Protein AF-0000000085169068 (afdb_homodimer)

pLDDT: mean 94.53, std 9.19, range [27.77, 98.94]

Secondary structure (DSSP, 8-state):
--SGGGPPEEEEEEESHHHHHHHHHHHHHHHHHHTGGGSHHHHHHHTTTT-HHHHHHHHHHHHH-HHHHHHHHHHHHHHTS-HHHHHHHTTHHHH-S--S-EEEEEEE--SS-EEEEEEEEE-GGGTTT-EEEEEEETTEEEEEEE-TTS-TTSSEEEETTSEEEEEEE--BS---SSB-HHHHHHHHTT-SSHHHHHHHHHHS-B-S-EEEEEEETT-S-EEEEEE-SS-EEEEE--S-EEE-SS--STTTTTSSEEE-HHHHHHHHHHHHHHHH-S-HHHHHHHHHT---SSSS-SS---TT-TT--EEEEEEEEEE-SS-EEEEEESSSSSPPSEEEETTEE-----/--SGGGPPEEEEEEE-HHHHHHHHHHHHHHHHHHTGGGSHHHHHHHTTTT-HHHHHHHHHHHHH-HHHHHHHHHHHHHHTS-HHHHHHHTTHHHH-S--S-EEEEEEE--SS-EEEEEEEEE-GGGTTT-EEEEEEETTEEEEEEE-TTS-TTSSEEEETTSEEEEEEE--BS---SSB-HHHHHHHHTT-SSHHHHHHHHHHS-B-S-EEEEEEETT-S-EEEEEE-SS-EEEEE--S-EEE-SS--STTTTTSSEEE-HHHHHHHHHHHHHHHH-S-HHHHHHHHHT---SSSS-SS---TT-TT--EEEEEEEEEE-SS-EEEEEESSSSSPPSEEEETTEEPP---

Nearest PDB structures (foldseek):
  2x1c-assembly4_D  TM=8.099E-01  e=1.513E-21  Penicillium chrysogenum
  2x1e-assembly4_D  TM=8.157E-01  e=9.824E-21  Penicillium chrysogenum
  2x1e-assembly3_C  TM=8.131E-01  e=1.612E-20  Penicillium chrysogenum
  2x1e-assembly1_A  TM=8.175E-01  e=7.951E-20  Penicillium chrysogenum
  5u84-assembly1_A  TM=6.534E-01  e=1.252E-11  Balaenoptera acutorostrata

InterPro domains:
  IPR005079 Peptidase C45, hydrolase domain [PF03417] (115-328)
  IPR047794 Peptidase C45-like [NF040521] (14-323)
  IPR047801 Peptidase C45 [PTHR34180] (7-318)

Sequence (700 aa):
MSSNTTMLKYLKISGTPYDAGLALGEYGREAVHEHLIHSPAWHKVMCWRDSDKLAHMEALVRERHPSCWRELEGMAHGLGLPLKDVFLWNCRGDVLAMTPDGCTTVLLPGRDVRGLVHNEDGDPGFAGHCAIAEMDVGGVKFSSFVYPASLPGHTIAVTDSGLAVTVNNLRGLHVGAGVPRMVLVRALLGERDLAGATRLLNESPRAGGFHLTLAHRDSPDLLSVEFIDTHCSIQVVEAPSLHANHMIHRSLRDRPQIITGSSGWRQIVGDQLLADSADPSKDALAILRNQDNQNFPIYRDASDDCDHENTLATADIRVSRNRIEWQVYSSRNGPPQFHMIDGRRAEKQDMSSNTTMLKYLKISGTPYDAGLALGEYGREAVHEHLIHSPAWHKVMCWRDSDKLAHMEALVRERHPSCWRELEGMAHGLGLPLKDVFLWNCRGDVLAMTPDGCTTVLLPGRDVRGLVHNEDGDPGFAGHCAIAEMDVGGVKFSSFVYPASLPGHTIAVTDSGLAVTVNNLRGLHVGAGVPRMVLVRALLGERDLAGATRLLNESPRAGGFHLTLAHRDSPDLLSVEFIDTHCSIQVVEAPSLHANHMIHRSLRDRPQIITGSSGWRQIVGDQLLADSADPSKDALAILRNQDNQNFPIYRDASDDCDHENTLATADIRVSRNRIEWQVYSSRNGPPQFHMIDGRRAEKQD

Solvent-accessible surface area (backbone atoms only — not comparable to full-atom values): 34638 Å² total; per-residue (Å²): 135,81,78,72,52,38,46,63,44,80,43,82,41,63,44,47,36,35,50,39,14,25,52,48,8,47,69,15,26,62,57,36,73,73,41,44,75,75,31,69,66,46,56,61,52,57,72,44,73,85,36,69,60,50,54,49,24,49,54,44,33,52,71,75,36,43,60,60,44,35,18,46,49,17,20,13,60,33,44,71,48,59,48,68,57,44,52,47,58,45,28,37,60,38,78,35,48,87,55,59,52,45,23,39,36,38,40,31,46,38,87,67,49,31,35,48,32,34,40,42,22,25,51,58,84,43,52,44,53,30,27,41,36,32,34,41,40,75,86,34,43,25,24,20,45,35,53,55,67,44,73,48,37,62,34,37,30,24,18,60,75,34,42,38,40,38,42,19,41,33,22,43,72,63,57,39,86,18,37,31,47,42,55,52,38,35,55,39,62,64,42,75,44,65,68,52,35,51,47,52,64,64,71,44,63,22,4,18,33,38,33,37,41,40,37,30,31,90,45,73,57,31,33,43,31,43,34,36,33,89,48,67,48,79,41,75,46,83,55,73,45,64,46,30,26,50,63,71,52,86,92,43,44,53,48,29,26,45,33,47,61,52,33,16,43,29,39,55,52,45,48,51,52,50,71,69,40,95,48,50,86,77,40,45,68,58,57,54,51,31,54,84,44,79,90,35,32,58,39,31,75,56,92,78,38,91,69,50,37,19,51,54,33,35,36,48,34,37,38,24,70,88,51,33,42,31,36,34,22,49,50,86,86,56,72,66,74,43,53,30,42,42,24,39,74,53,73,80,79,123,136,81,78,71,54,39,45,63,44,79,42,81,41,64,43,47,37,35,50,38,15,24,52,49,8,48,68,14,25,62,56,37,74,72,41,45,74,75,31,68,66,44,55,60,53,55,73,45,74,84,37,70,58,50,54,48,22,51,53,45,33,54,69,76,36,45,60,59,45,35,18,47,50,17,20,12,61,33,44,71,46,59,48,69,58,43,52,48,58,45,28,36,60,38,77,34,48,85,56,59,52,45,22,39,35,38,40,32,46,36,86,67,48,29,35,49,32,33,40,42,22,25,50,59,86,44,52,44,52,30,28,40,35,31,35,41,39,77,86,37,42,25,24,20,44,32,53,55,68,44,73,46,37,62,35,36,30,26,17,60,76,33,42,37,40,38,41,18,41,33,22,43,70,63,55,40,82,18,36,31,48,41,56,51,37,36,56,40,63,65,41,74,44,65,67,52,35,53,47,52,62,63,70,43,62,24,4,18,35,38,33,37,40,39,37,31,32,91,43,73,57,31,35,46,32,42,34,36,34,90,47,67,49,77,39,76,46,82,55,72,45,63,46,28,28,51,64,70,53,86,93,44,44,55,49,29,26,44,30,46,60,52,34,14,43,29,37,54,51,45,48,50,53,50,71,71,41,93,48,50,84,77,40,45,66,58,57,54,49,31,53,84,47,79,90,35,32,58,40,31,75,56,92,78,36,90,70,50,36,19,50,54,33,34,36,48,36,37,38,24,71,87,50,32,41,32,36,33,22,49,50,86,84,56,71,66,74,42,54,30,42,41,24,37,72,53,74,78,78,124

Radius of gyration: 27.94 Å; Cα contacts (8 Å, |Δi|>4): 1750; chains: 2; bounding box: 53×83×74 Å

Structure (mmCIF, N/CA/C/O backbone):
data_AF-0000000085169068-model_v1
#
loop_
_entity.id
_entity.type
_entity.pdbx_description
1 polymer 'Peptidase C45 hydrolase domain-containing protein'
#
loop_
_atom_site.group_PDB
_atom_site.id
_atom_site.type_symbol
_atom_site.label_atom_id
_atom_site.label_alt_id
_atom_site.label_comp_id
_atom_site.label_asym_id
_atom_site.label_entity_id
_atom_site.label_seq_id
_atom_site.pdbx_PDB_ins_code
_atom_site.Cartn_x
_atom_site.Cartn_y
_atom_site.Cartn_z
_atom_site.occupancy
_atom_site.B_iso_or_equiv
_atom_site.auth_seq_id
_atom_site.auth_comp_id
_atom_site.auth_asym_id
_atom_site.auth_atom_id
_atom_site.pdbx_PDB_model_num
ATOM 1 N N . MET A 1 1 ? -0.88 -15.766 -39.125 1 28.5 1 MET A N 1
ATOM 2 C CA . MET A 1 1 ? 0.115 -16.703 -38.594 1 28.5 1 MET A CA 1
ATOM 3 C C . MET A 1 1 ? 0.385 -16.422 -37.125 1 28.5 1 MET A C 1
ATOM 5 O O . MET A 1 1 ? 1.342 -16.953 -36.562 1 28.5 1 MET A O 1
ATOM 9 N N . SER A 1 2 ? 0.045 -15.227 -36.531 1 34.62 2 SER A N 1
ATOM 10 C CA . SER A 1 2 ? 0.264 -14.375 -35.375 1 34.62 2 SER A CA 1
ATOM 11 C C . SER A 1 2 ? -0.267 -15.039 -34.094 1 34.62 2 SER A C 1
ATOM 13 O O . SER A 1 2 ? -0.168 -14.469 -33.031 1 34.62 2 SER A O 1
ATOM 15 N N . SER A 1 3 ? -1.346 -15.781 -34.156 1 42.88 3 SER A N 1
ATOM 16 C CA . SER A 1 3 ? -2.244 -16.328 -33.156 1 42.88 3 SER A CA 1
ATOM 17 C C . SER A 1 3 ? -1.567 -17.438 -32.344 1 42.88 3 SER A C 1
ATOM 19 O O . SER A 1 3 ? -1.991 -17.766 -31.25 1 42.88 3 SER A O 1
ATOM 21 N N . ASN A 1 4 ? -0.678 -18.219 -32.969 1 47.44 4 ASN A N 1
ATOM 22 C CA . ASN A 1 4 ? -0.099 -19.469 -32.5 1 47.44 4 ASN A CA 1
ATOM 23 C C . ASN A 1 4 ? 0.964 -19.219 -31.422 1 47.44 4 ASN A C 1
ATOM 25 O O . ASN A 1 4 ? 1.518 -20.156 -30.859 1 47.44 4 ASN A O 1
ATOM 29 N N . THR A 1 5 ? 1.345 -17.984 -31.234 1 61.81 5 THR A N 1
ATOM 30 C CA . THR A 1 5 ? 2.547 -17.594 -30.5 1 61.81 5 THR A CA 1
ATOM 31 C C . THR A 1 5 ? 2.264 -17.531 -29 1 61.81 5 THR A C 1
ATOM 33 O O . THR A 1 5 ? 3.188 -17.406 -28.203 1 61.81 5 THR A O 1
ATOM 36 N N . THR A 1 6 ? 0.958 -17.828 -28.531 1 77.31 6 THR A N 1
ATOM 37 C CA . THR A 1 6 ? 0.676 -17.656 -27.109 1 77.31 6 THR A CA 1
ATOM 38 C C . THR A 1 6 ? 0.206 -18.969 -26.484 1 77.31 6 THR A C 1
ATOM 40 O O . THR A 1 6 ? -0.081 -19.031 -25.297 1 77.31 6 THR A O 1
ATOM 43 N N . MET A 1 7 ? 0.292 -20.062 -27.281 1 87.75 7 MET A N 1
ATOM 44 C CA . MET A 1 7 ? -0.253 -21.312 -26.781 1 87.75 7 MET A CA 1
ATOM 45 C C . MET A 1 7 ? 0.697 -21.953 -25.766 1 87.75 7 MET A C 1
ATOM 47 O O . MET A 1 7 ? 1.917 -21.859 -25.922 1 87.75 7 MET A O 1
ATOM 51 N N . LEU A 1 8 ? 0.113 -22.594 -24.844 1 96.06 8 LEU A N 1
ATOM 52 C CA . LEU A 1 8 ? 0.861 -23.312 -23.812 1 96.06 8 LEU A CA 1
ATOM 53 C C . LEU A 1 8 ? 1.271 -24.703 -24.312 1 96.06 8 LEU A C 1
ATOM 55 O O . LEU A 1 8 ? 0.507 -25.359 -25.016 1 96.06 8 LEU A O 1
ATOM 59 N N . LYS A 1 9 ? 2.422 -25.062 -24 1 96.94 9 LYS A N 1
ATOM 60 C CA . LYS A 1 9 ? 2.83 -26.453 -24.219 1 96.94 9 LYS A CA 1
ATOM 61 C C . LYS A 1 9 ? 2.406 -27.344 -23.062 1 96.94 9 LYS A C 1
ATOM 63 O O . LYS A 1 9 ? 2.066 -26.859 -21.984 1 96.94 9 LYS A O 1
ATOM 68 N N . TYR A 1 10 ? 2.287 -28.594 -23.375 1 97.62 10 TYR A N 1
ATOM 69 C CA . TYR A 1 10 ? 2.041 -29.609 -22.359 1 97.62 10 TYR A CA 1
ATOM 70 C C . TYR A 1 10 ? 3.26 -30.5 -22.172 1 97.62 10 TYR A C 1
ATOM 72 O O . TYR A 1 10 ? 3.723 -31.141 -23.109 1 97.62 10 TYR A O 1
ATOM 80 N N . LEU A 1 11 ? 3.785 -30.547 -20.969 1 98.06 11 LEU A N 1
ATOM 81 C CA . LEU A 1 11 ? 4.977 -31.328 -20.672 1 98.06 11 LEU A CA 1
ATOM 82 C C . LEU A 1 11 ? 4.641 -32.5 -19.734 1 98.06 11 LEU A C 1
ATOM 84 O O . LEU A 1 11 ? 3.828 -32.344 -18.812 1 98.06 11 LEU A O 1
ATOM 88 N N . LYS A 1 12 ? 5.191 -33.656 -20 1 97.88 12 LYS A N 1
ATOM 89 C CA . LYS A 1 12 ? 5.184 -34.75 -19.047 1 97.88 12 LYS A CA 1
ATOM 90 C C . LYS A 1 12 ? 6.59 -35.031 -18.531 1 97.88 12 LYS A C 1
ATOM 92 O O . LYS A 1 12 ? 7.496 -35.344 -19.297 1 97.88 12 LYS A O 1
ATOM 97 N N . ILE A 1 13 ? 6.73 -34.875 -17.266 1 98 13 ILE A N 1
ATOM 98 C CA . ILE A 1 13 ? 8.055 -35 -16.656 1 98 13 ILE A CA 1
ATOM 99 C C . ILE A 1 13 ? 8 -35.969 -15.484 1 98 13 ILE A C 1
ATOM 101 O O . ILE A 1 13 ? 7.133 -35.844 -14.617 1 98 13 ILE A O 1
ATOM 105 N N . SER A 1 14 ? 8.852 -36.969 -15.477 1 96.81 14 SER A N 1
ATOM 106 C CA . SER A 1 14 ? 8.969 -37.906 -14.375 1 96.81 14 SER A CA 1
ATOM 107 C C . SER A 1 14 ? 10.438 -38.156 -14.031 1 96.81 14 SER A C 1
ATOM 109 O O . SER A 1 14 ? 11.312 -38 -14.883 1 96.81 14 SER A O 1
ATOM 111 N N . GLY A 1 15 ? 10.703 -38.531 -12.805 1 96.69 15 GLY A N 1
ATOM 112 C CA . GLY A 1 15 ? 12.055 -38.844 -12.375 1 96.69 15 GLY A CA 1
ATOM 113 C C . GLY A 1 15 ? 12.398 -38.281 -11.016 1 96.69 15 GLY A C 1
ATOM 114 O O . GLY A 1 15 ? 11.516 -38.062 -10.18 1 96.69 15 GLY A O 1
ATOM 115 N N . THR A 1 16 ? 13.711 -38.188 -10.719 1 97.62 16 THR A N 1
ATOM 116 C CA . THR A 1 16 ? 14.188 -37.562 -9.492 1 97.62 16 THR A CA 1
ATOM 117 C C . THR A 1 16 ? 13.984 -36.031 -9.547 1 97.62 16 THR A C 1
ATOM 119 O O . THR A 1 16 ? 13.727 -35.469 -10.617 1 97.62 16 THR A O 1
ATOM 122 N N . PRO A 1 17 ? 14.078 -35.469 -8.453 1 98.12 17 PRO A N 1
ATOM 123 C CA . PRO A 1 17 ? 14 -34 -8.469 1 98.12 17 PRO A CA 1
ATOM 124 C C . PRO A 1 17 ? 15.008 -33.375 -9.43 1 98.12 17 PRO A C 1
ATOM 126 O O . PRO A 1 17 ? 14.664 -32.438 -10.164 1 98.12 17 PRO A O 1
ATOM 129 N N . TYR A 1 18 ? 16.234 -33.844 -9.469 1 98.56 18 TYR A N 1
ATOM 130 C CA . TYR A 1 18 ? 17.234 -33.344 -10.398 1 98.56 18 TYR A CA 1
ATOM 131 C C . TYR A 1 18 ? 16.781 -33.5 -11.844 1 98.56 18 TYR A C 1
ATOM 133 O O . TYR A 1 18 ? 16.906 -32.594 -12.648 1 98.56 18 TYR A O 1
ATOM 141 N N . ASP A 1 19 ? 16.203 -34.656 -12.18 1 98.38 19 ASP A N 1
ATOM 142 C CA . ASP A 1 19 ? 15.75 -34.938 -13.539 1 98.38 19 ASP A CA 1
ATOM 143 C C . ASP A 1 19 ? 14.625 -34 -13.945 1 98.38 19 ASP A C 1
ATOM 145 O O . ASP A 1 19 ? 14.57 -33.531 -15.086 1 98.38 19 ASP A O 1
ATOM 149 N N . ALA A 1 20 ? 13.75 -33.875 -13.031 1 98.38 20 ALA A N 1
ATOM 150 C CA . ALA A 1 20 ? 12.641 -32.969 -13.281 1 98.38 20 ALA A CA 1
ATOM 151 C C . ALA A 1 20 ? 13.148 -31.547 -13.539 1 98.38 20 ALA A C 1
ATOM 153 O O . ALA A 1 20 ? 12.695 -30.875 -14.477 1 98.38 20 ALA A O 1
ATOM 154 N N . GLY A 1 21 ? 14.102 -31.047 -12.688 1 98.69 21 GLY A N 1
ATOM 155 C CA . GLY A 1 21 ? 14.727 -29.75 -12.906 1 98.69 21 GLY A CA 1
ATOM 156 C C . GLY A 1 21 ? 15.414 -29.625 -14.25 1 98.69 21 GLY A C 1
ATOM 157 O O . GLY A 1 21 ? 15.281 -28.609 -14.93 1 98.69 21 GLY A O 1
ATOM 158 N N . LEU A 1 22 ? 16.141 -30.672 -14.602 1 98.81 22 LEU A N 1
ATOM 159 C CA . LEU A 1 22 ? 16.859 -30.688 -15.875 1 98.81 22 LEU A CA 1
ATOM 160 C C . LEU A 1 22 ? 15.883 -30.531 -17.047 1 98.81 22 LEU A C 1
ATOM 162 O O . LEU A 1 22 ? 16.125 -29.75 -17.969 1 98.81 22 LEU A O 1
ATOM 166 N N . ALA A 1 23 ? 14.789 -31.25 -16.984 1 98.75 23 ALA A N 1
ATOM 167 C CA . ALA A 1 23 ? 13.789 -31.203 -18.047 1 98.75 23 ALA A CA 1
ATOM 168 C C . ALA A 1 23 ? 13.164 -29.812 -18.141 1 98.75 23 ALA A C 1
ATOM 170 O O . ALA A 1 23 ? 12.992 -29.281 -19.25 1 98.75 23 ALA A O 1
ATOM 171 N N . LEU A 1 24 ? 12.82 -29.234 -17.047 1 98.75 24 LEU A N 1
ATOM 172 C CA . LEU A 1 24 ? 12.258 -27.891 -17.016 1 98.75 24 LEU A CA 1
ATOM 173 C C . LEU A 1 24 ? 13.266 -26.875 -17.547 1 98.75 24 LEU A C 1
ATOM 175 O O . LEU A 1 24 ? 12.906 -25.953 -18.266 1 98.75 24 LEU A O 1
ATOM 179 N N . GLY A 1 25 ? 14.523 -27.016 -17.078 1 98.81 25 GLY A N 1
ATOM 180 C CA . GLY A 1 25 ? 15.57 -26.141 -17.562 1 98.81 25 GLY A CA 1
ATOM 181 C C . GLY A 1 25 ? 15.758 -26.219 -19.078 1 98.81 25 GLY A C 1
ATOM 182 O O . GLY A 1 25 ? 15.859 -25.188 -19.734 1 98.81 25 GLY A O 1
ATOM 183 N N . GLU A 1 26 ? 15.789 -27.438 -19.578 1 98.75 26 GLU A N 1
ATOM 184 C CA . GLU A 1 26 ? 15.945 -27.625 -21.016 1 98.75 26 GLU A CA 1
ATOM 185 C C . GLU A 1 26 ? 14.781 -27.016 -21.781 1 98.75 26 GLU A C 1
ATOM 187 O O . GLU A 1 26 ? 14.984 -26.375 -22.812 1 98.75 26 GLU A O 1
ATOM 192 N N . TYR A 1 27 ? 13.672 -27.188 -21.297 1 98.31 27 TYR A N 1
ATOM 193 C CA . TYR A 1 27 ? 12.492 -26.609 -21.938 1 98.31 27 TYR A CA 1
ATOM 194 C C . TYR A 1 27 ? 12.586 -25.094 -21.984 1 98.31 27 TYR A C 1
ATOM 196 O O . TYR A 1 27 ? 12.25 -24.469 -23 1 98.31 27 TYR A O 1
ATOM 204 N N . GLY A 1 28 ? 13 -24.469 -20.891 1 98.31 28 GLY A N 1
ATOM 205 C CA . GLY A 1 28 ? 12.984 -23.016 -20.766 1 98.31 28 GLY A CA 1
ATOM 206 C C . GLY A 1 28 ? 14.219 -22.344 -21.344 1 98.31 28 GLY A C 1
ATOM 207 O O . GLY A 1 28 ? 14.297 -21.125 -21.422 1 98.31 28 GLY A O 1
ATOM 208 N N . ARG A 1 29 ? 15.164 -23.156 -21.859 1 98.5 29 ARG A N 1
ATOM 209 C CA . ARG A 1 29 ? 16.5 -22.656 -22.188 1 98.5 29 ARG A CA 1
ATOM 210 C C . ARG A 1 29 ? 16.422 -21.547 -23.234 1 98.5 29 ARG A C 1
ATOM 212 O O . ARG A 1 29 ? 17.031 -20.484 -23.078 1 98.5 29 ARG A O 1
ATOM 219 N N . GLU A 1 30 ? 15.672 -21.75 -24.234 1 97.94 30 GLU A N 1
ATOM 220 C CA . GLU A 1 30 ? 15.586 -20.781 -25.328 1 97.94 30 GLU A CA 1
ATOM 221 C C . GLU A 1 30 ? 15.039 -19.438 -24.844 1 97.94 30 GLU A C 1
ATOM 223 O O . GLU A 1 30 ? 15.648 -18.391 -25.062 1 97.94 30 GLU A O 1
ATOM 228 N N . ALA A 1 31 ? 13.93 -19.438 -24.172 1 97.69 31 ALA A N 1
ATOM 229 C CA . ALA A 1 31 ? 13.273 -18.234 -23.672 1 97.69 31 ALA A CA 1
ATOM 230 C C . ALA A 1 31 ? 14.164 -17.5 -22.672 1 97.69 31 ALA A C 1
ATOM 232 O O . ALA A 1 31 ? 14.18 -16.266 -22.641 1 97.69 31 ALA A O 1
ATOM 233 N N . VAL A 1 32 ? 14.891 -18.234 -21.875 1 98.44 32 VAL A N 1
ATOM 234 C CA . VAL A 1 32 ? 15.742 -17.641 -20.859 1 98.44 32 VAL A CA 1
ATOM 235 C C . VAL A 1 32 ? 16.922 -16.922 -21.516 1 98.44 32 VAL A C 1
ATOM 237 O O . VAL A 1 32 ? 17.203 -15.773 -21.188 1 98.44 32 VAL A O 1
ATOM 240 N N . HIS A 1 33 ? 17.531 -17.547 -22.484 1 98.25 33 HIS A N 1
ATOM 241 C CA . HIS A 1 33 ? 18.734 -16.969 -23.109 1 98.25 33 HIS A CA 1
ATOM 242 C C . HIS A 1 33 ? 18.359 -15.883 -24.109 1 98.25 33 HIS A C 1
ATOM 244 O O . HIS A 1 33 ? 19.109 -14.93 -24.312 1 98.25 33 HIS A O 1
ATOM 250 N N . GLU A 1 34 ? 17.188 -16 -24.609 1 97.38 34 GLU A N 1
ATOM 251 C CA . GLU A 1 34 ? 16.797 -1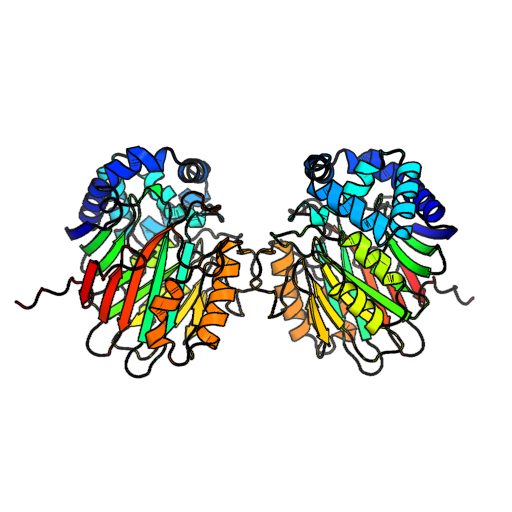5.031 -25.625 1 97.38 34 GLU A CA 1
ATOM 252 C C . GLU A 1 34 ? 16.125 -13.82 -24.984 1 97.38 34 GLU A C 1
ATOM 254 O O . GLU A 1 34 ? 16.172 -12.719 -25.547 1 97.38 34 GLU A O 1
ATOM 259 N N . HIS A 1 35 ? 15.586 -14.039 -23.844 1 96.62 35 HIS A N 1
ATOM 260 C CA . HIS A 1 35 ? 14.75 -12.961 -23.328 1 96.62 35 HIS A CA 1
ATOM 261 C C . HIS A 1 35 ? 15.07 -12.664 -21.859 1 96.62 35 HIS A C 1
ATOM 263 O O . HIS A 1 35 ? 15.5 -11.562 -21.531 1 96.62 35 HIS A O 1
ATOM 269 N N . LEU A 1 36 ? 14.961 -13.586 -21.016 1 97 36 LEU A N 1
ATOM 270 C CA . LEU A 1 36 ? 14.938 -13.344 -19.562 1 97 36 LEU A CA 1
ATOM 271 C C . LEU A 1 36 ? 16.234 -12.68 -19.109 1 97 36 LEU A C 1
ATOM 273 O O . LEU A 1 36 ? 16.203 -11.656 -18.438 1 97 36 LEU A O 1
ATOM 277 N N . ILE A 1 37 ? 17.375 -13.211 -19.484 1 96.69 37 ILE A N 1
ATOM 278 C CA . ILE A 1 37 ? 18.641 -12.766 -18.906 1 96.69 37 ILE A CA 1
ATOM 279 C C . ILE A 1 37 ? 19 -11.383 -19.438 1 96.69 37 ILE A C 1
ATOM 281 O O . ILE A 1 37 ? 19.906 -10.719 -18.938 1 96.69 37 ILE A O 1
ATOM 285 N N . HIS A 1 38 ? 18.203 -10.906 -20.438 1 94.56 38 HIS A N 1
ATOM 286 C CA . HIS A 1 38 ? 18.406 -9.562 -20.969 1 94.56 38 HIS A CA 1
ATOM 287 C C . HIS A 1 38 ? 17.359 -8.594 -20.406 1 94.56 38 HIS A C 1
ATOM 289 O O . HIS A 1 38 ? 17.422 -7.395 -20.688 1 94.56 38 HIS A O 1
ATOM 295 N N . SER A 1 39 ? 16.484 -9.125 -19.594 1 92.19 39 SER A N 1
ATOM 296 C CA . SER A 1 39 ? 15.391 -8.305 -19.094 1 92.19 39 SER A CA 1
ATOM 297 C C . SER A 1 39 ? 15.844 -7.422 -17.938 1 92.19 39 SER A C 1
ATOM 299 O O . SER A 1 39 ? 16.75 -7.789 -17.188 1 92.19 39 SER A O 1
ATOM 301 N N . PRO A 1 40 ? 15.188 -6.273 -17.734 1 88.5 40 PRO A N 1
ATOM 302 C CA . PRO A 1 40 ? 15.477 -5.438 -16.578 1 88.5 40 PRO A CA 1
ATOM 303 C C . PRO A 1 40 ? 15.219 -6.16 -15.25 1 88.5 40 PRO A C 1
ATOM 305 O O . PRO A 1 40 ? 15.953 -5.957 -14.281 1 88.5 40 PRO A O 1
ATOM 308 N N . ALA A 1 41 ? 14.266 -6.98 -15.234 1 90 41 ALA A N 1
ATOM 309 C CA . ALA A 1 41 ? 13.93 -7.715 -14.016 1 90 41 ALA A CA 1
ATOM 310 C C . ALA A 1 41 ? 15.078 -8.633 -13.594 1 90 41 ALA A C 1
ATOM 312 O O . ALA A 1 41 ? 15.445 -8.68 -12.422 1 90 41 ALA A O 1
ATOM 313 N N . TRP A 1 42 ? 15.617 -9.328 -14.547 1 93.94 42 TRP A N 1
ATOM 314 C CA . TRP A 1 42 ? 16.75 -10.195 -14.258 1 93.94 42 TRP A CA 1
ATOM 315 C C . TRP A 1 42 ? 17.922 -9.391 -13.719 1 93.94 42 TRP A C 1
ATOM 317 O O . TRP A 1 42 ? 18.531 -9.766 -12.711 1 93.94 42 TRP A O 1
ATOM 327 N N . HIS A 1 43 ? 18.219 -8.258 -14.312 1 92.5 43 HIS A N 1
ATOM 328 C CA . HIS A 1 43 ? 19.359 -7.438 -13.914 1 92.5 43 HIS A CA 1
ATOM 329 C C . HIS A 1 43 ? 19.172 -6.918 -12.484 1 92.5 43 HIS A C 1
ATOM 331 O O . HIS A 1 43 ? 20.125 -6.922 -11.703 1 92.5 43 HIS A O 1
ATOM 337 N N . LYS A 1 44 ? 18 -6.535 -12.211 1 91 44 LYS A N 1
ATOM 338 C CA . LYS A 1 44 ? 17.719 -6.023 -10.875 1 91 44 LYS A CA 1
ATOM 339 C C . LYS A 1 44 ? 17.875 -7.121 -9.82 1 91 44 LYS A C 1
ATOM 341 O O . LYS A 1 44 ? 18.438 -6.883 -8.742 1 91 44 LYS A O 1
ATOM 346 N N . VAL A 1 45 ? 17.391 -8.266 -10.102 1 93.88 45 VAL A N 1
ATOM 347 C CA . VAL A 1 45 ? 17.453 -9.398 -9.172 1 93.88 45 VAL A CA 1
ATOM 348 C C . VAL A 1 45 ? 18.922 -9.812 -8.969 1 93.88 45 VAL A C 1
ATOM 350 O O . VAL A 1 45 ? 19.328 -10.086 -7.84 1 93.88 45 VAL A O 1
ATOM 353 N N . MET A 1 46 ? 19.719 -9.75 -10.031 1 95 46 MET A N 1
ATOM 354 C CA . MET A 1 46 ? 21.094 -10.227 -9.977 1 95 46 MET A CA 1
ATOM 355 C C . MET A 1 46 ? 21.953 -9.305 -9.125 1 95 46 MET A C 1
ATOM 357 O O . MET A 1 46 ? 23.078 -9.68 -8.734 1 95 46 MET A O 1
ATOM 361 N N . CYS A 1 47 ? 21.469 -8.148 -8.75 1 92.44 47 CYS A N 1
ATOM 362 C CA . CYS A 1 47 ? 22.172 -7.246 -7.852 1 92.44 47 CYS A CA 1
ATOM 363 C C . CYS A 1 47 ? 22.281 -7.84 -6.453 1 92.44 47 CYS A C 1
ATOM 365 O O . CYS A 1 47 ? 23.094 -7.387 -5.641 1 92.44 47 CYS A O 1
ATOM 367 N N . TRP A 1 48 ? 21.594 -8.906 -6.223 1 93 48 TRP A N 1
ATOM 368 C CA . TRP A 1 48 ? 21.578 -9.508 -4.895 1 93 48 TRP A CA 1
ATOM 369 C C . TRP A 1 48 ? 22.422 -10.773 -4.859 1 93 48 TRP A C 1
ATOM 371 O O . TRP A 1 48 ? 22.422 -11.508 -3.869 1 93 48 TRP A O 1
ATOM 381 N N . ARG A 1 49 ? 23.188 -11.023 -5.875 1 93.06 49 ARG A N 1
ATOM 382 C CA . ARG A 1 49 ? 23.938 -12.258 -6.066 1 93.06 49 ARG A CA 1
ATOM 383 C C . ARG A 1 49 ? 24.875 -12.516 -4.895 1 93.06 49 ARG A C 1
ATOM 385 O O . ARG A 1 49 ? 25.078 -13.664 -4.496 1 93.06 49 ARG A O 1
ATOM 392 N N . ASP A 1 50 ? 25.438 -11.5 -4.309 1 92.44 50 ASP A N 1
ATOM 393 C CA . ASP A 1 50 ? 26.453 -11.688 -3.277 1 92.44 50 ASP A CA 1
ATOM 394 C C . ASP A 1 50 ? 25.938 -11.25 -1.909 1 92.44 50 ASP A C 1
ATOM 396 O O . ASP A 1 50 ? 26.719 -10.969 -1.001 1 92.44 50 ASP A O 1
ATOM 400 N N . SER A 1 51 ? 24.672 -11.219 -1.772 1 92.62 51 SER A N 1
ATOM 401 C CA . SER A 1 51 ? 24.078 -10.758 -0.519 1 92.62 51 SER A CA 1
ATOM 402 C C . SER A 1 51 ? 24.094 -11.852 0.541 1 92.62 51 SER A C 1
ATOM 404 O O . SER A 1 51 ? 24 -13.039 0.217 1 92.62 51 SER A O 1
ATOM 406 N N . ASP A 1 52 ? 24.156 -11.43 1.842 1 93.38 52 ASP A N 1
ATOM 407 C CA . ASP A 1 52 ? 24.031 -12.344 2.969 1 93.38 52 ASP A CA 1
ATOM 408 C C . ASP A 1 52 ? 22.641 -12.977 3.016 1 93.38 52 ASP A C 1
ATOM 410 O O . ASP A 1 52 ? 22.484 -14.125 3.428 1 93.38 52 ASP A O 1
ATOM 414 N N . LYS A 1 53 ? 21.719 -12.25 2.574 1 92.06 53 LYS A N 1
ATOM 415 C CA . LYS A 1 53 ? 20.344 -12.734 2.541 1 92.06 53 LYS A CA 1
ATOM 416 C C . LYS A 1 53 ? 20.219 -13.969 1.652 1 92.06 53 LYS A C 1
ATOM 418 O O . LYS A 1 53 ? 19.578 -14.953 2.037 1 92.06 53 LYS A O 1
ATOM 423 N N . LEU A 1 54 ? 20.812 -13.914 0.485 1 94.81 54 LEU A N 1
ATOM 424 C CA . LEU A 1 54 ? 20.75 -15.039 -0.435 1 94.81 54 LEU A CA 1
ATOM 425 C C . LEU A 1 54 ? 21.453 -16.266 0.155 1 94.81 54 LEU A C 1
ATOM 427 O O . LEU A 1 54 ? 20.953 -17.391 0.038 1 94.81 54 LEU A O 1
ATOM 431 N N . ALA A 1 55 ? 22.594 -15.984 0.732 1 96.19 55 ALA A N 1
ATOM 432 C CA . ALA A 1 55 ? 23.344 -17.078 1.342 1 96.19 55 ALA A CA 1
ATOM 433 C C . ALA A 1 55 ? 22.516 -17.766 2.428 1 96.19 55 ALA A C 1
ATOM 435 O O . ALA A 1 55 ? 22.531 -19 2.537 1 96.19 55 ALA A O 1
ATOM 436 N N . HIS A 1 56 ? 21.844 -16.984 3.172 1 96.75 56 HIS A N 1
ATOM 437 C CA . HIS A 1 56 ? 21 -17.516 4.234 1 96.75 56 HIS A CA 1
ATOM 438 C C . HIS A 1 56 ? 19.844 -18.344 3.666 1 96.75 56 HIS A C 1
ATOM 440 O O . HIS A 1 56 ? 19.562 -19.438 4.156 1 96.75 56 HIS A O 1
ATOM 446 N N . MET A 1 57 ? 19.203 -17.844 2.684 1 97.38 57 MET A N 1
ATOM 447 C CA . MET A 1 57 ? 18.094 -18.562 2.041 1 97.38 57 MET A CA 1
ATOM 448 C C . MET A 1 57 ? 18.578 -19.875 1.443 1 97.38 57 MET A C 1
ATOM 450 O O . MET A 1 57 ? 17.891 -20.906 1.563 1 97.38 57 MET A O 1
ATOM 454 N N . GLU A 1 58 ? 19.75 -19.797 0.823 1 97.88 58 GLU A N 1
ATOM 455 C CA . GLU A 1 58 ? 20.312 -21.016 0.242 1 97.88 58 GLU A CA 1
ATOM 456 C C . GLU A 1 58 ? 20.531 -22.094 1.306 1 97.88 58 GLU A C 1
ATOM 458 O O . GLU A 1 58 ? 20.172 -23.25 1.105 1 97.88 58 GLU A O 1
ATOM 463 N N . ALA A 1 59 ? 21.125 -21.672 2.352 1 98 59 ALA A N 1
ATOM 464 C CA . ALA A 1 59 ? 21.391 -22.609 3.436 1 98 59 ALA A CA 1
ATOM 465 C C . ALA A 1 59 ? 20.109 -23.234 3.965 1 98 59 ALA A C 1
ATOM 467 O O . ALA A 1 59 ? 20.047 -24.438 4.227 1 98 59 ALA A O 1
ATOM 468 N N . LEU A 1 60 ? 19.094 -22.438 4.098 1 97.69 60 LEU A N 1
ATOM 469 C CA . LEU A 1 60 ? 17.812 -22.906 4.617 1 97.69 60 LEU A CA 1
ATOM 470 C C . LEU A 1 60 ? 17.156 -23.891 3.654 1 97.69 60 LEU A C 1
ATOM 472 O O . LEU A 1 60 ? 16.578 -24.891 4.078 1 97.69 60 LEU A O 1
ATOM 476 N N . VAL A 1 61 ? 17.219 -23.594 2.379 1 98.44 61 VAL A N 1
ATOM 477 C CA . VAL A 1 61 ? 16.609 -24.453 1.375 1 98.44 61 VAL A CA 1
ATOM 478 C C . VAL A 1 61 ? 17.328 -25.797 1.342 1 98.44 61 VAL A C 1
ATOM 480 O O . VAL A 1 61 ? 16.688 -26.859 1.289 1 98.44 61 VAL A O 1
ATOM 483 N N . ARG A 1 62 ? 18.625 -25.781 1.35 1 98.38 62 ARG A N 1
ATOM 484 C CA . ARG A 1 62 ? 19.406 -27.016 1.343 1 98.38 62 ARG A CA 1
ATOM 485 C C . ARG A 1 62 ? 19.078 -27.875 2.559 1 98.38 62 ARG A C 1
ATOM 487 O O . ARG A 1 62 ? 19.016 -29.109 2.459 1 98.38 62 ARG A O 1
ATOM 494 N N . GLU A 1 63 ? 18.812 -27.203 3.613 1 97.94 63 GLU A N 1
ATOM 495 C CA . GLU A 1 63 ? 18.562 -27.906 4.863 1 97.94 63 GLU A CA 1
ATOM 496 C C . GLU A 1 63 ? 17.125 -28.438 4.918 1 97.94 63 GLU A C 1
ATOM 498 O O . GLU A 1 63 ? 16.891 -29.594 5.258 1 97.94 63 GLU A O 1
ATOM 503 N N . ARG A 1 64 ? 16.172 -27.641 4.562 1 97.38 64 ARG A N 1
ATOM 504 C CA . ARG A 1 64 ? 14.773 -27.938 4.867 1 97.38 64 ARG A CA 1
ATOM 505 C C . ARG A 1 64 ? 14.062 -28.547 3.658 1 97.38 64 ARG A C 1
ATOM 507 O O . ARG A 1 64 ? 13.086 -29.281 3.809 1 97.38 64 ARG A O 1
ATOM 514 N N . HIS A 1 65 ? 14.57 -28.172 2.506 1 97.81 65 HIS A N 1
ATOM 515 C CA . HIS A 1 65 ? 13.906 -28.625 1.285 1 97.81 65 HIS A CA 1
ATOM 516 C C . HIS A 1 65 ? 14.914 -29.109 0.254 1 97.81 65 HIS A C 1
ATOM 518 O O . HIS A 1 65 ? 14.953 -28.609 -0.872 1 97.81 65 HIS A O 1
ATOM 524 N N . PRO A 1 66 ? 15.656 -30.141 0.575 1 97.81 66 PRO A N 1
ATOM 525 C CA . PRO A 1 66 ? 16.719 -30.609 -0.313 1 97.81 66 PRO A CA 1
ATOM 526 C C . PRO A 1 66 ? 16.203 -31.062 -1.675 1 97.81 66 PRO A C 1
ATOM 528 O O . PRO A 1 66 ? 16.906 -30.938 -2.682 1 97.81 66 PRO A O 1
ATOM 531 N N . SER A 1 67 ? 14.969 -31.609 -1.72 1 97.5 67 SER A N 1
ATOM 532 C CA . SER A 1 67 ? 14.391 -32 -3.002 1 97.5 67 SER A CA 1
ATOM 533 C C . SER A 1 67 ? 14.242 -30.797 -3.934 1 97.5 67 SER A C 1
ATOM 535 O O . SER A 1 67 ? 14.531 -30.891 -5.129 1 97.5 67 SER A O 1
ATOM 537 N N . CYS A 1 68 ? 13.797 -29.688 -3.434 1 98.19 68 CYS A N 1
ATOM 538 C CA . CYS A 1 68 ? 13.68 -28.469 -4.23 1 98.19 68 CYS A CA 1
ATOM 539 C C . CYS A 1 68 ? 15.055 -28 -4.699 1 98.19 68 CYS A C 1
ATOM 541 O O . CYS A 1 68 ? 15.195 -27.5 -5.82 1 98.19 68 CYS A O 1
ATOM 543 N N . TRP A 1 69 ? 16.016 -28.141 -3.775 1 98.69 69 TRP A N 1
ATOM 544 C CA . TRP A 1 69 ? 17.375 -27.734 -4.141 1 98.69 69 TRP A CA 1
ATOM 545 C C . TRP A 1 69 ? 17.891 -28.562 -5.312 1 98.69 69 TRP A C 1
ATOM 547 O O . TRP A 1 69 ? 18.5 -28.031 -6.242 1 98.69 69 TRP A O 1
ATOM 557 N N . ARG A 1 70 ? 17.609 -29.875 -5.273 1 98.62 70 ARG A N 1
ATOM 558 C CA . ARG A 1 70 ? 18.016 -30.75 -6.363 1 98.62 70 ARG A CA 1
ATOM 559 C C . ARG A 1 70 ? 1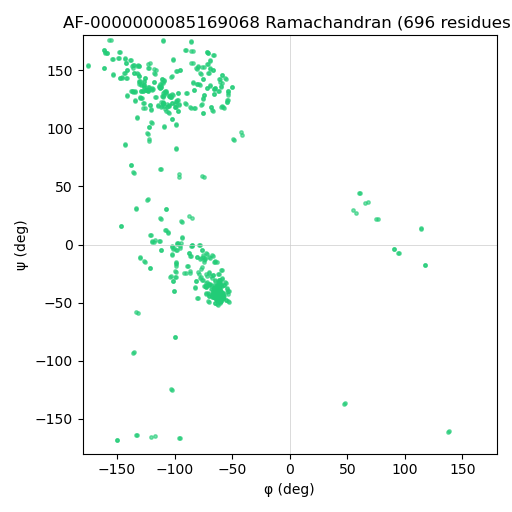7.328 -30.375 -7.668 1 98.62 70 ARG A C 1
ATOM 561 O O . ARG A 1 70 ? 17.922 -30.453 -8.742 1 98.62 70 ARG A O 1
ATOM 568 N N . GLU A 1 71 ? 16.094 -30.016 -7.57 1 98.69 71 GLU A N 1
ATOM 569 C CA . GLU A 1 71 ? 15.367 -29.547 -8.75 1 98.69 71 GLU A CA 1
ATOM 570 C C . GLU A 1 71 ? 16 -28.297 -9.328 1 98.69 71 GLU A C 1
ATOM 572 O O . GLU A 1 71 ? 16.109 -28.141 -10.547 1 98.69 71 GLU A O 1
ATOM 577 N N . LEU A 1 72 ? 16.453 -27.391 -8.453 1 98.88 72 LEU A N 1
ATOM 578 C CA . LEU A 1 72 ? 17.109 -26.172 -8.883 1 98.88 72 LEU A CA 1
ATOM 579 C C . LEU A 1 72 ? 18.453 -26.453 -9.523 1 98.88 72 LEU A C 1
ATOM 581 O O . LEU A 1 72 ? 18.844 -25.812 -10.508 1 98.88 72 LEU A O 1
ATOM 585 N N . GLU A 1 73 ? 19.172 -27.422 -8.977 1 98.88 73 GLU A N 1
ATOM 586 C CA . GLU A 1 73 ? 20.438 -27.844 -9.578 1 98.88 73 GLU A CA 1
ATOM 587 C C . GLU A 1 73 ? 20.219 -28.359 -10.992 1 98.88 73 GLU A C 1
ATOM 589 O O . GLU A 1 73 ? 20.938 -27.984 -11.914 1 98.88 73 GLU A O 1
ATOM 594 N N . GLY A 1 74 ? 19.219 -29.266 -11.133 1 98.88 74 GLY A N 1
ATOM 595 C CA . GLY A 1 74 ? 18.891 -29.75 -12.461 1 98.88 74 GLY A CA 1
ATOM 596 C C . GLY A 1 74 ? 18.469 -28.656 -13.414 1 98.88 74 GLY A C 1
ATOM 597 O O . GLY A 1 74 ? 18.875 -28.656 -14.578 1 98.88 74 GLY A O 1
ATOM 598 N N . MET A 1 75 ? 17.656 -27.734 -12.945 1 98.88 75 MET A N 1
ATOM 599 C CA . MET A 1 75 ? 17.172 -26.641 -13.773 1 98.88 75 MET A CA 1
ATOM 600 C C . MET A 1 75 ? 18.328 -25.781 -14.266 1 98.88 75 MET A C 1
ATOM 602 O O . MET A 1 75 ? 18.375 -25.406 -15.438 1 98.88 75 MET A O 1
ATOM 606 N N . ALA A 1 76 ? 19.266 -25.453 -13.336 1 98.88 76 ALA A N 1
ATOM 607 C CA . ALA A 1 76 ? 20.453 -24.672 -13.719 1 98.88 76 ALA A CA 1
ATOM 608 C C . ALA A 1 76 ? 21.25 -25.375 -14.812 1 98.88 76 ALA A C 1
ATOM 610 O O . ALA A 1 76 ? 21.672 -24.75 -15.781 1 98.88 76 ALA A O 1
ATOM 611 N N . HIS A 1 77 ? 21.406 -26.672 -14.633 1 98.88 77 HIS A N 1
ATOM 612 C CA . HIS A 1 77 ? 22.109 -27.469 -15.625 1 98.88 77 HIS A CA 1
ATOM 613 C C . HIS A 1 77 ? 21.391 -27.422 -16.969 1 98.88 77 HIS A C 1
ATOM 615 O O . HIS A 1 77 ? 22.031 -27.219 -18.016 1 98.88 77 HIS A O 1
ATOM 621 N N . GLY A 1 78 ? 20.109 -27.641 -16.984 1 98.88 78 GLY A N 1
ATOM 622 C CA . GLY A 1 78 ? 19.344 -27.609 -18.219 1 98.88 78 GLY A CA 1
ATOM 623 C C . GLY A 1 78 ? 19.359 -26.25 -18.891 1 98.88 78 GLY A C 1
ATOM 624 O O . GLY A 1 78 ? 19.359 -26.156 -20.109 1 98.88 78 GLY A O 1
ATOM 625 N N . LEU A 1 79 ? 19.359 -25.203 -18.094 1 98.81 79 LEU A N 1
ATOM 626 C CA . LEU A 1 79 ? 19.375 -23.828 -18.609 1 98.81 79 LEU A CA 1
ATOM 627 C C . LEU A 1 79 ? 20.75 -23.438 -19.094 1 98.81 79 LEU A C 1
ATOM 629 O O . LEU A 1 79 ? 20.891 -22.5 -19.891 1 98.81 79 LEU A O 1
ATOM 633 N N . GLY A 1 80 ? 21.734 -24.172 -18.641 1 98.69 80 GLY A N 1
ATOM 634 C CA . GLY A 1 80 ? 23.094 -23.734 -18.891 1 98.69 80 GLY A CA 1
ATOM 635 C C . GLY A 1 80 ? 23.453 -22.438 -18.188 1 98.69 80 GLY A C 1
ATOM 636 O O . GLY A 1 80 ? 24.125 -21.578 -18.766 1 98.69 80 GLY A O 1
ATOM 637 N N . LEU A 1 81 ? 22.969 -22.172 -16.984 1 98.75 81 LEU A N 1
ATOM 638 C CA . LEU A 1 81 ? 23.234 -21 -16.172 1 98.75 81 LEU A CA 1
ATOM 639 C C . LEU A 1 81 ? 23.844 -21.391 -14.82 1 98.75 81 LEU A C 1
ATOM 641 O O . LEU A 1 81 ? 23.656 -22.516 -14.359 1 98.75 81 LEU A O 1
ATOM 645 N N . PRO A 1 82 ? 24.594 -20.453 -14.164 1 98.44 82 PRO A N 1
ATOM 646 C CA . PRO A 1 82 ? 25.078 -20.75 -12.812 1 98.44 82 PRO A CA 1
ATOM 647 C C . PRO A 1 82 ? 23.953 -21.031 -11.828 1 98.44 82 PRO A C 1
ATOM 649 O O . PRO A 1 82 ? 22.922 -20.328 -11.844 1 98.44 82 PRO A O 1
ATOM 652 N N . LEU A 1 83 ? 24.156 -22.047 -11.055 1 98.62 83 LEU A N 1
ATOM 653 C CA . LEU A 1 83 ? 23.156 -22.438 -10.062 1 98.62 83 LEU A CA 1
ATOM 654 C C . LEU A 1 83 ? 22.766 -21.25 -9.18 1 98.62 83 LEU A C 1
ATOM 656 O O . LEU A 1 83 ? 21.594 -21.062 -8.875 1 98.62 83 LEU A O 1
ATOM 660 N N . LYS A 1 84 ? 23.703 -20.438 -8.805 1 98.06 84 LYS A N 1
ATOM 661 C CA . LYS A 1 84 ? 23.469 -19.297 -7.934 1 98.06 84 LYS A CA 1
ATOM 662 C C . LYS A 1 84 ? 22.484 -18.312 -8.57 1 98.06 84 LYS A C 1
ATOM 664 O O . LYS A 1 84 ? 21.609 -17.766 -7.891 1 98.06 84 LYS A O 1
ATOM 669 N N . ASP A 1 85 ? 22.594 -18.109 -9.859 1 98.25 85 ASP A N 1
ATOM 670 C CA . ASP A 1 85 ? 21.719 -17.188 -10.578 1 98.25 85 ASP A CA 1
ATOM 671 C C . ASP A 1 85 ? 20.297 -17.734 -10.688 1 98.25 85 ASP A C 1
ATOM 673 O O . ASP A 1 85 ? 19.328 -17 -10.531 1 98.25 85 ASP A O 1
ATOM 677 N N . VAL A 1 86 ? 20.219 -19.016 -10.969 1 98.75 86 VAL A N 1
ATOM 678 C CA . VAL A 1 86 ? 18.922 -19.656 -11.109 1 98.75 86 VAL A CA 1
ATOM 679 C C . VAL A 1 86 ? 18.203 -19.672 -9.758 1 98.75 86 VAL A C 1
ATOM 681 O O . VAL A 1 86 ? 17 -19.406 -9.68 1 98.75 86 VAL A O 1
ATOM 684 N N . PHE A 1 87 ? 19 -19.953 -8.711 1 98.75 87 PHE A N 1
ATOM 685 C CA . PHE A 1 87 ? 18.422 -19.906 -7.375 1 98.75 87 PHE A CA 1
ATOM 686 C C . PHE A 1 87 ? 17.938 -18.5 -7.039 1 98.75 87 PHE A C 1
ATOM 688 O O . PHE A 1 87 ? 16.812 -18.344 -6.555 1 98.75 87 PHE A O 1
ATOM 695 N N . LEU A 1 88 ? 18.719 -17.562 -7.32 1 97.88 88 LEU A N 1
ATOM 696 C CA . LEU A 1 88 ? 18.375 -16.172 -7.035 1 97.88 88 LEU A CA 1
ATOM 697 C C . LEU A 1 88 ? 17.109 -15.766 -7.797 1 97.88 88 LEU A C 1
ATOM 699 O O . LEU A 1 88 ? 16.25 -15.078 -7.254 1 97.88 88 LEU A O 1
ATOM 703 N N . TRP A 1 89 ? 16.984 -16.141 -9 1 97.75 89 TRP A N 1
ATOM 704 C CA . TRP A 1 89 ? 15.781 -15.844 -9.781 1 97.75 89 TRP A CA 1
ATOM 705 C C . TRP A 1 89 ? 14.547 -16.453 -9.133 1 97.75 89 TRP A C 1
ATOM 707 O O . TRP A 1 89 ? 13.461 -15.867 -9.18 1 97.75 89 TRP A O 1
ATOM 717 N N . ASN A 1 90 ? 14.688 -17.609 -8.547 1 97.88 90 ASN A N 1
ATOM 718 C CA . ASN A 1 90 ? 13.57 -18.25 -7.855 1 97.88 90 ASN A CA 1
ATOM 719 C C . ASN A 1 90 ? 13.352 -17.641 -6.473 1 97.88 90 ASN A C 1
ATOM 721 O O . ASN A 1 90 ? 12.484 -18.094 -5.723 1 97.88 90 ASN A O 1
ATOM 725 N N . CYS A 1 91 ? 14.188 -16.672 -6.121 1 96.94 91 CYS A N 1
ATOM 726 C CA . CYS A 1 91 ? 14.016 -15.852 -4.922 1 96.94 91 CYS A CA 1
ATOM 727 C C . CYS A 1 91 ? 13.578 -14.438 -5.285 1 96.94 91 CYS A C 1
ATOM 729 O O . CYS A 1 91 ? 13.602 -13.539 -4.438 1 96.94 91 CYS A O 1
ATOM 731 N N . ARG A 1 92 ? 13.188 -14.18 -6.477 1 95.62 92 ARG A N 1
ATOM 732 C CA . ARG A 1 92 ? 13.023 -12.82 -6.988 1 95.62 92 ARG A CA 1
ATOM 733 C C . ARG A 1 92 ? 12.039 -12.031 -6.133 1 95.62 92 ARG A C 1
ATOM 735 O O . ARG A 1 92 ? 12.273 -10.859 -5.828 1 95.62 92 ARG A O 1
ATOM 742 N N . GLY A 1 93 ? 10.938 -12.656 -5.73 1 93.69 93 GLY A N 1
ATOM 743 C CA . GLY A 1 93 ? 9.953 -11.984 -4.898 1 93.69 93 GLY A CA 1
ATOM 744 C C . GLY A 1 93 ? 10.383 -11.852 -3.451 1 93.69 93 GLY A C 1
ATOM 745 O O . GLY A 1 93 ? 9.703 -11.203 -2.65 1 93.69 93 GLY A O 1
ATOM 746 N N . ASP A 1 94 ? 11.508 -12.422 -3.1 1 95.81 94 ASP A N 1
ATOM 747 C CA . ASP A 1 94 ? 12.039 -12.406 -1.74 1 95.81 94 ASP A CA 1
ATOM 748 C C . ASP A 1 94 ? 13.164 -11.383 -1.604 1 95.81 94 ASP A C 1
ATOM 750 O O . ASP A 1 94 ? 13.641 -11.117 -0.499 1 95.81 94 ASP A O 1
ATOM 754 N N . VAL A 1 95 ? 13.586 -10.828 -2.742 1 91.69 95 VAL A N 1
ATOM 755 C CA . VAL A 1 95 ? 14.656 -9.836 -2.684 1 91.69 95 VAL A CA 1
ATOM 756 C C . VAL A 1 95 ? 14.172 -8.516 -3.277 1 91.69 95 VAL A C 1
ATOM 758 O O . VAL A 1 95 ? 14.758 -7.461 -3.021 1 91.69 95 VAL A O 1
ATOM 761 N N . LEU A 1 96 ? 13.148 -8.578 -4.062 1 83.19 96 LEU A N 1
ATOM 762 C CA . LEU A 1 96 ? 12.547 -7.395 -4.672 1 83.19 96 LEU A CA 1
ATOM 763 C C . LEU A 1 96 ? 11.047 -7.344 -4.398 1 83.19 96 LEU A C 1
ATOM 765 O O . LEU A 1 96 ? 10.336 -8.328 -4.621 1 83.19 96 LEU A O 1
ATOM 769 N N . ALA A 1 97 ? 10.562 -6.227 -3.971 1 73.81 97 ALA A N 1
ATOM 770 C CA . ALA A 1 97 ? 9.133 -6.062 -3.734 1 73.81 97 ALA A CA 1
ATOM 771 C C . ALA A 1 97 ? 8.367 -5.965 -5.051 1 73.81 97 ALA A C 1
ATOM 773 O O . ALA A 1 97 ? 7.25 -6.469 -5.168 1 73.81 97 ALA A O 1
ATOM 774 N N . MET A 1 98 ? 9.031 -5.32 -6.023 1 73.12 98 MET A N 1
ATOM 775 C CA . MET A 1 98 ? 8.352 -5.047 -7.285 1 73.12 98 MET A CA 1
ATOM 776 C C . MET A 1 98 ? 8.727 -6.078 -8.344 1 73.12 98 MET A C 1
ATOM 778 O O . MET A 1 98 ? 9.648 -5.855 -9.133 1 73.12 98 MET A O 1
ATOM 782 N N . THR A 1 99 ? 8.062 -7.195 -8.297 1 74.75 99 THR A N 1
ATOM 783 C CA . THR A 1 99 ? 8.227 -8.211 -9.328 1 74.75 99 THR A CA 1
ATOM 784 C C . THR A 1 99 ? 7.059 -8.18 -10.312 1 74.75 99 THR A C 1
ATOM 786 O O . THR A 1 99 ? 5.941 -7.809 -9.945 1 74.75 99 THR A O 1
ATOM 789 N N . PRO A 1 100 ? 7.375 -8.445 -11.547 1 70.12 100 PRO A N 1
ATOM 790 C CA . PRO A 1 100 ? 6.32 -8.398 -12.562 1 70.12 100 PRO A CA 1
ATOM 791 C C . PRO A 1 100 ? 5.406 -9.625 -12.516 1 70.12 100 PRO A C 1
ATOM 793 O O . PRO A 1 100 ? 5.348 -10.398 -13.477 1 70.12 100 PRO A O 1
ATOM 796 N N . ASP A 1 101 ? 4.805 -9.859 -11.5 1 77.31 101 ASP A N 1
ATOM 797 C CA . ASP A 1 101 ? 3.861 -10.953 -11.328 1 77.31 101 ASP A CA 1
ATOM 798 C C . ASP A 1 101 ? 2.488 -10.438 -10.906 1 77.31 101 ASP A C 1
ATOM 800 O O . ASP A 1 101 ? 2.301 -10.023 -9.758 1 77.31 101 ASP A O 1
ATOM 804 N N . GLY A 1 102 ? 1.604 -10.398 -11.93 1 84 102 GLY A N 1
ATOM 805 C CA . GLY A 1 102 ? 0.223 -10.016 -11.68 1 84 102 GLY A CA 1
ATOM 806 C C . GLY A 1 102 ? -0.742 -11.188 -11.758 1 84 102 GLY A C 1
ATOM 807 O O . GLY A 1 102 ? -0.558 -12.094 -12.57 1 84 102 GLY A O 1
ATOM 808 N N . CYS A 1 103 ? -1.565 -11.352 -10.797 1 94.81 103 CYS A N 1
ATOM 809 C CA . CYS A 1 103 ? -2.508 -12.461 -10.719 1 94.81 103 CYS A CA 1
ATOM 810 C C . CYS A 1 103 ? -3.83 -12.008 -10.109 1 94.81 103 CYS A C 1
ATOM 812 O O . CYS A 1 103 ? -3.881 -11 -9.398 1 94.81 103 CYS A O 1
ATOM 814 N N . THR A 1 104 ? -4.82 -12.625 -10.562 1 98.56 104 THR A N 1
ATOM 815 C CA . THR A 1 104 ? -6.145 -12.406 -9.992 1 98.56 104 THR A CA 1
ATOM 816 C C . THR A 1 104 ? -6.875 -13.734 -9.797 1 98.56 104 THR A C 1
ATOM 818 O O . THR A 1 104 ? -6.91 -14.57 -10.711 1 98.56 104 THR A O 1
ATOM 821 N N . THR A 1 105 ? -7.422 -13.945 -8.672 1 98.88 105 THR A N 1
ATOM 822 C CA . THR A 1 105 ? -8.148 -15.18 -8.383 1 98.88 105 THR A CA 1
ATOM 823 C C . THR A 1 105 ? -9.57 -14.867 -7.91 1 98.88 105 THR A C 1
ATOM 825 O O . THR A 1 105 ? -9.773 -13.984 -7.082 1 98.88 105 THR A O 1
ATOM 828 N N . VAL A 1 106 ? -10.539 -15.547 -8.453 1 98.88 106 VAL A N 1
ATOM 829 C CA . VAL A 1 106 ? -11.891 -15.602 -7.895 1 98.88 106 VAL A CA 1
ATOM 830 C C . VAL A 1 106 ? -12.047 -16.844 -7.035 1 98.88 106 VAL A C 1
ATOM 832 O O . VAL A 1 106 ? -11.789 -17.969 -7.492 1 98.88 106 VAL A O 1
ATOM 835 N N . LEU A 1 107 ? -12.359 -16.672 -5.793 1 98.94 107 LEU A N 1
ATOM 836 C CA . LEU A 1 107 ? -12.578 -17.75 -4.84 1 98.94 107 LEU A CA 1
ATOM 837 C C . LEU A 1 107 ? -14.07 -18.047 -4.691 1 98.94 107 LEU A C 1
ATOM 839 O O . LEU A 1 107 ? -14.852 -17.172 -4.352 1 98.94 107 LEU A O 1
ATOM 843 N N . LEU A 1 108 ? -14.477 -19.312 -4.91 1 98.81 108 LEU A N 1
ATOM 844 C CA . LEU A 1 108 ? -15.883 -19.719 -4.898 1 98.81 108 LEU A CA 1
ATOM 845 C C . LEU A 1 108 ? -16.125 -20.828 -3.887 1 98.81 108 LEU A C 1
ATOM 847 O O . LEU A 1 108 ? -15.93 -22 -4.199 1 98.81 108 LEU A O 1
ATOM 851 N N . PRO A 1 109 ? -16.547 -20.422 -2.697 1 98.31 109 PRO A N 1
ATOM 852 C CA . PRO A 1 109 ? -16.922 -21.484 -1.76 1 98.31 109 PRO A CA 1
ATOM 853 C C . PRO A 1 109 ? -18.203 -22.203 -2.188 1 98.31 109 PRO A C 1
ATOM 855 O O . PRO A 1 109 ? -18.938 -21.719 -3.047 1 98.31 109 PRO A O 1
ATOM 858 N N . GLY A 1 110 ? -18.344 -23.422 -1.67 1 95 110 GLY A N 1
ATOM 859 C CA . GLY A 1 110 ? -19.531 -24.203 -1.956 1 95 110 GLY A CA 1
ATOM 860 C C . GLY A 1 110 ? -19.578 -25.516 -1.183 1 95 110 GLY A C 1
ATOM 861 O O . GLY A 1 110 ? -18.531 -26.062 -0.815 1 95 110 GLY A O 1
ATOM 862 N N . ARG A 1 111 ? -20.719 -25.922 -1.008 1 88.69 111 ARG A N 1
ATOM 863 C CA . ARG A 1 111 ? -20.891 -27.156 -0.245 1 88.69 111 ARG A CA 1
ATOM 864 C C . ARG A 1 111 ? -20.453 -28.375 -1.054 1 88.69 111 ARG A C 1
ATOM 866 O O . ARG A 1 111 ? -19.75 -29.25 -0.539 1 88.69 111 ARG A O 1
ATOM 873 N N . ASP A 1 112 ? -20.797 -28.406 -2.316 1 93.19 112 ASP A N 1
ATOM 874 C CA . ASP A 1 112 ? -20.5 -29.562 -3.143 1 93.19 112 ASP A CA 1
ATOM 875 C C . ASP A 1 112 ? -19.266 -29.328 -4.004 1 93.19 112 ASP A C 1
ATOM 877 O O . ASP A 1 112 ? -18.484 -30.266 -4.25 1 93.19 112 ASP A O 1
ATOM 881 N N . VAL A 1 113 ? -19.156 -28.141 -4.512 1 97.5 113 VAL A N 1
ATOM 882 C CA . VAL A 1 113 ? -18.062 -27.797 -5.406 1 97.5 113 VAL A CA 1
ATOM 883 C C . VAL A 1 113 ? -17.469 -26.453 -5.004 1 97.5 113 VAL A C 1
ATOM 885 O O . VAL A 1 113 ? -18.188 -25.469 -4.871 1 97.5 113 VAL A O 1
ATOM 888 N N . ARG A 1 114 ? -16.188 -26.438 -4.734 1 98.38 114 ARG A N 1
ATOM 889 C CA . ARG A 1 114 ? -15.445 -25.188 -4.555 1 98.38 114 ARG A CA 1
ATOM 890 C C . ARG A 1 114 ? -14.719 -24.797 -5.836 1 98.38 114 ARG A C 1
ATOM 892 O O . ARG A 1 114 ? -14.359 -25.656 -6.641 1 98.38 114 ARG A O 1
ATOM 899 N N . GLY A 1 115 ? -14.578 -23.547 -6.023 1 98.56 115 GLY A N 1
ATOM 900 C CA . GLY A 1 115 ? -13.922 -23.062 -7.23 1 98.56 115 GLY A CA 1
ATOM 901 C C . GLY A 1 115 ? -12.773 -22.125 -6.949 1 98.56 115 GLY A C 1
ATOM 902 O O . GLY A 1 115 ? -12.844 -21.297 -6.027 1 98.56 115 GLY A O 1
ATOM 903 N N . LEU A 1 116 ? -11.695 -22.281 -7.645 1 98.69 116 LEU A N 1
ATOM 904 C CA . LEU A 1 116 ? -10.578 -21.359 -7.789 1 98.69 116 LEU A CA 1
ATOM 905 C C . LEU A 1 116 ? -10.398 -20.953 -9.25 1 98.69 116 LEU A C 1
ATOM 907 O O . LEU A 1 116 ? -9.898 -21.75 -10.055 1 98.69 116 LEU A O 1
ATOM 911 N N . VAL A 1 117 ? -10.766 -19.828 -9.633 1 98.88 117 VAL A N 1
ATOM 912 C CA . VAL A 1 117 ? -10.586 -19.359 -11 1 98.88 117 VAL A CA 1
ATOM 913 C C . VAL A 1 117 ? -9.516 -18.266 -11.031 1 98.88 117 VAL A C 1
ATOM 915 O O . VAL A 1 117 ? -9.578 -17.297 -10.266 1 98.88 117 VAL A O 1
ATOM 918 N N . HIS A 1 118 ? -8.508 -18.422 -11.922 1 98.81 118 HIS A N 1
ATOM 919 C CA . HIS A 1 118 ? -7.27 -17.672 -11.734 1 98.81 118 HIS A CA 1
ATOM 920 C C . HIS A 1 118 ? -6.711 -17.188 -13.07 1 98.81 118 HIS A C 1
ATOM 922 O O . HIS A 1 118 ? -6.633 -17.969 -14.031 1 98.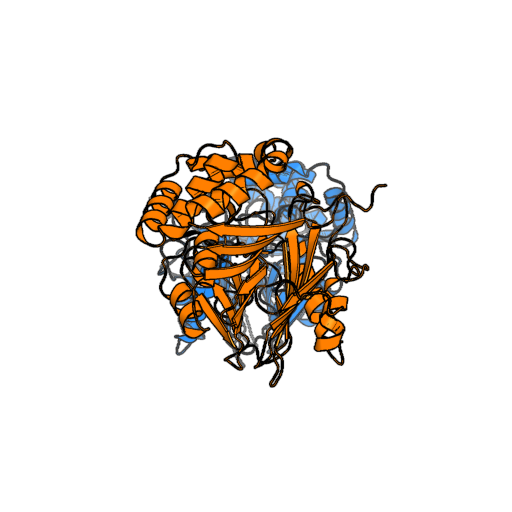81 118 HIS A O 1
ATOM 928 N N . ASN A 1 119 ? -6.426 -15.891 -13.141 1 98.56 119 ASN A N 1
ATOM 929 C CA . ASN A 1 119 ? -5.547 -15.367 -14.18 1 98.56 119 ASN A CA 1
ATOM 930 C C . ASN A 1 119 ? -4.086 -15.383 -13.742 1 98.56 119 ASN A C 1
ATOM 932 O O . ASN A 1 119 ? -3.76 -14.914 -12.648 1 98.56 119 ASN A O 1
ATOM 936 N N . GLU A 1 120 ? -3.26 -15.906 -14.57 1 97.81 120 GLU A N 1
ATOM 937 C CA . GLU A 1 120 ? -1.815 -15.797 -14.391 1 97.81 120 GLU A CA 1
ATOM 938 C C . GLU A 1 120 ? -1.227 -14.734 -15.32 1 97.81 120 GLU A C 1
ATOM 940 O O . GLU A 1 120 ? -1.206 -14.914 -16.547 1 97.81 120 GLU A O 1
ATOM 945 N N . ASP A 1 121 ? -0.83 -13.641 -14.742 1 96.12 121 ASP A N 1
ATOM 946 C CA . ASP A 1 121 ? -0.223 -12.539 -15.492 1 96.12 121 ASP A CA 1
ATOM 947 C C . ASP A 1 121 ? 1.287 -12.5 -15.273 1 96.12 121 ASP A C 1
ATOM 949 O O . ASP A 1 121 ? 1.759 -12.562 -14.141 1 96.12 121 ASP A O 1
ATOM 953 N N . GLY A 1 122 ? 1.985 -12.469 -16.281 1 94.25 122 GLY A N 1
ATOM 954 C CA . GLY A 1 122 ? 3.438 -12.422 -16.203 1 94.25 122 GLY A CA 1
ATOM 955 C C . GLY A 1 122 ? 4.078 -11.695 -17.359 1 94.25 122 GLY A C 1
ATOM 956 O O . GLY A 1 122 ? 3.414 -10.93 -18.062 1 94.25 122 GLY A O 1
ATOM 957 N N . ASP A 1 123 ? 5.352 -11.812 -17.484 1 92.06 123 ASP A N 1
ATOM 958 C CA . ASP A 1 123 ? 6.156 -11.188 -18.516 1 92.06 123 ASP A CA 1
ATOM 959 C C . ASP A 1 123 ? 5.691 -11.617 -19.906 1 92.06 123 ASP A C 1
ATOM 961 O O . ASP A 1 123 ? 5.773 -12.797 -20.25 1 92.06 123 ASP A O 1
ATOM 965 N N . PRO A 1 124 ? 5.25 -10.625 -20.719 1 91.94 124 PRO A N 1
ATOM 966 C CA . PRO A 1 124 ? 4.77 -10.977 -22.047 1 91.94 124 PRO A CA 1
ATOM 967 C C . PRO A 1 124 ? 5.836 -11.664 -22.891 1 91.94 124 PRO A C 1
ATOM 969 O O . PRO A 1 124 ? 5.508 -12.391 -23.844 1 91.94 124 PRO A O 1
ATOM 972 N N . GLY A 1 125 ? 7.035 -11.445 -22.531 1 91.38 125 GLY A N 1
ATOM 973 C CA . GLY A 1 125 ? 8.125 -12.094 -23.234 1 91.38 125 GLY A CA 1
ATOM 974 C C . GLY A 1 125 ? 8.102 -13.609 -23.109 1 91.38 125 GLY A C 1
ATOM 975 O O . GLY A 1 125 ? 8.766 -14.305 -23.875 1 91.38 125 GLY A O 1
ATOM 976 N N . PHE A 1 126 ? 7.367 -14.148 -22.219 1 93.94 126 PHE A N 1
ATOM 977 C CA . PHE A 1 126 ? 7.289 -15.594 -22 1 93.94 126 PHE A CA 1
ATOM 978 C C . PHE A 1 126 ? 6.105 -16.188 -22.766 1 93.94 126 PHE A C 1
ATOM 980 O O . PHE A 1 126 ? 5.883 -17.391 -22.719 1 93.94 126 PHE A O 1
ATOM 987 N N . ALA A 1 127 ? 5.348 -15.32 -23.422 1 92.56 127 ALA A N 1
ATOM 988 C CA . ALA A 1 127 ? 4.25 -15.844 -24.234 1 92.56 127 ALA A CA 1
ATOM 989 C C . ALA A 1 127 ? 4.75 -16.906 -25.219 1 92.56 127 ALA A C 1
ATOM 991 O O . ALA A 1 127 ? 5.723 -16.672 -25.938 1 92.56 127 ALA A O 1
ATOM 992 N N . GLY A 1 128 ? 4.168 -18.031 -25.156 1 93.5 128 GLY A N 1
ATOM 993 C CA . GLY A 1 128 ? 4.559 -19.125 -26.031 1 93.5 128 GLY A CA 1
ATOM 994 C C . GLY A 1 128 ? 5.645 -20.016 -25.438 1 93.5 128 GLY A C 1
ATOM 995 O O . GLY A 1 128 ? 5.996 -21.047 -26.016 1 93.5 128 GLY A O 1
ATOM 996 N N . HIS A 1 129 ? 6.094 -19.609 -24.312 1 96.56 129 HIS A N 1
ATOM 997 C CA . HIS A 1 129 ? 7.195 -20.344 -23.703 1 96.56 129 HIS A CA 1
ATOM 998 C C . HIS A 1 129 ? 6.805 -20.906 -22.344 1 96.56 129 HIS A C 1
ATOM 1000 O O . HIS A 1 129 ? 7.633 -21.516 -21.656 1 96.56 129 HIS A O 1
ATOM 1006 N N . CYS A 1 130 ? 5.555 -20.703 -21.938 1 97.62 130 CYS A N 1
ATOM 1007 C CA . CYS A 1 130 ? 5.016 -21.312 -20.719 1 97.62 130 CYS A CA 1
ATOM 1008 C C . CYS A 1 130 ? 4.367 -22.656 -21.031 1 97.62 130 CYS A C 1
ATOM 1010 O O . CYS A 1 130 ? 4.164 -23 -22.203 1 97.62 130 CYS A O 1
ATOM 1012 N N . ALA A 1 131 ? 4.086 -23.406 -19.984 1 98.19 131 ALA A N 1
ATOM 1013 C CA . ALA A 1 131 ? 3.527 -24.75 -20.203 1 98.19 131 ALA A CA 1
ATOM 1014 C C . ALA A 1 131 ? 2.695 -25.188 -19 1 98.19 131 ALA A C 1
ATOM 1016 O O . ALA A 1 131 ? 2.771 -24.594 -17.922 1 98.19 131 ALA A O 1
ATOM 1017 N N . ILE A 1 132 ? 1.844 -26.125 -19.25 1 98.38 132 ILE A N 1
ATOM 1018 C CA . ILE A 1 132 ? 1.358 -27 -18.188 1 98.38 132 ILE A CA 1
ATOM 1019 C C . ILE A 1 132 ? 2.254 -28.219 -18.062 1 98.38 132 ILE A C 1
ATOM 1021 O O . ILE A 1 132 ? 2.428 -28.969 -19.031 1 98.38 132 ILE A O 1
ATOM 1025 N N . ALA A 1 133 ? 2.83 -28.438 -16.938 1 98.56 133 ALA A N 1
ATOM 1026 C CA . ALA A 1 133 ? 3.705 -29.578 -16.703 1 98.56 133 ALA A CA 1
ATOM 1027 C C . ALA A 1 133 ? 3.037 -30.609 -15.805 1 98.56 133 ALA A C 1
ATOM 1029 O O . ALA A 1 133 ? 2.701 -30.312 -14.656 1 98.56 133 ALA A O 1
ATOM 1030 N N . GLU A 1 134 ? 2.793 -31.734 -16.312 1 98.31 134 GLU A N 1
ATOM 1031 C CA . GLU A 1 134 ? 2.412 -32.906 -15.531 1 98.31 134 GLU A CA 1
ATOM 1032 C C . GLU A 1 134 ? 3.639 -33.594 -14.961 1 98.31 134 GLU A C 1
ATOM 1034 O O . GLU A 1 134 ? 4.465 -34.125 -15.703 1 98.31 134 GLU A O 1
ATOM 1039 N N . MET A 1 135 ? 3.689 -33.625 -13.672 1 97.94 135 MET A N 1
ATOM 1040 C CA . MET A 1 135 ? 4.941 -34 -13.016 1 97.94 135 MET A CA 1
ATOM 1041 C C . MET A 1 135 ? 4.727 -35.188 -12.086 1 97.94 135 MET A C 1
ATOM 1043 O O . MET A 1 135 ? 3.719 -35.25 -11.383 1 97.94 135 MET A O 1
ATOM 1047 N N . ASP A 1 136 ? 5.57 -36.156 -12.148 1 97.44 136 ASP A N 1
ATOM 1048 C CA . ASP A 1 136 ? 5.746 -37.25 -11.188 1 97.44 136 ASP A CA 1
ATOM 1049 C C . ASP A 1 136 ? 7.176 -37.281 -10.656 1 97.44 136 ASP A C 1
ATOM 1051 O O . ASP A 1 136 ? 8.039 -37.969 -11.211 1 97.44 136 ASP A O 1
ATOM 1055 N N . VAL A 1 137 ? 7.395 -36.562 -9.602 1 95.5 137 VAL A N 1
ATOM 1056 C CA . VAL A 1 137 ? 8.742 -36.281 -9.109 1 95.5 137 VAL A CA 1
ATOM 1057 C C . VAL A 1 137 ? 8.852 -36.688 -7.645 1 95.5 137 VAL A C 1
ATOM 1059 O O . VAL A 1 137 ? 8.211 -36.094 -6.777 1 95.5 137 VAL A O 1
ATOM 1062 N N . GLY A 1 138 ? 9.703 -37.625 -7.344 1 86.62 138 GLY A N 1
ATOM 1063 C CA . GLY A 1 138 ? 9.93 -38.031 -5.973 1 86.62 138 GLY A CA 1
ATOM 1064 C C . GLY A 1 138 ? 8.664 -38.5 -5.27 1 86.62 138 GLY A C 1
ATOM 1065 O O . GLY A 1 138 ? 8.469 -38.188 -4.086 1 86.62 138 GLY A O 1
ATOM 1066 N N . GLY A 1 139 ? 7.754 -38.969 -5.938 1 88.38 139 GLY A N 1
ATOM 1067 C CA . GLY A 1 139 ? 6.531 -39.469 -5.34 1 88.38 139 GLY A CA 1
ATOM 1068 C C . GLY A 1 139 ? 5.41 -38.469 -5.309 1 88.38 139 GLY A C 1
ATOM 1069 O O . GLY A 1 139 ? 4.289 -38.781 -4.91 1 88.38 139 GLY A O 1
ATOM 1070 N N . VAL A 1 140 ? 5.684 -37.281 -5.672 1 94.06 140 VAL A N 1
ATOM 1071 C CA . VAL A 1 140 ? 4.664 -36.25 -5.715 1 94.06 140 VAL A CA 1
ATOM 1072 C C . VAL A 1 140 ? 4.156 -36.062 -7.145 1 94.06 140 VAL A C 1
ATOM 1074 O O . VAL A 1 140 ? 4.941 -35.812 -8.062 1 94.06 140 VAL A O 1
ATOM 1077 N N . LYS A 1 141 ? 2.918 -36.25 -7.355 1 97.88 141 LYS A N 1
ATOM 1078 C CA . LYS A 1 141 ? 2.289 -36.156 -8.672 1 97.88 141 LYS A CA 1
ATOM 1079 C C . LYS A 1 141 ? 1.366 -34.969 -8.75 1 97.88 141 LYS A C 1
ATOM 1081 O O . LYS A 1 141 ? 0.459 -34.812 -7.93 1 97.88 141 LYS A O 1
ATOM 1086 N N . PHE A 1 142 ? 1.607 -34.094 -9.688 1 98.5 142 PHE A N 1
ATOM 1087 C CA . PHE A 1 142 ? 0.811 -32.875 -9.836 1 98.5 142 PHE A CA 1
ATOM 1088 C C . PHE A 1 142 ? 0.938 -32.312 -11.242 1 98.5 142 PHE A C 1
ATOM 1090 O O . PHE A 1 142 ? 1.786 -32.75 -12.023 1 98.5 142 PHE A O 1
ATOM 1097 N N . SER A 1 143 ? 0.072 -31.422 -11.633 1 98.69 143 SER A N 1
ATOM 1098 C CA . SER A 1 143 ? 0.206 -30.547 -12.797 1 98.69 143 SER A CA 1
ATOM 1099 C C . SER A 1 143 ? 0.237 -29.078 -12.383 1 98.69 143 SER A C 1
ATOM 1101 O O . SER A 1 143 ? -0.463 -28.688 -11.453 1 98.69 143 SER A O 1
ATOM 1103 N N . SER A 1 144 ? 1.077 -28.375 -13.039 1 98.75 144 SER A N 1
ATOM 1104 C CA . SER A 1 144 ? 1.248 -26.969 -12.711 1 98.75 144 SER A CA 1
ATOM 1105 C C . SER A 1 144 ? 1.548 -26.141 -13.961 1 98.75 144 SER A C 1
ATOM 1107 O O . SER A 1 144 ? 2.127 -26.656 -14.922 1 98.75 144 SER A O 1
ATOM 1109 N N . PHE A 1 145 ? 1.032 -24.953 -14 1 98.19 145 PHE A N 1
ATOM 1110 C CA . PHE A 1 145 ? 1.554 -23.969 -14.945 1 98.19 145 PHE A CA 1
ATOM 1111 C C . PHE A 1 145 ? 2.998 -23.609 -14.609 1 98.19 145 PHE A C 1
ATOM 1113 O O . PHE A 1 145 ? 3.324 -23.328 -13.461 1 98.19 145 PHE A O 1
ATOM 1120 N N . VAL A 1 146 ? 3.896 -23.562 -15.609 1 98.19 146 VAL A N 1
ATOM 1121 C CA . VAL A 1 146 ? 5.309 -23.344 -15.32 1 98.19 146 VAL A CA 1
ATOM 1122 C C . VAL A 1 146 ? 5.848 -22.234 -16.219 1 98.19 146 VAL A C 1
ATOM 1124 O O . VAL A 1 146 ? 5.469 -22.125 -17.391 1 98.19 146 VAL A O 1
ATOM 1127 N N . TYR A 1 147 ? 6.699 -21.391 -15.648 1 97.31 147 TYR A N 1
ATOM 1128 C CA . TYR A 1 147 ? 7.504 -20.391 -16.344 1 97.31 147 TYR A CA 1
ATOM 1129 C C . TYR A 1 147 ? 8.898 -20.938 -16.641 1 97.31 147 TYR A C 1
ATOM 1131 O O . TYR A 1 147 ? 9.453 -21.703 -15.852 1 97.31 147 TYR A O 1
ATOM 1139 N N . PRO A 1 148 ? 9.438 -20.422 -17.75 1 97.81 148 PRO A N 1
ATOM 1140 C CA . PRO A 1 148 ? 10.867 -20.688 -17.906 1 97.81 148 PRO A CA 1
ATOM 1141 C C . PRO A 1 148 ? 11.695 -20.266 -16.703 1 97.81 148 PRO A C 1
ATOM 1143 O O . PRO A 1 148 ? 11.461 -19.203 -16.125 1 97.81 148 PRO A O 1
ATOM 1146 N N . ALA A 1 149 ? 12.547 -21.234 -16.203 1 98.31 149 ALA A N 1
ATOM 1147 C CA . ALA A 1 149 ? 13.562 -21 -15.188 1 98.31 149 ALA A CA 1
ATOM 1148 C C . ALA A 1 149 ? 12.93 -20.891 -13.805 1 98.31 149 ALA A C 1
ATOM 1150 O O . ALA A 1 149 ? 13.547 -20.344 -12.875 1 98.31 149 ALA A O 1
ATOM 1151 N N . SER A 1 150 ? 11.75 -21.422 -13.633 1 98.12 150 SER A N 1
ATOM 1152 C CA . SER A 1 150 ? 11.094 -21.281 -12.328 1 98.12 150 SER A CA 1
ATOM 1153 C C . SER A 1 150 ? 10.578 -22.625 -11.828 1 98.12 150 SER A C 1
ATOM 1155 O O . SER A 1 150 ? 10.102 -23.453 -12.617 1 98.12 150 SER A O 1
ATOM 1157 N N . LEU A 1 151 ? 10.656 -22.781 -10.539 1 98.31 151 LEU A N 1
ATOM 1158 C CA . LEU A 1 151 ? 10.039 -23.938 -9.898 1 98.31 151 LEU A CA 1
ATOM 1159 C C . LEU A 1 151 ? 8.539 -23.938 -10.125 1 98.31 151 LEU A C 1
ATOM 1161 O O . LEU A 1 151 ? 7.895 -22.891 -10.102 1 98.31 151 LEU A O 1
ATOM 1165 N N . PRO A 1 152 ? 7.973 -25.125 -10.328 1 97.81 152 PRO A N 1
ATOM 1166 C CA . PRO A 1 152 ? 6.512 -25.203 -10.391 1 97.81 152 PRO A CA 1
ATOM 1167 C C . PRO A 1 152 ? 5.844 -24.953 -9.047 1 97.81 152 PRO A C 1
ATOM 1169 O O . PRO A 1 152 ? 6.449 -25.188 -7.996 1 97.81 152 PRO A O 1
ATOM 1172 N N . GLY A 1 153 ? 4.617 -24.438 -9.109 1 96 153 GLY A N 1
ATOM 1173 C CA . GLY A 1 153 ? 3.838 -24.359 -7.887 1 96 153 GLY A CA 1
ATOM 1174 C C . GLY A 1 153 ? 3.488 -22.938 -7.492 1 96 153 GLY A C 1
ATOM 1175 O O . GLY A 1 153 ? 2.562 -22.719 -6.711 1 96 153 GLY A O 1
ATOM 1176 N N . HIS A 1 154 ? 4.148 -21.906 -8.008 1 96.12 154 HIS A N 1
ATOM 1177 C CA . HIS A 1 154 ? 3.938 -20.531 -7.547 1 96.12 154 HIS A CA 1
ATOM 1178 C C . HIS A 1 154 ? 2.9 -19.812 -8.406 1 96.12 154 HIS A C 1
ATOM 1180 O O . HIS A 1 154 ? 2.875 -18.594 -8.453 1 96.12 154 HIS A O 1
ATOM 1186 N N . THR A 1 155 ? 2.062 -20.562 -9.133 1 97.06 155 THR A N 1
ATOM 1187 C CA . THR A 1 155 ? 1.017 -20.031 -10 1 97.06 155 THR A CA 1
ATOM 1188 C C . THR A 1 155 ? -0.287 -20.797 -9.805 1 97.06 155 THR A C 1
ATOM 1190 O O . THR A 1 155 ? -1.022 -20.547 -8.844 1 97.06 155 THR A O 1
ATOM 1193 N N . ILE A 1 156 ? -0.462 -21.844 -10.656 1 97.81 156 ILE A N 1
ATOM 1194 C CA . ILE A 1 156 ? -1.573 -22.797 -10.641 1 97.81 156 ILE A CA 1
ATOM 1195 C C . ILE A 1 156 ? -1.038 -24.219 -10.508 1 97.81 156 ILE A C 1
ATOM 1197 O O . ILE A 1 156 ? -0.145 -24.625 -11.258 1 97.81 156 ILE A O 1
ATOM 1201 N N . ALA A 1 157 ? -1.643 -24.969 -9.578 1 98.75 157 ALA A N 1
ATOM 1202 C CA . ALA A 1 157 ? -1.256 -26.375 -9.492 1 98.75 157 ALA A CA 1
ATOM 1203 C C . ALA A 1 157 ? -2.391 -27.219 -8.922 1 98.75 157 ALA A C 1
ATOM 1205 O O . ALA A 1 157 ? -3.152 -26.766 -8.07 1 98.75 157 ALA A O 1
ATOM 1206 N N . VAL A 1 158 ? -2.475 -28.406 -9.375 1 98.81 158 VAL A N 1
ATOM 1207 C CA . VAL A 1 158 ? -3.385 -29.422 -8.852 1 98.81 158 VAL A CA 1
ATOM 1208 C C . VAL A 1 158 ? -2.641 -30.734 -8.672 1 98.81 158 VAL A C 1
ATOM 1210 O O . VAL A 1 158 ? -1.919 -31.172 -9.57 1 98.81 158 VAL A O 1
ATOM 1213 N N . THR A 1 159 ? -2.809 -31.328 -7.516 1 98.44 159 THR A N 1
ATOM 1214 C CA . THR A 1 159 ? -2.102 -32.562 -7.242 1 98.44 159 THR A CA 1
ATOM 1215 C C . THR A 1 159 ? -3.031 -33.781 -7.414 1 98.44 159 THR A C 1
ATOM 1217 O O . THR A 1 159 ? -4.25 -33.625 -7.293 1 98.44 159 THR A O 1
ATOM 1220 N N . ASP A 1 160 ? -2.461 -34.906 -7.621 1 96.75 160 ASP A N 1
ATOM 1221 C CA . ASP A 1 160 ? -3.215 -36.156 -7.668 1 96.75 160 ASP A CA 1
ATOM 1222 C C . ASP A 1 160 ? -3.791 -36.5 -6.297 1 96.75 160 ASP A C 1
ATOM 1224 O O . ASP A 1 160 ? -4.793 -37.219 -6.199 1 96.75 160 ASP A O 1
ATOM 1228 N N . SER A 1 161 ? -3.121 -36.062 -5.316 1 95.88 161 SER A N 1
ATOM 1229 C CA . SER A 1 161 ? -3.578 -36.344 -3.957 1 95.88 161 SER A CA 1
ATOM 1230 C C . SER A 1 161 ? -4.805 -35.5 -3.607 1 95.88 161 SER A C 1
ATOM 1232 O O . SER A 1 161 ? -5.441 -35.719 -2.576 1 95.88 161 SER A O 1
ATOM 1234 N N . GLY A 1 162 ? -5.125 -34.5 -4.457 1 97.88 162 GLY A N 1
ATOM 1235 C CA . GLY A 1 162 ? -6.41 -33.844 -4.289 1 97.88 162 GLY A CA 1
ATOM 1236 C C . GLY A 1 162 ? -6.293 -32.375 -3.861 1 97.88 162 GLY A C 1
ATOM 1237 O O . GLY A 1 162 ? -7.281 -31.766 -3.463 1 97.88 162 GLY A O 1
ATOM 1238 N N . LEU A 1 163 ? -5.125 -31.797 -3.945 1 98.5 163 LEU A N 1
ATOM 1239 C CA . LEU A 1 163 ? -4.906 -30.406 -3.566 1 98.5 163 LEU A CA 1
ATOM 1240 C C . LEU A 1 163 ? -4.961 -29.5 -4.789 1 98.5 163 LEU A C 1
ATOM 1242 O O . LEU A 1 163 ? -4.402 -29.828 -5.84 1 98.5 163 LEU A O 1
ATOM 1246 N N . ALA A 1 164 ? -5.727 -28.438 -4.719 1 98.88 164 ALA A N 1
ATOM 1247 C CA . ALA A 1 164 ? -5.711 -27.359 -5.703 1 98.88 164 ALA A CA 1
ATOM 1248 C C . ALA A 1 164 ? -5.164 -26.062 -5.094 1 98.88 164 ALA A C 1
ATOM 1250 O O . ALA A 1 164 ? -5.512 -25.703 -3.965 1 98.88 164 ALA A O 1
ATOM 1251 N N . VAL A 1 165 ? -4.273 -25.391 -5.844 1 98.75 165 VAL A N 1
ATOM 1252 C CA . VAL A 1 165 ? -3.615 -24.188 -5.352 1 98.75 165 VAL A CA 1
ATOM 1253 C C . VAL A 1 165 ? -3.578 -23.125 -6.449 1 98.75 165 VAL A C 1
ATOM 1255 O O . VAL A 1 165 ? -3.264 -23.438 -7.602 1 98.75 165 VAL A O 1
ATOM 1258 N N . THR A 1 166 ? -3.945 -21.922 -6.145 1 98.81 166 THR A N 1
ATOM 1259 C CA . THR A 1 166 ? -3.619 -20.75 -6.957 1 98.81 166 THR A CA 1
ATOM 1260 C C . THR A 1 166 ? -2.859 -19.719 -6.133 1 98.81 166 THR A C 1
ATOM 1262 O O . THR A 1 166 ? -3.02 -19.656 -4.914 1 98.81 166 THR A O 1
ATOM 1265 N N . VAL A 1 167 ? -2.047 -18.953 -6.816 1 98.56 167 VAL A N 1
ATOM 1266 C CA . VAL A 1 167 ? -1.132 -18.078 -6.098 1 98.56 167 VAL A CA 1
ATOM 1267 C C . VAL A 1 167 ? -1.239 -16.656 -6.648 1 98.56 167 VAL A C 1
ATOM 1269 O O . VAL A 1 167 ? -1.271 -16.453 -7.863 1 98.56 167 VAL A O 1
ATOM 1272 N N . ASN A 1 168 ? -1.36 -15.719 -5.82 1 98.19 168 ASN A N 1
ATOM 1273 C CA . ASN A 1 168 ? -1.216 -14.305 -6.137 1 98.19 168 ASN A CA 1
ATOM 1274 C C . ASN A 1 168 ? 0.024 -13.703 -5.48 1 98.19 168 ASN A C 1
ATOM 1276 O O . ASN A 1 168 ? 0.283 -13.945 -4.301 1 98.19 168 ASN A O 1
ATOM 1280 N N . ASN A 1 169 ? 0.725 -12.945 -6.25 1 96.31 169 ASN A N 1
ATOM 1281 C CA . ASN A 1 169 ? 1.887 -12.234 -5.73 1 96.31 169 ASN A CA 1
ATOM 1282 C C . ASN A 1 169 ? 1.485 -11.18 -4.699 1 96.31 169 ASN A C 1
ATOM 1284 O O . ASN A 1 169 ? 0.482 -10.484 -4.871 1 96.31 169 ASN A O 1
ATOM 1288 N N . LEU A 1 170 ? 2.193 -11.164 -3.623 1 96.31 170 LEU A N 1
ATOM 1289 C CA . LEU A 1 170 ? 2.082 -10.055 -2.682 1 96.31 170 LEU A CA 1
ATOM 1290 C C . LEU A 1 170 ? 3.352 -9.211 -2.684 1 96.31 170 LEU A C 1
ATOM 1292 O O . LEU A 1 170 ? 4.461 -9.742 -2.76 1 96.31 170 LEU A O 1
ATOM 1296 N N . ARG A 1 171 ? 3.215 -7.91 -2.561 1 92.88 171 ARG A N 1
ATOM 1297 C CA . ARG A 1 171 ? 4.34 -6.988 -2.67 1 92.88 171 ARG A CA 1
ATOM 1298 C C . ARG A 1 171 ? 4.641 -6.328 -1.329 1 92.88 171 ARG A C 1
ATOM 1300 O O . ARG A 1 171 ? 4.523 -5.109 -1.19 1 92.88 171 ARG A O 1
ATOM 1307 N N . GLY A 1 172 ? 5.051 -7.164 -0.409 1 92.5 172 GLY A N 1
ATOM 1308 C CA . GLY A 1 172 ? 5.492 -6.652 0.878 1 92.5 172 GLY A CA 1
ATOM 1309 C C . GLY A 1 172 ? 6.816 -5.914 0.804 1 92.5 172 GLY A C 1
ATOM 1310 O O . GLY A 1 172 ? 7.688 -6.27 0.007 1 92.5 172 GLY A O 1
ATOM 1311 N N . LEU A 1 173 ? 6.965 -4.875 1.674 1 90.19 173 LEU A N 1
ATOM 1312 C CA . LEU A 1 173 ? 8.188 -4.078 1.664 1 90.19 173 LEU A CA 1
ATOM 1313 C C . LEU A 1 173 ? 9.242 -4.684 2.588 1 90.19 173 LEU A C 1
ATOM 1315 O O . LEU A 1 173 ? 10.422 -4.348 2.494 1 90.19 173 LEU A O 1
ATOM 1319 N N . HIS A 1 174 ? 8.781 -5.516 3.463 1 86.25 174 HIS A N 1
ATOM 1320 C CA . HIS A 1 174 ? 9.719 -6.195 4.352 1 86.25 174 HIS A CA 1
ATOM 1321 C C . HIS A 1 174 ? 9.805 -7.684 4.027 1 86.25 174 HIS A C 1
ATOM 1323 O O . HIS A 1 174 ? 8.781 -8.344 3.84 1 86.25 174 HIS A O 1
ATOM 1329 N N . VAL A 1 175 ? 11.016 -8.086 3.848 1 84.12 175 VAL A N 1
ATOM 1330 C CA . VAL A 1 175 ? 11.273 -9.492 3.555 1 84.12 175 VAL A CA 1
ATOM 1331 C C . VAL A 1 175 ? 12.156 -10.094 4.645 1 84.12 175 VAL A C 1
ATOM 1333 O O . VAL A 1 175 ? 13.109 -9.461 5.094 1 84.12 175 VAL A O 1
ATOM 1336 N N . GLY A 1 176 ? 11.773 -11.266 5.09 1 85.56 176 GLY A N 1
ATOM 1337 C CA . GLY A 1 176 ? 12.555 -11.969 6.102 1 85.56 176 GLY A CA 1
ATOM 1338 C C . GLY A 1 176 ? 13.672 -12.805 5.516 1 85.56 176 GLY A C 1
ATOM 1339 O O . GLY A 1 176 ? 13.844 -12.859 4.297 1 85.56 176 GLY A O 1
ATOM 1340 N N . ALA A 1 177 ? 14.453 -13.359 6.438 1 85.56 177 ALA A N 1
ATOM 1341 C CA . ALA A 1 177 ? 15.508 -14.297 6.059 1 85.56 177 ALA A CA 1
ATOM 1342 C C . ALA A 1 177 ? 15.023 -15.742 6.195 1 85.56 177 ALA A C 1
ATOM 1344 O O . ALA A 1 177 ? 15.602 -16.516 6.957 1 85.56 177 ALA A O 1
ATOM 1345 N N . GLY A 1 178 ? 14.039 -16.062 5.477 1 96.31 178 GLY A N 1
ATOM 1346 C CA . GLY A 1 178 ? 13.461 -17.391 5.562 1 96.31 178 GLY A CA 1
ATOM 1347 C C . GLY A 1 178 ? 13.5 -18.141 4.246 1 96.31 178 GLY A C 1
ATOM 1348 O O . GLY A 1 178 ? 14.312 -17.844 3.373 1 96.31 178 GLY A O 1
ATOM 1349 N N . VAL A 1 179 ? 12.727 -19.203 4.211 1 98 179 VAL A N 1
ATOM 1350 C CA . VAL A 1 179 ? 12.602 -20 2.986 1 98 179 VAL A CA 1
ATOM 1351 C C . VAL A 1 179 ? 11.93 -19.156 1.901 1 98 179 VAL A C 1
ATOM 1353 O O . VAL A 1 179 ? 10.898 -18.531 2.145 1 98 179 VAL A O 1
ATOM 1356 N N . PRO A 1 180 ? 12.562 -19.125 0.729 1 97.94 180 PRO A N 1
ATOM 1357 C CA . PRO A 1 180 ? 11.922 -18.391 -0.357 1 97.94 180 PRO A CA 1
ATOM 1358 C C . PRO A 1 180 ? 10.5 -18.875 -0.645 1 97.94 180 PRO A C 1
ATOM 1360 O O . PRO A 1 180 ? 10.234 -20.078 -0.604 1 97.94 180 PRO A O 1
ATOM 1363 N N . ARG A 1 181 ? 9.68 -17.984 -0.946 1 97.31 181 ARG A N 1
ATOM 1364 C CA . ARG A 1 181 ? 8.25 -18.25 -1.08 1 97.31 181 ARG A CA 1
ATOM 1365 C C . ARG A 1 181 ? 7.984 -19.266 -2.18 1 97.31 181 ARG A C 1
ATOM 1367 O O . ARG A 1 181 ? 7.098 -20.109 -2.047 1 97.31 181 ARG A O 1
ATOM 1374 N N . MET A 1 182 ? 8.75 -19.25 -3.303 1 97.75 182 MET A N 1
ATOM 1375 C CA . MET A 1 182 ? 8.523 -20.188 -4.395 1 97.75 182 MET A CA 1
ATOM 1376 C C . MET A 1 182 ? 8.922 -21.609 -3.986 1 97.75 182 MET A C 1
ATOM 1378 O O . MET A 1 182 ? 8.297 -22.578 -4.41 1 97.75 182 MET A O 1
ATOM 1382 N N . VAL A 1 183 ? 9.953 -21.688 -3.18 1 98.5 183 VAL A N 1
ATOM 1383 C CA . VAL A 1 183 ? 10.344 -23 -2.656 1 98.5 183 VAL A CA 1
ATOM 1384 C C . VAL A 1 183 ? 9.258 -23.531 -1.725 1 98.5 183 VAL A C 1
ATOM 1386 O O . VAL A 1 183 ? 8.93 -24.719 -1.766 1 98.5 183 VAL A O 1
ATOM 1389 N N . LEU A 1 184 ? 8.773 -22.656 -0.937 1 98 184 LEU A N 1
ATOM 1390 C CA . LEU A 1 184 ? 7.754 -23.062 0.028 1 98 184 LEU A CA 1
ATOM 1391 C C . LEU A 1 184 ? 6.52 -23.609 -0.68 1 98 184 LEU A C 1
ATOM 1393 O O . LEU A 1 184 ? 5.969 -24.625 -0.268 1 98 184 LEU A O 1
ATOM 1397 N N . VAL A 1 185 ? 6.07 -22.953 -1.718 1 98.06 185 VAL A N 1
ATOM 1398 C CA . VAL A 1 185 ? 4.844 -23.391 -2.373 1 98.06 185 VAL A CA 1
ATOM 1399 C C . VAL A 1 185 ? 5.121 -24.641 -3.217 1 98.06 185 VAL A C 1
ATOM 1401 O O . VAL A 1 185 ? 4.25 -25.5 -3.381 1 98.06 185 VAL A O 1
ATOM 1404 N N . ARG A 1 186 ? 6.344 -24.75 -3.725 1 98.5 186 ARG A N 1
ATOM 1405 C CA . ARG A 1 186 ? 6.723 -26.016 -4.355 1 98.5 186 ARG A CA 1
ATOM 1406 C C . ARG A 1 186 ? 6.648 -27.172 -3.359 1 98.5 186 ARG A C 1
ATOM 1408 O O . ARG A 1 186 ? 6.105 -28.234 -3.674 1 98.5 186 ARG A O 1
ATOM 1415 N N . ALA A 1 187 ? 7.172 -26.969 -2.225 1 98.06 187 ALA A N 1
ATOM 1416 C CA . ALA A 1 187 ? 7.133 -27.984 -1.176 1 98.06 187 ALA A CA 1
ATOM 1417 C C . ALA A 1 187 ? 5.695 -28.297 -0.771 1 98.06 187 ALA A C 1
ATOM 1419 O O . ALA A 1 187 ? 5.367 -29.453 -0.482 1 98.06 187 ALA A O 1
ATOM 1420 N N . LEU A 1 188 ? 4.879 -27.344 -0.767 1 98.31 188 LEU A N 1
ATOM 1421 C CA . LEU A 1 188 ? 3.48 -27.453 -0.365 1 98.31 188 LEU A CA 1
ATOM 1422 C C . LEU A 1 188 ? 2.738 -28.469 -1.229 1 98.31 188 LEU A C 1
ATOM 1424 O O . LEU A 1 188 ? 1.819 -29.141 -0.755 1 98.31 188 LEU A O 1
ATOM 1428 N N . LEU A 1 189 ? 3.145 -28.656 -2.484 1 98.25 189 LEU A N 1
ATOM 1429 C CA . LEU A 1 189 ? 2.479 -29.578 -3.41 1 98.25 189 LEU A CA 1
ATOM 1430 C C . LEU A 1 189 ? 2.605 -31.016 -2.939 1 98.25 189 LEU A C 1
ATOM 1432 O O . LEU A 1 189 ? 1.879 -31.891 -3.412 1 98.25 189 LEU A O 1
ATOM 1436 N N . GLY A 1 190 ? 3.504 -31.266 -2.012 1 97.25 190 GLY A N 1
ATOM 1437 C CA . GLY A 1 190 ? 3.689 -32.594 -1.483 1 97.25 190 GLY A CA 1
ATOM 1438 C C . GLY A 1 190 ? 2.777 -32.906 -0.313 1 97.25 190 GLY A C 1
ATOM 1439 O O . GLY A 1 190 ? 2.721 -34.062 0.149 1 97.25 190 GLY A O 1
ATOM 1440 N N . GLU A 1 191 ? 2.086 -31.938 0.136 1 97.5 191 GLU A N 1
ATOM 1441 C CA . GLU A 1 191 ? 1.214 -32.125 1.29 1 97.5 191 GLU A CA 1
ATOM 1442 C C . GLU A 1 191 ? -0.049 -32.906 0.902 1 97.5 191 GLU A C 1
ATOM 1444 O O . GLU A 1 191 ? -0.548 -32.75 -0.216 1 97.5 191 GLU A O 1
ATOM 1449 N N . ARG A 1 192 ? -0.623 -33.625 1.885 1 95.5 192 ARG A N 1
ATOM 1450 C CA . ARG A 1 192 ? -1.688 -34.594 1.577 1 95.5 192 ARG A CA 1
ATOM 1451 C C . ARG A 1 192 ? -3.059 -33.969 1.865 1 95.5 192 ARG A C 1
ATOM 1453 O O . ARG A 1 192 ? -4.082 -34.5 1.427 1 95.5 192 ARG A O 1
ATOM 1460 N N . ASP A 1 193 ? -3.059 -32.938 2.621 1 97.44 193 ASP A N 1
ATOM 1461 C CA . ASP A 1 193 ? -4.324 -32.312 2.99 1 97.44 193 ASP A CA 1
ATOM 1462 C C . ASP A 1 193 ? -4.117 -30.828 3.348 1 97.44 193 ASP A C 1
ATOM 1464 O O . ASP A 1 193 ? -2.994 -30.328 3.301 1 97.44 193 ASP A O 1
ATOM 1468 N N . LEU A 1 194 ? -5.203 -30.156 3.609 1 98.25 194 LEU A N 1
ATOM 1469 C CA . LEU A 1 194 ? -5.148 -28.734 3.912 1 98.25 194 LEU A CA 1
ATOM 1470 C C . LEU A 1 194 ? -4.402 -28.484 5.219 1 98.25 194 LEU A C 1
ATOM 1472 O O . LEU A 1 194 ? -3.705 -27.469 5.355 1 98.25 194 LEU A O 1
ATOM 1476 N N . ALA A 1 195 ? -4.602 -29.375 6.172 1 98.12 195 ALA A N 1
ATOM 1477 C CA . ALA A 1 195 ? -3.928 -29.219 7.457 1 98.12 195 ALA A CA 1
ATOM 1478 C C . ALA A 1 195 ? -2.412 -29.234 7.285 1 98.12 195 ALA A C 1
ATOM 1480 O O . ALA A 1 195 ? -1.701 -28.422 7.883 1 98.12 195 ALA A O 1
ATOM 1481 N N . GLY A 1 196 ? -1.947 -30.188 6.527 1 98.19 196 GLY A N 1
ATOM 1482 C CA . GLY A 1 196 ? -0.523 -30.234 6.238 1 98.19 196 GLY A CA 1
ATOM 1483 C C . GLY A 1 196 ? -0.012 -29 5.52 1 98.19 196 GLY A C 1
ATOM 1484 O O . GLY A 1 196 ? 1.045 -28.469 5.867 1 98.19 196 GLY A O 1
ATOM 1485 N N . ALA A 1 197 ? -0.75 -28.562 4.52 1 98.38 197 ALA A N 1
ATOM 1486 C CA . ALA A 1 197 ? -0.372 -27.375 3.742 1 98.38 197 ALA A CA 1
ATOM 1487 C C . ALA A 1 197 ? -0.279 -26.141 4.629 1 98.38 197 ALA A C 1
ATOM 1489 O O . ALA A 1 197 ? 0.703 -25.406 4.566 1 98.38 197 ALA A O 1
ATOM 1490 N N . THR A 1 198 ? -1.289 -25.906 5.461 1 98.19 198 THR A N 1
ATOM 1491 C CA . THR A 1 198 ? -1.315 -24.719 6.305 1 98.19 198 THR A CA 1
ATOM 1492 C C . THR A 1 198 ? -0.26 -24.812 7.402 1 98.19 198 THR A C 1
ATOM 1494 O O . THR A 1 198 ? 0.325 -23.797 7.793 1 98.19 198 THR A O 1
ATOM 1497 N N . ARG A 1 199 ? -0.001 -25.969 7.914 1 98 199 ARG A N 1
ATOM 1498 C CA . ARG A 1 199 ? 1.05 -26.172 8.906 1 98 199 ARG A CA 1
ATOM 1499 C C . ARG A 1 199 ? 2.42 -25.828 8.328 1 98 199 ARG A C 1
ATOM 1501 O O . ARG A 1 199 ? 3.232 -25.172 8.984 1 98 199 ARG A O 1
ATOM 1508 N N . LEU A 1 200 ? 2.652 -26.312 7.129 1 97.88 200 LEU A N 1
ATOM 1509 C CA . LEU A 1 200 ? 3.912 -26.016 6.457 1 97.88 200 LEU A CA 1
ATOM 1510 C C . LEU A 1 200 ? 4.133 -24.5 6.371 1 97.88 200 LEU A C 1
ATOM 1512 O O . LEU A 1 200 ? 5.215 -24.016 6.703 1 97.88 200 LEU A O 1
ATOM 1516 N N . LEU A 1 201 ? 3.123 -23.766 5.941 1 97.75 201 LEU A N 1
ATOM 1517 C CA . LEU A 1 201 ? 3.219 -22.312 5.789 1 97.75 201 LEU A CA 1
ATOM 1518 C C . LEU A 1 201 ? 3.412 -21.641 7.141 1 97.75 201 LEU A C 1
ATOM 1520 O O . LEU A 1 201 ? 4.234 -20.719 7.273 1 97.75 201 LEU A O 1
ATOM 1524 N N . ASN A 1 202 ? 2.695 -22.094 8.07 1 95.88 202 ASN A N 1
ATOM 1525 C CA . ASN A 1 202 ? 2.684 -21.453 9.375 1 95.88 202 ASN A CA 1
ATOM 1526 C C . ASN A 1 202 ? 3.98 -21.703 10.141 1 95.88 202 ASN A C 1
ATOM 1528 O O . ASN A 1 202 ? 4.43 -20.859 10.914 1 95.88 202 ASN A O 1
ATOM 1532 N N . GLU A 1 203 ? 4.57 -22.797 9.961 1 95.75 203 GLU A N 1
ATOM 1533 C CA . GLU A 1 203 ? 5.695 -23.203 10.805 1 95.75 203 GLU A CA 1
ATOM 1534 C C . GLU A 1 203 ? 7.027 -22.922 10.117 1 95.75 203 GLU A C 1
ATOM 1536 O O . GLU A 1 203 ? 8.078 -22.938 10.758 1 95.75 203 GLU A O 1
ATOM 1541 N N . SER A 1 204 ? 7.016 -22.688 8.875 1 96.19 204 SER A N 1
ATOM 1542 C CA . SER A 1 204 ? 8.258 -22.406 8.156 1 96.19 204 SER A CA 1
ATOM 1543 C C . SER A 1 204 ? 8.719 -20.969 8.398 1 96.19 204 SER A C 1
ATOM 1545 O O . SER A 1 204 ? 7.906 -20.047 8.453 1 96.19 204 SER A O 1
ATOM 1547 N N . PRO A 1 205 ? 10.055 -20.828 8.617 1 96.19 205 PRO A N 1
ATOM 1548 C CA . PRO A 1 205 ? 10.516 -19.453 8.406 1 96.19 205 PRO A CA 1
ATOM 1549 C C . PRO A 1 205 ? 10.289 -18.969 6.977 1 96.19 205 PRO A C 1
ATOM 1551 O O . PRO A 1 205 ? 10.531 -19.703 6.02 1 96.19 205 PRO A O 1
ATOM 1554 N N . ARG A 1 206 ? 9.75 -17.828 6.848 1 96.75 206 ARG A N 1
ATOM 1555 C CA . ARG A 1 206 ? 9.367 -17.344 5.523 1 96.75 206 ARG A CA 1
ATOM 1556 C C . ARG A 1 206 ? 10.156 -16.094 5.141 1 96.75 206 ARG A C 1
ATOM 1558 O O . ARG A 1 206 ? 10.594 -15.344 6.016 1 96.75 206 ARG A O 1
ATOM 1565 N N . ALA A 1 207 ? 10.383 -15.898 3.877 1 95.44 207 ALA A N 1
ATOM 1566 C CA . ALA A 1 207 ? 11.031 -14.695 3.361 1 95.44 207 ALA A CA 1
ATOM 1567 C C . ALA A 1 207 ? 10 -13.711 2.814 1 95.44 207 ALA A C 1
ATOM 1569 O O . ALA A 1 207 ? 9.609 -12.766 3.504 1 95.44 207 ALA A O 1
ATOM 1570 N N . GLY A 1 208 ? 9.516 -13.969 1.57 1 94.25 208 GLY A N 1
ATOM 1571 C CA . GLY A 1 208 ? 8.508 -13.109 0.972 1 94.25 208 GLY A CA 1
ATOM 1572 C C . GLY A 1 208 ? 7.094 -13.625 1.177 1 94.25 208 GLY A C 1
ATOM 1573 O O . GLY A 1 208 ? 6.848 -14.445 2.062 1 94.25 208 GLY A O 1
ATOM 1574 N N . GLY A 1 209 ? 6.168 -13.008 0.402 1 94.81 209 GLY A N 1
ATOM 1575 C CA . GLY A 1 209 ? 4.781 -13.352 0.665 1 94.81 209 GLY A CA 1
ATOM 1576 C C . GLY A 1 209 ? 4 -13.688 -0.592 1 94.81 209 GLY A C 1
ATOM 1577 O O . GLY A 1 209 ? 4.387 -13.289 -1.692 1 94.81 209 GLY A O 1
ATOM 1578 N N . PHE A 1 210 ? 2.955 -14.492 -0.44 1 97.62 210 PHE A N 1
ATOM 1579 C CA . PHE A 1 210 ? 1.948 -14.859 -1.429 1 97.62 210 PHE A CA 1
ATOM 1580 C C . PHE A 1 210 ? 0.558 -14.875 -0.805 1 97.62 210 PHE A C 1
ATOM 1582 O O . PHE A 1 210 ? 0.421 -14.867 0.42 1 97.62 210 PHE A O 1
ATOM 1589 N N . HIS A 1 211 ? -0.353 -14.758 -1.63 1 98.69 211 HIS A N 1
ATOM 1590 C CA . HIS A 1 211 ? -1.688 -15.258 -1.311 1 98.69 211 HIS A CA 1
ATOM 1591 C C . HIS A 1 211 ? -1.957 -16.594 -1.993 1 98.69 211 HIS A C 1
ATOM 1593 O O . HIS A 1 211 ? -1.712 -16.734 -3.193 1 98.69 211 HIS A O 1
ATOM 1599 N N . LEU A 1 212 ? -2.389 -17.547 -1.232 1 98.81 212 LEU A N 1
ATOM 1600 C CA . LEU A 1 212 ? -2.799 -18.828 -1.782 1 98.81 212 LEU A CA 1
ATOM 1601 C C . LEU A 1 212 ? -4.297 -19.047 -1.601 1 98.81 212 LEU A C 1
ATOM 1603 O O . LEU A 1 212 ? -4.848 -18.75 -0.542 1 98.81 212 LEU A O 1
ATOM 1607 N N . THR A 1 213 ? -4.918 -19.516 -2.613 1 98.88 213 THR A N 1
ATOM 1608 C CA . THR A 1 213 ? -6.207 -20.172 -2.482 1 98.88 213 THR A CA 1
ATOM 1609 C C . THR A 1 213 ? -6.035 -21.688 -2.482 1 98.88 213 THR A C 1
ATOM 1611 O O . THR A 1 213 ? -5.438 -22.25 -3.402 1 98.88 213 THR A O 1
ATOM 1614 N N . LEU A 1 214 ? -6.52 -22.328 -1.421 1 98.88 214 LEU A N 1
ATOM 1615 C CA . LEU A 1 214 ? -6.324 -23.766 -1.261 1 98.88 214 LEU A CA 1
ATOM 1616 C C . LEU A 1 214 ? -7.66 -24.484 -1.123 1 98.88 214 LEU A C 1
ATOM 1618 O O . LEU A 1 214 ? -8.547 -24.016 -0.4 1 98.88 214 LEU A O 1
ATOM 1622 N N . ALA A 1 215 ? -7.781 -25.547 -1.811 1 98.81 215 ALA A N 1
ATOM 1623 C CA . ALA A 1 215 ? -8.883 -26.484 -1.627 1 98.81 215 ALA A CA 1
ATOM 1624 C C . ALA A 1 215 ? -8.391 -27.938 -1.755 1 98.81 215 ALA A C 1
ATOM 1626 O O . ALA A 1 215 ? -7.371 -28.188 -2.4 1 98.81 215 ALA A O 1
ATOM 1627 N N . HIS A 1 216 ? -9.008 -28.797 -1.095 1 98.38 216 HIS A N 1
ATOM 1628 C CA . HIS A 1 216 ? -8.734 -30.219 -1.188 1 98.38 216 HIS A CA 1
ATOM 1629 C C . HIS A 1 216 ? -10.023 -31.016 -1.351 1 98.38 216 HIS A C 1
ATOM 1631 O O . HIS A 1 216 ? -11.039 -30.703 -0.733 1 98.38 216 HIS A O 1
ATOM 1637 N N . ARG A 1 217 ? -9.977 -32.094 -2.043 1 97 217 ARG A N 1
ATOM 1638 C CA . ARG A 1 217 ? -11.148 -32.906 -2.318 1 97 217 ARG A CA 1
ATOM 1639 C C . ARG A 1 217 ? -11.758 -33.438 -1.027 1 97 217 ARG A C 1
ATOM 1641 O O . ARG A 1 217 ? -12.984 -33.562 -0.922 1 97 217 ARG A O 1
ATOM 1648 N N . ASP A 1 218 ? -10.945 -33.656 -0.059 1 96.38 218 ASP A N 1
ATOM 1649 C CA . ASP A 1 218 ? -11.406 -34.312 1.165 1 96.38 218 ASP A CA 1
ATOM 1650 C C . ASP A 1 218 ? -11.812 -33.25 2.213 1 96.38 218 ASP A C 1
ATOM 1652 O O . ASP A 1 218 ? -12.023 -33.594 3.381 1 96.38 218 ASP A O 1
ATOM 1656 N N . SER A 1 219 ? -11.812 -32.062 1.911 1 96.69 219 SER A N 1
ATOM 1657 C CA . SER A 1 219 ? -12.227 -31 2.82 1 96.69 219 SER A CA 1
ATOM 1658 C C . SER A 1 219 ? -13.297 -30.109 2.188 1 96.69 219 SER A C 1
ATOM 1660 O O . SER A 1 219 ? -13.227 -29.797 0.998 1 96.69 219 SER A O 1
ATOM 1662 N N . PRO A 1 220 ? -14.258 -29.719 2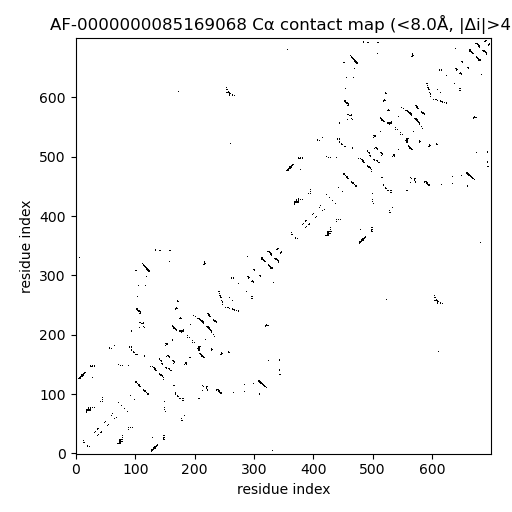.951 1 96.88 220 PRO A N 1
ATOM 1663 C CA . PRO A 1 220 ? -15.258 -28.781 2.43 1 96.88 220 PRO A CA 1
ATOM 1664 C C . PRO A 1 220 ? -14.75 -27.344 2.369 1 96.88 220 PRO A C 1
ATOM 1666 O O . PRO A 1 220 ? -15.391 -26.484 1.765 1 96.88 220 PRO A O 1
ATOM 1669 N N . ASP A 1 221 ? -13.625 -27.109 2.994 1 97.88 221 ASP A N 1
ATOM 1670 C CA . ASP A 1 221 ? -13.156 -25.734 3.162 1 97.88 221 ASP A CA 1
ATOM 1671 C C . ASP A 1 221 ? -12.469 -25.234 1.897 1 97.88 221 ASP A C 1
ATOM 1673 O O . ASP A 1 221 ? -11.773 -25.984 1.22 1 97.88 221 ASP A O 1
ATOM 1677 N N . LEU A 1 222 ? -12.719 -24.062 1.534 1 98.75 222 LEU A N 1
ATOM 1678 C CA . LEU A 1 222 ? -11.898 -23.219 0.669 1 98.75 222 LEU A CA 1
ATOM 1679 C C . LEU A 1 222 ? -11.117 -22.188 1.486 1 98.75 222 LEU A C 1
ATOM 1681 O O . LEU A 1 222 ? -11.711 -21.422 2.242 1 98.75 222 LEU A O 1
ATOM 1685 N N . LEU A 1 223 ? -9.789 -22.234 1.353 1 98.88 223 LEU A N 1
ATOM 1686 C CA . LEU A 1 223 ? -8.984 -21.375 2.215 1 98.88 223 LEU A CA 1
ATOM 1687 C C . LEU A 1 223 ? -8.375 -20.219 1.422 1 98.88 223 LEU A C 1
ATOM 1689 O O . LEU A 1 223 ? -7.922 -20.406 0.292 1 98.88 223 LEU A O 1
ATOM 1693 N N . SER A 1 224 ? -8.492 -19.031 1.944 1 98.88 224 SER A N 1
ATOM 1694 C CA . SER A 1 224 ? -7.703 -17.859 1.578 1 98.88 224 SER A CA 1
ATOM 1695 C C . SER A 1 224 ? -6.543 -17.656 2.543 1 98.88 224 SER A C 1
ATOM 1697 O O . SER A 1 224 ? -6.75 -17.391 3.729 1 98.88 224 SER A O 1
ATOM 1699 N N . VAL A 1 225 ? -5.293 -17.797 2.031 1 98.88 225 VAL A N 1
ATOM 1700 C CA . VAL A 1 225 ? -4.121 -17.719 2.898 1 98.88 225 VAL A CA 1
ATOM 1701 C C . VAL A 1 225 ? -3.209 -16.594 2.439 1 98.88 225 VAL A C 1
ATOM 1703 O O . VAL A 1 225 ? -2.711 -16.609 1.311 1 98.88 225 VAL A O 1
ATOM 1706 N N . GLU A 1 226 ? -3.021 -15.586 3.26 1 98.62 226 GLU A N 1
ATOM 1707 C CA . GLU A 1 226 ? -1.979 -14.578 3.059 1 98.62 226 GLU A CA 1
ATOM 1708 C C . GLU A 1 226 ? -0.794 -14.82 3.99 1 98.62 226 GLU A C 1
ATOM 1710 O O . GLU A 1 226 ? -0.969 -14.961 5.203 1 98.62 226 GLU A O 1
ATOM 1715 N N . PHE A 1 227 ? 0.38 -14.891 3.389 1 97.81 227 PHE A N 1
ATOM 1716 C CA . PHE A 1 227 ? 1.53 -14.984 4.281 1 97.81 227 PHE A CA 1
ATOM 1717 C C . PHE A 1 227 ? 2.643 -14.047 3.824 1 97.81 227 PHE A C 1
ATOM 1719 O O . PHE A 1 227 ? 2.77 -13.758 2.631 1 97.81 227 PHE A O 1
ATOM 1726 N N . ILE A 1 228 ? 3.367 -13.547 4.75 1 95.5 228 ILE A N 1
ATOM 1727 C CA . ILE A 1 228 ? 4.602 -12.789 4.586 1 95.5 228 ILE A CA 1
ATOM 1728 C C . ILE A 1 228 ? 5.664 -13.312 5.547 1 95.5 228 ILE A C 1
ATOM 1730 O O . ILE A 1 228 ? 5.559 -14.445 6.039 1 95.5 228 ILE A O 1
ATOM 1734 N N . ASP A 1 229 ? 6.707 -12.586 5.789 1 93.25 229 ASP A N 1
ATOM 1735 C CA . ASP A 1 229 ? 7.836 -13.055 6.586 1 93.25 229 ASP A CA 1
ATOM 1736 C C . ASP A 1 229 ? 7.398 -13.422 8 1 93.25 229 ASP A C 1
ATOM 1738 O O . ASP A 1 229 ? 7.66 -14.523 8.477 1 93.25 229 ASP A O 1
ATOM 1742 N N . THR A 1 230 ? 6.582 -12.547 8.648 1 89.88 230 THR A N 1
ATOM 1743 C CA . THR A 1 230 ? 6.363 -12.719 10.086 1 89.88 230 THR A CA 1
ATOM 1744 C C . THR A 1 230 ? 4.926 -13.148 10.367 1 89.88 230 THR A C 1
ATOM 1746 O O . THR A 1 230 ? 4.574 -13.445 11.508 1 89.88 230 THR A O 1
ATOM 1749 N N . HIS A 1 231 ? 4.098 -13.203 9.367 1 94.12 231 HIS A N 1
ATOM 1750 C CA . HIS A 1 231 ? 2.686 -13.453 9.633 1 94.12 231 HIS A CA 1
ATOM 1751 C C . HIS A 1 231 ? 2.072 -14.359 8.57 1 94.12 231 HIS A C 1
ATOM 1753 O O . HIS A 1 231 ? 2.48 -14.328 7.41 1 94.12 231 HIS A O 1
ATOM 1759 N N . CYS A 1 232 ? 1.199 -15.203 8.953 1 97.62 232 CYS A N 1
ATOM 1760 C CA . CYS A 1 232 ? 0.406 -16.094 8.109 1 97.62 232 CYS A CA 1
ATOM 1761 C C . CYS A 1 232 ? -1.064 -16.047 8.508 1 97.62 232 CYS A C 1
ATOM 1763 O O . CYS A 1 232 ? -1.427 -16.453 9.609 1 97.62 232 CYS A O 1
ATOM 1765 N N . SER A 1 233 ? -1.89 -15.461 7.652 1 98.5 233 SER A N 1
ATOM 1766 C CA . SER A 1 233 ? -3.33 -15.383 7.867 1 98.5 233 SER A CA 1
ATOM 1767 C C . SER A 1 233 ? -4.07 -16.453 7.062 1 98.5 233 SER A C 1
ATOM 1769 O O . SER A 1 233 ? -3.98 -16.484 5.836 1 98.5 233 SER A O 1
ATOM 1771 N N . ILE A 1 234 ? -4.766 -17.344 7.75 1 98.62 234 ILE A N 1
ATOM 1772 C CA . ILE A 1 234 ? -5.551 -18.406 7.121 1 98.62 234 ILE A CA 1
ATOM 1773 C C . ILE A 1 234 ? -7.035 -18.188 7.395 1 98.62 234 ILE A C 1
ATOM 1775 O O . ILE A 1 234 ? -7.465 -18.172 8.547 1 98.62 234 ILE A O 1
ATOM 1779 N N . GLN A 1 235 ? -7.836 -18.016 6.316 1 98.62 235 GLN A N 1
ATOM 1780 C CA . GLN A 1 235 ? -9.266 -17.75 6.457 1 98.62 235 GLN A CA 1
ATOM 1781 C C . GLN A 1 235 ? -10.078 -18.75 5.633 1 98.62 235 GLN A C 1
ATOM 1783 O O . GLN A 1 235 ? -9.711 -19.078 4.5 1 98.62 235 GLN A O 1
ATOM 1788 N N . VAL A 1 236 ? -11.133 -19.266 6.223 1 98.62 236 VAL A N 1
ATOM 1789 C CA . VAL A 1 236 ? -12.117 -20.031 5.453 1 98.62 236 VAL A CA 1
ATOM 1790 C C . VAL A 1 236 ? -12.977 -19.062 4.637 1 98.62 236 VAL A C 1
ATOM 1792 O O . VAL A 1 236 ? -13.539 -18.109 5.18 1 98.62 236 VAL A O 1
ATOM 1795 N N . VAL A 1 237 ? -13.031 -19.281 3.371 1 98.69 237 VAL A N 1
ATOM 1796 C CA . VAL A 1 237 ? -13.828 -18.438 2.484 1 98.69 237 VAL A CA 1
ATOM 1797 C C . VAL A 1 237 ? -15.305 -18.781 2.629 1 98.69 237 VAL A C 1
ATOM 1799 O O . VAL A 1 237 ? -15.727 -19.906 2.336 1 98.69 237 VAL A O 1
ATOM 1802 N N . GLU A 1 238 ? -16.078 -17.828 2.998 1 97.69 238 GLU A N 1
ATOM 1803 C CA . GLU A 1 238 ? -17.484 -18.078 3.287 1 97.69 238 GLU A CA 1
ATOM 1804 C C . GLU A 1 238 ? -18.375 -17.594 2.154 1 97.69 238 GLU A C 1
ATOM 1806 O O . GLU A 1 238 ? -19.5 -18.062 1.996 1 97.69 238 GLU A O 1
ATOM 1811 N N . ALA A 1 239 ? -17.922 -16.594 1.426 1 97.88 239 ALA A N 1
ATOM 1812 C CA . ALA A 1 239 ? -18.641 -16.031 0.292 1 97.88 239 ALA A CA 1
ATOM 1813 C C . ALA A 1 239 ? -17.703 -15.781 -0.888 1 97.88 239 ALA A C 1
ATOM 1815 O O . ALA A 1 239 ? -16.5 -15.641 -0.709 1 97.88 239 ALA A O 1
ATOM 1816 N N . PRO A 1 240 ? -18.297 -15.789 -2.094 1 98.56 240 PRO A N 1
ATOM 1817 C CA . PRO A 1 240 ? -17.438 -15.5 -3.244 1 98.56 240 PRO A CA 1
ATOM 1818 C C . PRO A 1 240 ? -16.609 -14.227 -3.057 1 98.56 240 PRO A C 1
ATOM 1820 O O . PRO A 1 240 ? -17.125 -13.227 -2.537 1 98.56 240 PRO A O 1
ATOM 1823 N N . SER A 1 241 ? -15.383 -14.312 -3.393 1 98.69 241 SER A N 1
ATOM 1824 C CA . SER A 1 241 ? -14.469 -13.188 -3.236 1 98.69 241 SER A CA 1
ATOM 1825 C C . SER A 1 241 ? -13.398 -13.18 -4.324 1 98.69 241 SER A C 1
ATOM 1827 O O . SER A 1 241 ? -13.32 -14.117 -5.121 1 98.69 241 SER A O 1
ATOM 1829 N N . LEU A 1 242 ? -12.742 -12.094 -4.43 1 98.62 242 LEU A N 1
ATOM 1830 C CA . LEU A 1 242 ? -11.656 -11.93 -5.387 1 98.62 242 LEU A CA 1
ATOM 1831 C C . LEU A 1 242 ? -10.383 -11.469 -4.688 1 98.62 242 LEU A C 1
ATOM 1833 O O . LEU A 1 242 ? -10.445 -10.719 -3.707 1 98.62 242 LEU A O 1
ATOM 1837 N N . HIS A 1 243 ? -9.266 -11.938 -5.121 1 98.75 243 HIS A N 1
ATOM 1838 C CA . HIS A 1 243 ? -7.961 -11.539 -4.613 1 98.75 243 HIS A CA 1
ATOM 1839 C C . HIS A 1 243 ? -7.016 -11.164 -5.75 1 98.75 243 HIS A C 1
ATOM 1841 O O . HIS A 1 243 ? -6.809 -11.961 -6.672 1 98.75 243 HIS A O 1
ATOM 1847 N N . ALA A 1 244 ? -6.441 -9.977 -5.691 1 98.12 244 ALA A N 1
ATOM 1848 C CA . ALA A 1 244 ? -5.422 -9.562 -6.652 1 98.12 244 ALA A CA 1
ATOM 1849 C C . ALA A 1 244 ? -4.027 -9.656 -6.043 1 98.12 244 ALA A C 1
ATOM 1851 O O . ALA A 1 244 ? -3.623 -10.711 -5.555 1 98.12 244 ALA A O 1
ATOM 1852 N N . ASN A 1 245 ? -3.201 -8.586 -6.031 1 97.19 245 ASN A N 1
ATOM 1853 C CA . ASN A 1 245 ? -1.794 -8.75 -5.684 1 97.19 245 ASN A CA 1
ATOM 1854 C C . ASN A 1 245 ? -1.398 -7.867 -4.508 1 97.19 245 ASN A C 1
ATOM 1856 O O . ASN A 1 245 ? -0.333 -7.246 -4.52 1 97.19 245 ASN A O 1
ATOM 1860 N N . HIS A 1 246 ? -2.26 -7.727 -3.512 1 97.44 246 HIS A N 1
ATOM 1861 C CA . HIS A 1 246 ? -1.912 -7.027 -2.279 1 97.44 246 HIS A CA 1
ATOM 1862 C C . HIS A 1 246 ? -2.66 -7.609 -1.085 1 97.44 246 HIS A C 1
ATOM 1864 O O . HIS A 1 246 ? -3.652 -8.32 -1.255 1 97.44 246 HIS A O 1
ATOM 1870 N N . MET A 1 247 ? -2.143 -7.332 0.096 1 97.81 247 MET A N 1
ATOM 1871 C CA . MET A 1 247 ? -2.693 -7.898 1.324 1 97.81 247 MET A CA 1
ATOM 1872 C C . MET A 1 247 ? -4.008 -7.215 1.696 1 97.81 247 MET A C 1
ATOM 1874 O O . MET A 1 247 ? -4.066 -5.988 1.793 1 97.81 247 MET A O 1
ATOM 1878 N N . ILE A 1 248 ? -5.039 -8.039 1.931 1 98 248 ILE A N 1
ATOM 1879 C CA . ILE A 1 248 ? -6.34 -7.441 2.217 1 98 248 ILE A CA 1
ATOM 1880 C C . ILE A 1 248 ? -6.93 -8.07 3.479 1 98 248 ILE A C 1
ATOM 1882 O O . ILE A 1 248 ? -7.949 -7.598 3.994 1 98 248 ILE A O 1
ATOM 1886 N N . HIS A 1 249 ? -6.297 -9.227 4 1 98.06 249 HIS A N 1
ATOM 1887 C CA . HIS A 1 249 ? -6.762 -9.766 5.277 1 98.06 249 HIS A CA 1
ATOM 1888 C C . HIS A 1 249 ? -6.629 -8.727 6.391 1 98.06 249 HIS A C 1
ATOM 1890 O O . HIS A 1 249 ? -5.652 -7.973 6.426 1 98.06 249 HIS A O 1
ATOM 1896 N N . ARG A 1 250 ? -7.516 -8.734 7.309 1 94.94 250 ARG A N 1
ATOM 1897 C CA . ARG A 1 250 ? -7.547 -7.758 8.391 1 94.94 250 ARG A CA 1
ATOM 1898 C C . ARG A 1 250 ? -6.215 -7.715 9.133 1 94.94 250 ARG A C 1
ATOM 1900 O O . ARG A 1 250 ? -5.734 -6.637 9.492 1 94.94 250 ARG A O 1
ATOM 1907 N N . SER A 1 251 ? -5.598 -8.797 9.312 1 95.12 251 SER A N 1
ATOM 1908 C CA . SER A 1 251 ? -4.383 -8.875 10.117 1 95.12 251 SER A CA 1
ATOM 1909 C C . SER A 1 251 ? -3.162 -8.43 9.328 1 95.12 251 SER A C 1
ATOM 1911 O O . SER A 1 251 ? -2.092 -8.203 9.898 1 95.12 251 SER A O 1
ATOM 1913 N N . LEU A 1 252 ? -3.326 -8.25 7.973 1 96.88 252 LEU A N 1
ATOM 1914 C CA . LEU A 1 252 ? -2.139 -7.992 7.164 1 96.88 252 LEU A CA 1
ATOM 1915 C C . LEU A 1 252 ? -2.307 -6.719 6.34 1 96.88 252 LEU A C 1
ATOM 1917 O O . LEU A 1 252 ? -1.331 -6.184 5.812 1 96.88 252 LEU A O 1
ATOM 1921 N N . ARG A 1 253 ? -3.518 -6.199 6.207 1 96.19 253 ARG A N 1
ATOM 1922 C CA . ARG A 1 253 ? -3.855 -5.164 5.234 1 96.19 253 ARG A CA 1
ATOM 1923 C C . ARG A 1 253 ? -3.057 -3.891 5.492 1 96.19 253 ARG A C 1
ATOM 1925 O O . ARG A 1 253 ? -2.809 -3.111 4.57 1 96.19 253 ARG A O 1
ATOM 1932 N N . ASP A 1 254 ? -2.598 -3.637 6.75 1 94.88 254 ASP A N 1
ATOM 1933 C CA . ASP A 1 254 ? -1.887 -2.406 7.086 1 94.88 254 ASP A CA 1
ATOM 1934 C C . ASP A 1 254 ? -0.375 -2.627 7.074 1 94.88 254 ASP A C 1
ATOM 1936 O O . ASP A 1 254 ? 0.395 -1.692 7.305 1 94.88 254 ASP A O 1
ATOM 1940 N N . ARG A 1 255 ? 0.069 -3.842 6.766 1 94.69 255 ARG A N 1
ATOM 1941 C CA . ARG A 1 255 ? 1.502 -4.109 6.699 1 94.69 255 ARG A CA 1
ATOM 1942 C C . ARG A 1 255 ? 2.146 -3.354 5.543 1 94.69 255 ARG A C 1
ATOM 1944 O O . ARG A 1 255 ? 1.491 -3.066 4.539 1 94.69 255 ARG A O 1
ATOM 1951 N N . PRO A 1 256 ? 3.438 -3.02 5.75 1 93.31 256 PRO A N 1
ATOM 1952 C CA . PRO A 1 256 ? 4.133 -2.305 4.676 1 93.31 256 PRO A CA 1
ATOM 1953 C C . PRO A 1 256 ? 4.066 -3.037 3.34 1 93.31 256 PRO A C 1
ATOM 1955 O O . PRO A 1 256 ? 4.469 -4.199 3.248 1 93.31 256 PRO A O 1
ATOM 1958 N N . GLN A 1 257 ? 3.521 -2.346 2.326 1 95.75 257 GLN A N 1
ATOM 1959 C CA . GLN A 1 257 ? 3.35 -2.965 1.015 1 95.75 257 GLN A CA 1
ATOM 1960 C C . GLN A 1 257 ? 3.164 -1.907 -0.071 1 95.75 257 GLN A C 1
ATOM 1962 O O . GLN A 1 257 ? 2.967 -0.729 0.23 1 95.75 257 GLN A O 1
ATOM 1967 N N . ILE A 1 258 ? 3.27 -2.383 -1.272 1 93.25 258 ILE A N 1
ATOM 1968 C CA . ILE A 1 258 ? 2.912 -1.578 -2.436 1 93.25 258 ILE A CA 1
ATOM 1969 C C . ILE A 1 258 ? 1.64 -2.129 -3.074 1 93.25 258 ILE A C 1
ATOM 1971 O O . ILE A 1 258 ? 1.561 -3.318 -3.391 1 93.25 258 ILE A O 1
ATOM 1975 N N . ILE A 1 259 ? 0.659 -1.311 -3.156 1 94.88 259 ILE A N 1
ATOM 1976 C CA . ILE A 1 259 ? -0.517 -1.592 -3.973 1 94.88 259 ILE A CA 1
ATOM 1977 C C . ILE A 1 259 ? -0.402 -0.867 -5.312 1 94.88 259 ILE A C 1
ATOM 1979 O O . ILE A 1 259 ? -0.583 0.351 -5.383 1 94.88 259 ILE A O 1
ATOM 1983 N N . THR A 1 260 ? -0.073 -1.574 -6.34 1 92.94 260 THR A N 1
ATOM 1984 C CA . THR A 1 260 ? 0.114 -0.973 -7.656 1 92.94 260 THR A CA 1
ATOM 1985 C C . THR A 1 260 ? -1.226 -0.549 -8.258 1 92.94 260 THR A C 1
ATOM 1987 O O . THR A 1 260 ? -2.283 -0.949 -7.762 1 92.94 260 THR A O 1
ATOM 1990 N N . GLY A 1 261 ? -1.209 0.263 -9.312 1 92.38 261 GLY A N 1
ATOM 1991 C CA . GLY A 1 261 ? -2.424 0.59 -10.047 1 92.38 261 GLY A CA 1
ATOM 1992 C C . GLY A 1 261 ? -3.191 -0.635 -10.5 1 92.38 261 GLY A C 1
ATOM 1993 O O . GLY A 1 261 ? -4.391 -0.753 -10.242 1 92.38 261 GLY A O 1
ATOM 1994 N N . SER A 1 262 ? -2.465 -1.532 -11.102 1 93.62 262 SER A N 1
ATOM 1995 C CA . SER A 1 262 ? -3.09 -2.734 -11.641 1 93.62 262 SER A CA 1
ATOM 1996 C C . SER A 1 262 ? -3.713 -3.58 -10.531 1 93.62 262 SER A C 1
ATOM 1998 O O . SER A 1 262 ? -4.875 -3.982 -10.633 1 93.62 262 SER A O 1
ATOM 2000 N N . SER A 1 263 ? -3.035 -3.84 -9.461 1 95.5 263 SER A N 1
ATOM 2001 C CA . SER A 1 263 ? -3.561 -4.656 -8.375 1 95.5 263 SER A CA 1
ATOM 2002 C C . SER A 1 263 ? -4.785 -4.012 -7.734 1 95.5 263 SER A C 1
ATOM 2004 O O . SER A 1 263 ? -5.812 -4.664 -7.543 1 95.5 263 SER A O 1
ATOM 2006 N N . GLY A 1 264 ? -4.668 -2.744 -7.434 1 96.12 264 GLY A N 1
ATOM 2007 C CA . GLY A 1 264 ? -5.762 -2.035 -6.785 1 96.12 264 GLY A CA 1
ATOM 2008 C C . GLY A 1 264 ? -7.031 -2.014 -7.613 1 96.12 264 GLY A C 1
ATOM 2009 O O . GLY A 1 264 ? -8.109 -2.354 -7.117 1 96.12 264 GLY A O 1
ATOM 2010 N N . TRP A 1 265 ? -6.918 -1.679 -8.836 1 95.06 265 TRP A N 1
ATOM 2011 C CA . TRP A 1 265 ? -8.102 -1.526 -9.672 1 95.06 265 TRP A CA 1
ATOM 2012 C C . TRP A 1 265 ? -8.711 -2.883 -10.008 1 95.06 265 TRP A C 1
ATOM 2014 O O . TRP A 1 265 ? -9.93 -3.012 -10.133 1 95.06 265 TRP A O 1
ATOM 2024 N N . ARG A 1 266 ? -7.879 -3.891 -10.203 1 97.19 266 ARG A N 1
ATOM 2025 C CA . ARG A 1 266 ? -8.445 -5.223 -10.398 1 97.19 266 ARG A CA 1
ATOM 2026 C C . ARG A 1 266 ? -9.25 -5.66 -9.188 1 97.19 266 ARG A C 1
ATOM 2028 O O . ARG A 1 266 ? -10.328 -6.242 -9.328 1 97.19 266 ARG A O 1
ATOM 2035 N N . GLN A 1 267 ? -8.719 -5.359 -7.977 1 97.88 267 GLN A N 1
ATOM 2036 C CA . GLN A 1 267 ? -9.453 -5.684 -6.754 1 97.88 267 GLN A CA 1
ATOM 2037 C C . GLN A 1 267 ? -10.789 -4.949 -6.699 1 97.88 267 GLN A C 1
ATOM 2039 O O . GLN A 1 267 ? -11.828 -5.559 -6.445 1 97.88 267 GLN A O 1
ATOM 2044 N N . ILE A 1 268 ? -10.781 -3.664 -6.965 1 96.44 268 ILE A N 1
ATOM 2045 C CA . ILE A 1 268 ? -11.961 -2.809 -6.863 1 96.44 268 ILE A CA 1
ATOM 2046 C C . ILE A 1 268 ? -13 -3.24 -7.895 1 96.44 268 ILE A C 1
ATOM 2048 O O . ILE A 1 268 ? -14.164 -3.471 -7.555 1 96.44 268 ILE A O 1
ATOM 2052 N N . VAL A 1 269 ? -12.609 -3.393 -9.148 1 97.5 269 VAL A N 1
ATOM 2053 C CA . VAL A 1 269 ? -13.516 -3.768 -10.227 1 97.5 269 VAL A CA 1
ATOM 2054 C C . VAL A 1 269 ? -14.023 -5.191 -10.008 1 97.5 269 VAL A C 1
ATOM 2056 O O . VAL A 1 269 ? -15.219 -5.465 -10.172 1 97.5 269 VAL A O 1
ATOM 2059 N N . GLY A 1 270 ? -13.109 -6.066 -9.648 1 98 270 GLY A N 1
ATOM 2060 C CA . GLY A 1 270 ? -13.508 -7.441 -9.383 1 98 270 GLY A CA 1
ATOM 2061 C C . GLY A 1 270 ? -14.539 -7.555 -8.281 1 98 270 GLY A C 1
ATOM 2062 O O . GLY A 1 270 ? -15.516 -8.297 -8.414 1 98 270 GLY A O 1
ATOM 2063 N N . ASP A 1 271 ? -14.328 -6.852 -7.203 1 97.5 271 ASP A N 1
ATOM 2064 C CA . ASP A 1 271 ? -15.281 -6.844 -6.102 1 97.5 271 ASP A CA 1
ATOM 2065 C C . ASP A 1 271 ? -16.656 -6.352 -6.566 1 97.5 271 ASP A C 1
ATOM 2067 O O . ASP A 1 271 ? -17.688 -6.902 -6.172 1 97.5 271 ASP A O 1
ATOM 2071 N N . GLN A 1 272 ? -16.625 -5.305 -7.355 1 97.5 272 GLN A N 1
ATOM 2072 C CA . GLN A 1 272 ? -17.875 -4.754 -7.871 1 97.5 272 GLN A CA 1
ATOM 2073 C C . GLN A 1 272 ? -18.594 -5.758 -8.773 1 97.5 272 GLN A C 1
ATOM 2075 O O . GLN A 1 272 ? -19.812 -5.938 -8.664 1 97.5 272 GLN A O 1
ATOM 2080 N N . LEU A 1 273 ? -17.891 -6.371 -9.656 1 98.12 273 LEU A N 1
ATOM 2081 C CA . LEU A 1 273 ? -18.469 -7.352 -10.57 1 98.12 273 LEU A CA 1
ATOM 2082 C C . LEU A 1 273 ? -19.047 -8.531 -9.797 1 98.12 273 LEU A C 1
ATOM 2084 O O . LEU A 1 273 ? -20.125 -9.039 -10.148 1 98.12 273 LEU A O 1
ATOM 2088 N N . LEU A 1 274 ? -18.375 -9.016 -8.781 1 97.88 274 LEU A N 1
ATOM 2089 C CA . LEU A 1 274 ? -18.875 -10.102 -7.957 1 97.88 274 LEU A CA 1
ATOM 2090 C C . LEU A 1 274 ? -20.156 -9.695 -7.25 1 97.88 274 LEU A C 1
ATOM 2092 O O . LEU A 1 274 ? -21.109 -10.484 -7.191 1 97.88 274 LEU A O 1
ATOM 2096 N N . ALA A 1 275 ? -20.141 -8.492 -6.711 1 96.75 275 ALA A N 1
ATOM 2097 C CA . ALA A 1 275 ? -21.312 -8 -6.008 1 96.75 275 ALA A CA 1
ATOM 2098 C C . ALA A 1 275 ? -22.516 -7.918 -6.945 1 96.75 275 ALA A C 1
ATOM 2100 O O . ALA A 1 275 ? -23.656 -8.148 -6.523 1 96.75 275 ALA A O 1
ATOM 2101 N N . ASP A 1 276 ? -22.281 -7.645 -8.188 1 97.12 276 ASP A N 1
ATOM 2102 C CA . ASP A 1 276 ? -23.344 -7.457 -9.18 1 97.12 276 ASP A CA 1
ATOM 2103 C C . ASP A 1 276 ? -23.781 -8.797 -9.781 1 97.12 276 ASP A C 1
ATOM 2105 O O . ASP A 1 276 ? -24.797 -8.875 -10.461 1 97.12 276 ASP A O 1
ATOM 2109 N N . SER A 1 277 ? -23.031 -9.828 -9.477 1 97.62 277 SER A N 1
ATOM 2110 C CA . SER A 1 277 ? -23.297 -11.125 -10.094 1 97.62 277 SER A CA 1
ATOM 2111 C C . SER A 1 277 ? -24.406 -11.875 -9.359 1 97.62 277 SER A C 1
ATOM 2113 O O . SER A 1 277 ? -24.375 -11.969 -8.133 1 97.62 277 SER A O 1
ATOM 2115 N N . ALA A 1 278 ? -25.359 -12.422 -10.102 1 96.5 278 ALA A N 1
ATOM 2116 C CA . ALA A 1 278 ? -26.406 -13.266 -9.523 1 96.5 278 ALA A CA 1
ATOM 2117 C C . ALA A 1 278 ? -25.875 -14.664 -9.234 1 96.5 278 ALA A C 1
ATOM 2119 O O . ALA A 1 278 ? -26.359 -15.344 -8.32 1 96.5 278 ALA A O 1
ATOM 2120 N N . ASP A 1 279 ? -24.891 -15.078 -10.008 1 96.94 279 ASP A N 1
ATOM 2121 C CA . ASP A 1 279 ? -24.281 -16.391 -9.836 1 96.94 279 ASP A CA 1
ATOM 2122 C C . ASP A 1 279 ? -22.781 -16.328 -10.094 1 96.94 279 ASP A C 1
ATOM 2124 O O . ASP A 1 279 ? -22.312 -16.688 -11.172 1 96.94 279 ASP A O 1
ATOM 2128 N N . PRO A 1 280 ? -22.031 -16 -9.086 1 95.81 280 PRO A N 1
ATOM 2129 C CA . PRO A 1 280 ? -20.594 -15.867 -9.242 1 95.81 280 PRO A CA 1
ATOM 2130 C C . PRO A 1 280 ? -19.922 -17.125 -9.797 1 95.81 280 PRO A C 1
ATOM 2132 O O . PRO A 1 280 ? -18.922 -17.047 -10.516 1 95.81 280 PRO A O 1
ATOM 2135 N N . SER A 1 281 ? -20.453 -18.266 -9.477 1 95.38 281 SER A N 1
ATOM 2136 C CA . SER A 1 281 ? -19.875 -19.516 -9.969 1 95.38 281 SER A CA 1
ATOM 2137 C C . SER A 1 281 ? -19.938 -19.578 -11.492 1 95.38 281 SER A C 1
ATOM 2139 O O . SER A 1 281 ? -19.016 -20.094 -12.133 1 95.38 281 SER A O 1
ATOM 2141 N N . LYS A 1 282 ? -20.922 -19.047 -12.055 1 95.31 282 LYS A N 1
ATOM 2142 C CA . LYS A 1 282 ? -21.078 -19.047 -13.5 1 95.31 282 LYS A CA 1
ATOM 2143 C C . LYS A 1 282 ? -20.359 -17.875 -14.141 1 95.31 282 LYS A C 1
ATOM 2145 O O . LYS A 1 282 ? -19.922 -17.953 -15.297 1 95.31 282 LYS A O 1
ATOM 2150 N N . ASP A 1 283 ? -20.156 -16.875 -13.359 1 97.12 283 ASP A N 1
ATOM 2151 C CA . ASP A 1 283 ? -19.672 -15.617 -13.93 1 97.12 283 ASP A CA 1
ATOM 2152 C C . ASP A 1 283 ? -18.172 -15.438 -13.703 1 97.12 283 ASP A C 1
ATOM 2154 O O . ASP A 1 283 ? -17.578 -14.469 -14.172 1 97.12 283 ASP A O 1
ATOM 2158 N N . ALA A 1 284 ? -17.531 -16.344 -12.992 1 98.31 284 ALA A N 1
ATOM 2159 C CA . ALA A 1 284 ? -16.141 -16.188 -12.57 1 98.31 284 ALA A CA 1
ATOM 2160 C C . ALA A 1 284 ? -15.219 -15.984 -13.773 1 98.31 284 ALA A C 1
ATOM 2162 O O . ALA A 1 284 ? -14.367 -15.094 -13.773 1 98.31 284 ALA A O 1
ATOM 2163 N N . LEU A 1 285 ? -15.383 -16.781 -14.797 1 98.12 285 LEU A N 1
ATOM 2164 C CA . LEU A 1 285 ? -14.555 -16.656 -15.992 1 98.12 285 LEU A CA 1
ATOM 2165 C C . LEU A 1 285 ? -14.789 -15.312 -16.688 1 98.12 285 LEU A C 1
ATOM 2167 O O . LEU A 1 285 ? -13.844 -14.688 -17.172 1 98.12 285 LEU A O 1
ATOM 2171 N N . ALA A 1 286 ? -16 -14.898 -16.75 1 98.06 286 ALA A N 1
ATOM 2172 C CA . ALA A 1 286 ? -16.328 -13.609 -17.359 1 98.06 286 ALA A CA 1
ATOM 2173 C C . ALA A 1 286 ? -15.695 -12.461 -16.578 1 98.06 286 ALA A C 1
ATOM 2175 O O . ALA A 1 286 ? -15.242 -11.484 -17.172 1 98.06 286 ALA A O 1
ATOM 2176 N N . ILE A 1 287 ? -15.727 -12.562 -15.273 1 98.5 287 ILE A N 1
ATOM 2177 C CA . ILE A 1 287 ? -15.102 -11.562 -14.422 1 98.5 287 ILE A CA 1
ATOM 2178 C C . ILE A 1 287 ? -13.609 -11.469 -14.734 1 98.5 287 ILE A C 1
ATOM 2180 O O . ILE A 1 287 ? -13.07 -10.375 -14.898 1 98.5 287 ILE A O 1
ATOM 2184 N N . LEU A 1 288 ? -12.922 -12.609 -14.906 1 98.56 288 LEU A N 1
ATOM 2185 C CA . LEU A 1 288 ? -11.484 -12.641 -15.141 1 98.56 288 LEU A CA 1
ATOM 2186 C C . LEU A 1 288 ? -11.156 -12.203 -16.562 1 98.56 288 LEU A C 1
ATOM 2188 O O . LEU A 1 288 ? -10 -11.875 -16.875 1 98.56 288 LEU A O 1
ATOM 2192 N N . ARG A 1 289 ? -12.172 -12.141 -17.422 1 98.12 289 ARG A N 1
ATOM 2193 C CA . ARG A 1 289 ? -11.977 -11.719 -18.812 1 98.12 289 ARG A CA 1
ATOM 2194 C C . ARG A 1 289 ? -12.305 -10.242 -18.969 1 98.12 289 ARG A C 1
ATOM 2196 O O . ARG A 1 289 ? -12.156 -9.688 -20.062 1 98.12 289 ARG A O 1
ATOM 2203 N N . ASN A 1 290 ? -12.664 -9.594 -17.922 1 98.06 290 ASN A N 1
ATOM 2204 C CA . ASN A 1 290 ? -13.164 -8.227 -17.953 1 98.06 290 ASN A CA 1
ATOM 2205 C C . ASN A 1 290 ? -12.078 -7.23 -18.328 1 98.06 290 ASN A C 1
ATOM 2207 O O . ASN A 1 290 ? -10.938 -7.344 -17.875 1 98.06 290 ASN A O 1
ATOM 2211 N N . GLN A 1 291 ? -12.445 -6.266 -19.234 1 96.81 291 GLN A N 1
ATOM 2212 C CA . GLN A 1 291 ? -11.523 -5.211 -19.641 1 96.81 291 GLN A CA 1
ATOM 2213 C C . GLN A 1 291 ? -12.203 -3.842 -19.609 1 96.81 291 GLN A C 1
ATOM 2215 O O . GLN A 1 291 ? -11.875 -2.957 -20.391 1 96.81 291 GLN A O 1
ATOM 2220 N N . ASP A 1 292 ? -13.148 -3.721 -18.688 1 93.44 292 ASP A N 1
ATOM 2221 C CA . ASP A 1 292 ? -13.914 -2.479 -18.594 1 93.44 292 ASP A CA 1
ATOM 2222 C C . ASP A 1 292 ? -13 -1.305 -18.234 1 93.44 292 ASP A C 1
ATOM 2224 O O . ASP A 1 292 ? -13.172 -0.2 -18.766 1 93.44 292 ASP A O 1
ATOM 2228 N N . ASN A 1 293 ? -12.172 -1.537 -17.281 1 92.88 293 ASN A N 1
ATOM 2229 C CA . ASN A 1 293 ? -11.156 -0.521 -17 1 92.88 293 ASN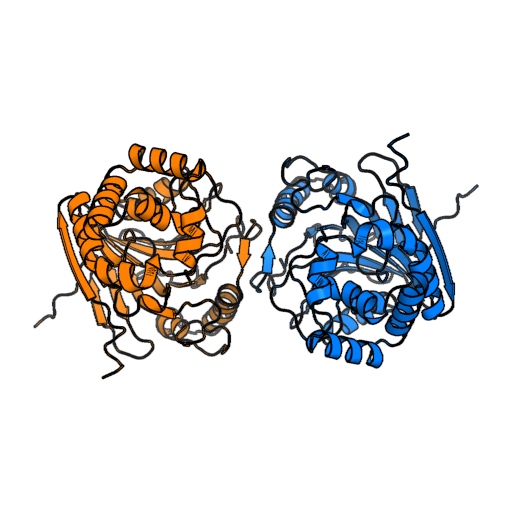 A CA 1
ATOM 2230 C C . ASN A 1 293 ? -10.047 -0.541 -18.047 1 92.88 293 ASN A C 1
ATOM 2232 O O . ASN A 1 293 ? -9.203 -1.444 -18.047 1 92.88 293 ASN A O 1
ATOM 2236 N N . GLN A 1 294 ? -9.922 0.447 -18.812 1 89.25 294 GLN A N 1
ATOM 2237 C CA . GLN A 1 294 ? -9.031 0.441 -19.969 1 89.25 294 GLN A CA 1
ATOM 2238 C C . GLN A 1 294 ? -7.57 0.523 -19.531 1 89.25 294 GLN A C 1
ATOM 2240 O O . GLN A 1 294 ? -6.699 -0.096 -20.156 1 89.25 294 GLN A O 1
ATOM 2245 N N . ASN A 1 295 ? -7.332 1.249 -18.516 1 88.69 295 ASN A N 1
ATOM 2246 C CA . ASN A 1 295 ? -5.957 1.443 -18.062 1 88.69 295 ASN A CA 1
ATOM 2247 C C . ASN A 1 295 ? -5.477 0.268 -17.219 1 88.69 295 ASN A C 1
ATOM 2249 O O . ASN A 1 295 ? -4.285 -0.046 -17.203 1 88.69 295 ASN A O 1
ATOM 2253 N N . PHE A 1 296 ? -6.453 -0.33 -16.516 1 93 296 PHE A N 1
ATOM 2254 C CA . PHE A 1 296 ? -6.105 -1.42 -15.609 1 93 296 PHE A CA 1
ATOM 2255 C C . PHE A 1 296 ? -7.113 -2.557 -15.719 1 93 296 PHE A C 1
ATOM 2257 O O . PHE A 1 296 ? -7.836 -2.85 -14.766 1 93 296 PHE A O 1
ATOM 2264 N N . PRO A 1 297 ? -7.117 -3.229 -16.828 1 96 297 PRO A N 1
ATOM 2265 C CA . PRO A 1 297 ? -8.055 -4.336 -17 1 96 297 PRO A CA 1
ATOM 2266 C C . PRO A 1 297 ? -7.707 -5.555 -16.156 1 96 297 PRO A C 1
ATOM 2268 O O . PRO A 1 297 ? -6.555 -5.723 -15.75 1 96 297 PRO A O 1
ATOM 2271 N N . ILE A 1 298 ? -8.711 -6.352 -15.867 1 97.75 298 ILE A N 1
ATOM 2272 C CA . ILE A 1 298 ? -8.461 -7.605 -15.172 1 97.75 298 ILE A CA 1
ATOM 2273 C C . ILE A 1 298 ? -7.734 -8.578 -16.094 1 97.75 298 ILE A C 1
ATOM 2275 O O . ILE A 1 298 ? -6.707 -9.148 -15.734 1 97.75 298 ILE A O 1
ATOM 2279 N N . TYR A 1 299 ? -8.266 -8.742 -17.297 1 97.75 299 TYR A N 1
ATOM 2280 C CA . TYR A 1 299 ? -7.512 -9.477 -18.312 1 97.75 299 TYR A CA 1
ATOM 2281 C C . TYR A 1 299 ? -6.555 -8.555 -19.062 1 97.75 299 TYR A C 1
ATOM 2283 O O . TYR A 1 299 ? -6.988 -7.617 -19.734 1 97.75 299 TYR A O 1
ATOM 2291 N N . ARG A 1 300 ? -5.383 -8.812 -18.953 1 95.38 300 ARG A N 1
ATOM 2292 C CA . ARG A 1 300 ? -4.352 -7.926 -19.484 1 95.38 300 ARG A CA 1
ATOM 2293 C C . ARG A 1 300 ? -3.748 -8.492 -20.766 1 95.38 300 ARG A C 1
ATOM 2295 O O . ARG A 1 300 ? -3.146 -9.57 -20.75 1 95.38 300 ARG A O 1
ATOM 2302 N N . ASP A 1 301 ? -3.863 -7.762 -21.859 1 93.19 301 ASP A N 1
ATOM 2303 C CA . ASP A 1 301 ? -3.27 -8.242 -23.109 1 93.19 301 ASP A CA 1
ATOM 2304 C C . ASP A 1 301 ? -2.768 -7.078 -23.969 1 93.19 301 ASP A C 1
ATOM 2306 O O . ASP A 1 301 ? -2.525 -7.238 -25.156 1 93.19 301 ASP A O 1
ATOM 2310 N N . ALA A 1 302 ? -2.664 -5.941 -23.297 1 89.38 302 ALA A N 1
ATOM 2311 C CA . ALA A 1 302 ? -2.166 -4.785 -24.047 1 89.38 302 ALA A CA 1
ATOM 2312 C C . ALA A 1 302 ? -0.659 -4.879 -24.266 1 89.38 302 ALA A C 1
ATOM 2314 O O . ALA A 1 302 ? 0.08 -5.281 -23.359 1 89.38 302 ALA A O 1
ATOM 2315 N N . SER A 1 303 ? -0.192 -4.477 -25.391 1 85.62 303 SER A N 1
ATOM 2316 C CA . SER A 1 303 ? 1.232 -4.512 -25.703 1 85.62 303 SER A CA 1
ATOM 2317 C C . SER A 1 303 ? 1.998 -3.445 -24.938 1 85.62 303 SER A C 1
ATOM 2319 O O . SER A 1 303 ? 3.184 -3.613 -24.641 1 85.62 303 SER A O 1
ATOM 2321 N N . ASP A 1 304 ? 1.328 -2.412 -24.578 1 82.12 304 ASP A N 1
ATOM 2322 C CA . ASP A 1 304 ? 1.969 -1.301 -23.875 1 82.12 304 ASP A CA 1
ATOM 2323 C C . ASP A 1 304 ? 1.564 -1.27 -22.406 1 82.12 304 ASP A C 1
ATOM 2325 O O . ASP A 1 304 ? 1.49 -0.199 -21.797 1 82.12 304 ASP A O 1
ATOM 2329 N N . ASP A 1 305 ? 1.315 -2.447 -21.922 1 84.31 305 ASP A N 1
ATOM 2330 C CA . ASP A 1 305 ? 0.96 -2.553 -20.5 1 84.31 305 ASP A CA 1
ATOM 2331 C C . ASP A 1 305 ? 2.01 -1.882 -19.625 1 84.31 305 ASP A C 1
ATOM 2333 O O . ASP A 1 305 ? 3.205 -2.146 -19.766 1 84.31 305 ASP A O 1
ATOM 2337 N N . CYS A 1 306 ? 1.633 -1.04 -18.672 1 75.62 306 CYS A N 1
ATOM 2338 C CA . CYS A 1 306 ? 2.521 -0.2 -17.875 1 75.62 306 CYS A CA 1
ATOM 2339 C C . CYS A 1 306 ? 3.344 -1.04 -16.906 1 75.62 306 CYS A C 1
ATOM 2341 O O . CYS A 1 306 ? 4.43 -0.633 -16.484 1 75.62 306 CYS A O 1
ATOM 2343 N N . ASP A 1 307 ? 2.852 -2.182 -16.578 1 79.38 307 ASP A N 1
ATOM 2344 C CA . ASP A 1 307 ? 3.572 -3.055 -15.648 1 79.38 307 ASP A CA 1
ATOM 2345 C C . ASP A 1 307 ? 4.352 -4.129 -16.406 1 79.38 307 ASP A C 1
ATOM 2347 O O . ASP A 1 307 ? 5.016 -4.969 -15.797 1 79.38 307 ASP A O 1
ATOM 2351 N N . HIS A 1 308 ? 4.203 -4.18 -17.688 1 83.44 308 HIS A N 1
ATOM 2352 C CA . HIS A 1 308 ? 4.824 -5.195 -18.531 1 83.44 308 HIS A CA 1
ATOM 2353 C C . HIS A 1 308 ? 4.363 -6.594 -18.125 1 83.44 308 HIS A C 1
ATOM 2355 O O . HIS A 1 308 ? 5.188 -7.492 -17.938 1 83.44 308 HIS A O 1
ATOM 2361 N N . GLU A 1 309 ? 3.113 -6.723 -17.906 1 91.25 309 GLU A N 1
ATOM 2362 C CA . GLU A 1 309 ? 2.473 -7.992 -17.578 1 91.25 309 GLU A CA 1
ATOM 2363 C C . GLU A 1 309 ? 1.268 -8.25 -18.484 1 91.25 309 GLU A C 1
ATOM 2365 O O . GLU A 1 309 ? 0.518 -7.328 -18.812 1 91.25 309 GLU A O 1
ATOM 2370 N N . ASN A 1 310 ? 1.147 -9.445 -18.922 1 94.31 310 ASN A N 1
ATOM 2371 C CA . ASN A 1 310 ? -0.03 -9.906 -19.656 1 94.31 310 ASN A CA 1
ATOM 2372 C C . ASN A 1 310 ? -0.562 -11.219 -19.078 1 94.31 310 ASN A C 1
ATOM 2374 O O . ASN A 1 310 ? 0.176 -11.961 -18.438 1 94.31 310 ASN A O 1
ATOM 2378 N N . THR A 1 311 ? -1.828 -11.398 -19.281 1 96.56 311 THR A N 1
ATOM 2379 C CA . THR A 1 311 ? -2.404 -12.688 -18.906 1 96.56 311 THR A CA 1
ATOM 2380 C C . THR A 1 311 ? -1.889 -13.797 -19.812 1 96.56 311 THR A C 1
ATOM 2382 O O . THR A 1 311 ? -2.104 -13.758 -21.031 1 96.56 311 THR A O 1
ATOM 2385 N N . LEU A 1 312 ? -1.218 -14.727 -19.203 1 96.5 312 LEU A N 1
ATOM 2386 C CA . LEU A 1 312 ? -0.61 -15.805 -19.984 1 96.5 312 LEU A CA 1
ATOM 2387 C C . LEU A 1 312 ? -1.481 -17.062 -19.938 1 96.5 312 LEU A C 1
ATOM 2389 O O . LEU A 1 312 ? -1.396 -17.906 -20.828 1 96.5 312 LEU A O 1
ATOM 2393 N N . ALA A 1 313 ? -2.293 -17.141 -18.922 1 97.38 313 ALA A N 1
ATOM 2394 C CA . ALA A 1 313 ? -3.211 -18.281 -18.781 1 97.38 313 ALA A CA 1
ATOM 2395 C C . ALA A 1 313 ? -4.34 -17.953 -17.812 1 97.38 313 ALA A C 1
ATOM 2397 O O . ALA A 1 313 ? -4.184 -17.109 -16.922 1 97.38 313 ALA A O 1
ATOM 2398 N N . THR A 1 314 ? -5.418 -18.547 -18 1 98.31 314 THR A N 1
ATOM 2399 C CA . THR A 1 314 ? -6.527 -18.578 -17.062 1 98.31 314 THR A CA 1
ATOM 2400 C C . THR A 1 314 ? -6.91 -20.031 -16.734 1 98.31 314 THR A C 1
ATOM 2402 O O . THR A 1 314 ? -6.977 -20.875 -17.625 1 98.31 314 THR A O 1
ATOM 2405 N N . ALA A 1 315 ? -7.078 -20.312 -15.523 1 98.62 315 ALA A N 1
ATOM 2406 C CA . ALA A 1 315 ? -7.52 -21.641 -15.109 1 98.62 315 ALA A CA 1
ATOM 2407 C C . ALA A 1 315 ? -8.836 -21.578 -14.352 1 98.62 315 ALA A C 1
ATOM 2409 O O . ALA A 1 315 ? -9.031 -20.703 -13.508 1 98.62 315 ALA A O 1
ATOM 2410 N N . ASP A 1 316 ? -9.734 -22.406 -14.688 1 98.75 316 ASP A N 1
ATOM 2411 C CA . ASP A 1 316 ? -10.984 -22.641 -13.961 1 98.75 316 ASP A CA 1
ATOM 2412 C C . ASP A 1 316 ? -10.977 -24 -13.266 1 98.75 316 ASP A C 1
ATOM 2414 O O . ASP A 1 316 ? -11.266 -25.016 -13.883 1 98.75 316 ASP A O 1
ATOM 2418 N N . ILE A 1 317 ? -10.719 -23.984 -11.984 1 98.88 317 ILE A N 1
ATOM 2419 C CA . ILE A 1 317 ? -10.57 -25.203 -11.203 1 98.88 317 ILE A CA 1
ATOM 2420 C C . ILE A 1 317 ? -11.82 -25.422 -10.352 1 98.88 317 ILE A C 1
ATOM 2422 O O . ILE A 1 317 ? -12.234 -24.547 -9.602 1 98.88 317 ILE A O 1
ATOM 2426 N N . ARG A 1 318 ? -12.375 -26.562 -10.453 1 98.75 318 ARG A N 1
ATOM 2427 C CA . ARG A 1 318 ? -13.539 -26.969 -9.672 1 98.75 318 ARG A CA 1
ATOM 2428 C C . ARG A 1 318 ? -13.234 -28.219 -8.844 1 98.75 318 ARG A C 1
ATOM 2430 O O . ARG A 1 318 ? -12.914 -29.266 -9.398 1 98.75 318 ARG A O 1
ATOM 2437 N N . VAL A 1 319 ? -13.367 -28.062 -7.566 1 98.75 319 VAL A N 1
ATOM 2438 C CA . VAL A 1 319 ? -13 -29.125 -6.637 1 98.75 319 VAL A CA 1
ATOM 2439 C C . VAL A 1 319 ? -14.258 -29.797 -6.086 1 98.75 319 VAL A C 1
ATOM 2441 O O . VAL A 1 319 ? -15.023 -29.172 -5.348 1 98.75 319 VAL A O 1
ATOM 2444 N N . SER A 1 320 ? -14.469 -31.016 -6.43 1 97.94 320 SER A N 1
ATOM 2445 C CA . SER A 1 320 ? -15.531 -31.844 -5.871 1 97.94 320 SER A CA 1
ATOM 2446 C C . SER A 1 320 ? -14.961 -32.938 -4.973 1 97.94 320 SER A C 1
ATOM 2448 O O . SER A 1 320 ? -13.742 -33.062 -4.84 1 97.94 320 SER A O 1
ATOM 2450 N N . ARG A 1 321 ? -15.867 -33.688 -4.34 1 95 321 ARG A N 1
ATOM 2451 C CA . ARG A 1 321 ? -15.445 -34.719 -3.412 1 95 321 ARG A CA 1
ATOM 2452 C C . ARG A 1 321 ? -14.719 -35.844 -4.145 1 95 321 ARG A C 1
ATOM 2454 O O . ARG A 1 321 ? -13.82 -36.469 -3.586 1 95 321 ARG A O 1
ATOM 2461 N N . ASN A 1 322 ? -14.992 -36.062 -5.391 1 94.88 322 ASN A N 1
ATOM 2462 C CA . ASN A 1 322 ? -14.477 -37.25 -6.098 1 94.88 322 ASN A CA 1
ATOM 2463 C C . ASN A 1 322 ? -13.273 -36.875 -6.969 1 94.88 322 ASN A C 1
ATOM 2465 O O . ASN A 1 322 ? -12.438 -37.75 -7.266 1 94.88 322 ASN A O 1
ATOM 2469 N N . ARG A 1 323 ? -13.258 -35.656 -7.484 1 96.25 323 ARG A N 1
ATOM 2470 C CA . ARG A 1 323 ? -12.164 -35.25 -8.352 1 96.25 323 ARG A CA 1
ATOM 2471 C C . ARG A 1 323 ? -12.07 -33.75 -8.453 1 96.25 323 ARG A C 1
ATOM 2473 O O . ARG A 1 323 ? -13 -33.031 -8.07 1 96.25 323 ARG A O 1
ATOM 2480 N N . ILE A 1 324 ? -10.977 -33.281 -8.945 1 98.56 324 ILE A N 1
ATOM 2481 C CA . ILE A 1 324 ? -10.773 -31.906 -9.344 1 98.56 324 ILE A CA 1
ATOM 2482 C C . ILE A 1 324 ? -10.766 -31.797 -10.867 1 98.56 324 ILE A C 1
ATOM 2484 O O . ILE A 1 324 ? -9.977 -32.469 -11.539 1 98.56 324 ILE A O 1
ATOM 2488 N N . GLU A 1 325 ? -11.672 -31.047 -11.367 1 98.31 325 GLU A N 1
ATOM 2489 C CA . GLU A 1 325 ? -11.719 -30.781 -12.805 1 98.31 325 GLU A CA 1
ATOM 2490 C C . GLU A 1 325 ? -11.328 -29.328 -13.109 1 98.31 325 GLU A C 1
ATOM 2492 O O . GLU A 1 325 ? -11.781 -28.406 -12.43 1 98.31 325 GLU A O 1
ATOM 2497 N N . TRP A 1 326 ? -10.406 -29.203 -14.078 1 98.38 326 TRP A N 1
ATOM 2498 C CA . TRP A 1 326 ? -10.023 -27.828 -14.352 1 98.38 326 TRP A CA 1
ATOM 2499 C C . TRP A 1 326 ? -9.672 -27.641 -15.828 1 98.38 326 TRP A C 1
ATOM 2501 O O . TRP A 1 326 ? -9.289 -28.594 -16.5 1 98.38 326 TRP A O 1
ATOM 2511 N N . GLN A 1 327 ? -10.031 -26.5 -16.344 1 98.31 327 GLN A N 1
ATOM 2512 C CA . GLN A 1 327 ? -9.766 -26.062 -17.703 1 98.31 327 GLN A CA 1
ATOM 2513 C C . GLN A 1 327 ? -8.727 -24.953 -17.734 1 98.31 327 GLN A C 1
ATOM 2515 O O . GLN A 1 327 ? -8.703 -24.094 -16.859 1 98.31 327 GLN A O 1
ATOM 2520 N N . VAL A 1 328 ? -7.855 -25.016 -18.734 1 98.25 328 VAL A N 1
ATOM 2521 C CA . VAL A 1 328 ? -6.812 -24.016 -18.906 1 98.25 328 VAL A CA 1
ATOM 2522 C C . VAL A 1 328 ? -7.027 -23.281 -20.219 1 98.25 328 VAL A C 1
ATOM 2524 O O . VAL A 1 328 ? -7.184 -23.906 -21.281 1 98.25 328 VAL A O 1
ATOM 2527 N N . TYR A 1 329 ? -7.066 -21.984 -20.109 1 97.44 329 TYR A N 1
ATOM 2528 C CA . TYR A 1 329 ? -7.23 -21.109 -21.266 1 97.44 329 TYR A CA 1
ATOM 2529 C C . TYR A 1 329 ? -5.953 -20.328 -21.531 1 97.44 329 TYR A C 1
ATOM 2531 O O . TYR A 1 329 ? -5.297 -19.859 -20.609 1 97.44 329 TYR A O 1
ATOM 2539 N N . SER A 1 330 ? -5.605 -20.188 -22.828 1 95.38 330 SER A N 1
ATOM 2540 C CA . SER A 1 330 ? -4.426 -19.422 -23.219 1 95.38 330 SER A CA 1
ATOM 2541 C C . SER A 1 330 ? -4.812 -18.156 -23.969 1 95.38 330 SER A C 1
ATOM 2543 O O . SER A 1 330 ? -3.951 -17.469 -24.516 1 95.38 330 SER A O 1
ATOM 2545 N N . SER A 1 331 ? -6.098 -17.953 -24.078 1 94.56 331 SER A N 1
ATOM 2546 C CA . SER A 1 331 ? -6.629 -16.75 -24.688 1 94.56 331 SER A CA 1
ATOM 2547 C C . SER A 1 331 ? -7.895 -16.281 -23.984 1 94.56 331 SER A C 1
ATOM 2549 O O . SER A 1 331 ? -8.555 -17.062 -23.297 1 94.56 331 SER A O 1
ATOM 2551 N N . ARG A 1 332 ? -8.219 -15.055 -24.172 1 94.88 332 ARG A N 1
ATOM 2552 C CA . ARG A 1 332 ? -9.32 -14.422 -23.438 1 94.88 332 ARG A CA 1
ATOM 2553 C C . ARG A 1 332 ? -10.664 -15.023 -23.844 1 94.88 332 ARG A C 1
ATOM 2555 O O . ARG A 1 332 ? -11.492 -15.344 -23 1 94.88 332 ARG A O 1
ATOM 2562 N N . ASN A 1 333 ? -10.867 -15.195 -25.125 1 91.56 333 ASN A N 1
ATOM 2563 C CA . ASN A 1 333 ? -12.195 -15.555 -25.625 1 91.56 333 ASN A CA 1
ATOM 2564 C C . ASN A 1 333 ? -12.188 -16.922 -26.312 1 91.56 333 ASN A C 1
ATOM 2566 O O . ASN A 1 333 ? -13.195 -17.328 -26.875 1 91.56 333 ASN A O 1
ATOM 2570 N N . GLY A 1 334 ? -11.117 -17.594 -26.312 1 91.69 334 GLY A N 1
ATOM 2571 C CA . GLY A 1 334 ? -11.031 -18.891 -26.969 1 91.69 334 GLY A CA 1
ATOM 2572 C C . GLY A 1 334 ? -11.484 -20.031 -26.078 1 91.69 334 GLY A C 1
ATOM 2573 O O . GLY A 1 334 ? -11.75 -19.828 -24.891 1 91.69 334 GLY A O 1
ATOM 2574 N N . PRO A 1 335 ? -11.68 -21.172 -26.719 1 95 335 PRO A N 1
ATOM 2575 C CA . PRO A 1 335 ? -12.008 -22.359 -25.922 1 95 335 PRO A CA 1
ATOM 2576 C C . PRO A 1 335 ? -10.859 -22.812 -25.031 1 95 335 PRO A C 1
ATOM 2578 O O . PRO A 1 335 ? -9.719 -22.375 -25.219 1 95 335 PRO A O 1
ATOM 2581 N N . PRO A 1 336 ? -11.164 -23.625 -24.047 1 96.81 336 PRO A N 1
ATOM 2582 C CA . PRO A 1 336 ? -10.07 -24.156 -23.234 1 96.81 336 PRO A CA 1
ATOM 2583 C C . PRO A 1 336 ? -9.047 -24.938 -24.047 1 96.81 336 PRO A C 1
ATOM 2585 O O . PRO A 1 336 ? -9.422 -25.672 -24.969 1 96.81 336 PRO A O 1
ATOM 2588 N N . GLN A 1 337 ? -7.82 -24.734 -23.734 1 96.19 337 GLN A N 1
ATOM 2589 C CA . GLN A 1 337 ? -6.746 -25.469 -24.406 1 96.19 337 GLN A CA 1
ATOM 2590 C C . GLN A 1 337 ? -6.562 -26.844 -23.781 1 96.19 337 GLN A C 1
ATOM 2592 O O . GLN A 1 337 ? -6.219 -27.797 -24.484 1 96.19 337 GLN A O 1
ATOM 2597 N N . PHE A 1 338 ? -6.711 -26.953 -22.5 1 97.19 338 PHE A N 1
ATOM 2598 C CA . PHE A 1 338 ? -6.555 -28.219 -21.812 1 97.19 338 PHE A CA 1
ATOM 2599 C C . PHE A 1 338 ? -7.73 -28.484 -20.875 1 97.19 338 PHE A C 1
ATOM 2601 O O . PHE A 1 338 ? -8.25 -27.547 -20.25 1 97.19 338 PHE A O 1
ATOM 2608 N N . HIS A 1 339 ? -8.188 -29.672 -20.859 1 97.94 339 HIS A N 1
ATOM 2609 C CA . HIS A 1 339 ? -9.078 -30.219 -19.859 1 97.94 339 HIS A CA 1
ATOM 2610 C C . HIS A 1 339 ? -8.352 -31.188 -18.938 1 97.94 339 HIS A C 1
ATOM 2612 O O . HIS A 1 339 ? -7.828 -32.219 -19.406 1 97.94 339 HIS A O 1
ATOM 2618 N N . MET A 1 340 ? -8.344 -30.828 -17.703 1 98.06 340 MET A N 1
ATOM 2619 C CA . MET A 1 340 ? -7.547 -31.578 -16.734 1 98.06 340 MET A CA 1
ATOM 2620 C C . MET A 1 340 ? -8.438 -32.219 -15.672 1 98.06 340 MET A C 1
ATOM 2622 O O . MET A 1 340 ? -9.484 -31.656 -15.32 1 98.06 340 MET A O 1
ATOM 2626 N N . ILE A 1 341 ? -8.07 -33.375 -15.18 1 97.81 341 ILE A N 1
ATOM 2627 C CA . ILE A 1 341 ? -8.664 -34.031 -14.023 1 97.81 341 ILE A CA 1
ATOM 2628 C C . ILE A 1 341 ? -7.578 -34.406 -13.016 1 97.81 341 ILE A C 1
ATOM 2630 O O . ILE A 1 341 ? -6.645 -35.125 -13.336 1 97.81 341 ILE A O 1
ATOM 2634 N N . ASP A 1 342 ? -7.77 -33.875 -11.836 1 96.75 342 ASP A N 1
ATOM 2635 C CA . ASP A 1 342 ? -6.699 -33.969 -10.844 1 96.75 342 ASP A CA 1
ATOM 2636 C C . ASP A 1 342 ? -5.355 -33.562 -11.445 1 96.75 342 ASP A C 1
ATOM 2638 O O . ASP A 1 342 ? -5.262 -32.562 -12.141 1 96.75 342 ASP A O 1
ATOM 2642 N N . GLY A 1 343 ? -4.297 -34.219 -11.219 1 95.5 343 GLY A N 1
ATOM 2643 C CA . GLY A 1 343 ? -2.979 -33.812 -11.68 1 95.5 343 GLY A CA 1
ATOM 2644 C C . GLY A 1 343 ? -2.662 -34.312 -13.078 1 95.5 343 GLY A C 1
ATOM 2645 O O . GLY A 1 343 ? -1.494 -34.438 -13.453 1 95.5 343 GLY A O 1
ATOM 2646 N N . ARG A 1 344 ? -3.805 -34.594 -13.898 1 95.06 344 ARG A N 1
ATOM 2647 C CA . ARG A 1 344 ? -3.523 -35.188 -15.203 1 95.06 344 ARG A CA 1
ATOM 2648 C C . ARG A 1 344 ? -4.465 -34.625 -16.266 1 95.06 344 ARG A C 1
ATOM 2650 O O . ARG A 1 344 ? -5.562 -34.156 -15.961 1 95.06 344 ARG A O 1
ATOM 2657 N N . ARG A 1 345 ? -3.967 -34.719 -17.484 1 94.5 345 ARG A N 1
ATOM 2658 C CA . ARG A 1 345 ? -4.812 -34.312 -18.609 1 94.5 345 ARG A CA 1
ATOM 2659 C C . ARG A 1 345 ? -5.922 -35.344 -18.828 1 94.5 345 ARG A C 1
ATOM 2661 O O . ARG A 1 345 ? -5.68 -36.562 -18.75 1 94.5 345 ARG A O 1
ATOM 2668 N N . ALA A 1 346 ? -7.145 -34.781 -19.016 1 89.56 346 ALA A N 1
ATOM 2669 C CA . ALA A 1 346 ? -8.273 -35.656 -19.25 1 89.56 346 ALA A CA 1
ATOM 2670 C C . ALA A 1 346 ? -8.141 -36.375 -20.594 1 89.56 346 ALA A C 1
ATOM 2672 O O . ALA A 1 346 ? -7.703 -35.781 -21.578 1 89.56 346 ALA A O 1
ATOM 2673 N N . GLU A 1 347 ? -8 -37.688 -20.625 1 73.69 347 GLU A N 1
ATOM 2674 C CA . GLU A 1 347 ? -7.973 -38.469 -21.844 1 73.69 347 GLU A CA 1
ATOM 2675 C C . GLU A 1 347 ? -9.242 -38.281 -22.672 1 73.69 347 GLU A C 1
ATOM 2677 O O . GLU A 1 347 ? -10.32 -38.062 -22.109 1 73.69 347 GLU A O 1
ATOM 2682 N N . LYS A 1 348 ? -9.109 -37.719 -24.016 1 57.91 348 LYS A N 1
ATOM 2683 C CA . LYS A 1 348 ? -10.25 -37.656 -24.938 1 57.91 348 LYS A CA 1
ATOM 2684 C C . LYS A 1 348 ? -11.055 -38.969 -24.891 1 57.91 348 LYS A C 1
ATOM 2686 O O . LYS A 1 348 ? -10.477 -40.062 -24.938 1 57.91 348 LYS A O 1
ATOM 2691 N N . GLN A 1 349 ? -12.094 -39.062 -24.156 1 41.47 349 GLN A N 1
ATOM 2692 C CA . GLN A 1 349 ? -12.953 -40.219 -24.391 1 41.47 349 GLN A CA 1
ATOM 2693 C C . GLN A 1 349 ? -13.273 -40.375 -25.875 1 41.47 349 GLN A C 1
ATOM 2695 O O . GLN A 1 349 ? -13.75 -39.438 -26.516 1 41.47 349 GLN A O 1
ATOM 2700 N N . ASP A 1 350 ? -12.469 -41.094 -26.469 1 35.88 350 ASP A N 1
ATOM 2701 C CA . ASP A 1 350 ? -13 -41.594 -27.734 1 35.88 350 ASP A CA 1
ATOM 2702 C C . ASP A 1 350 ? -14.484 -41.938 -27.609 1 35.88 350 ASP A C 1
ATOM 2704 O O . ASP A 1 350 ? -14.914 -42.5 -26.625 1 35.88 350 ASP A O 1
ATOM 2708 N N . MET B 1 1 ? 23.484 22.844 26.203 1 27.77 1 MET B N 1
ATOM 2709 C CA . MET B 1 1 ? 23.094 23.953 25.344 1 27.77 1 MET B CA 1
ATOM 2710 C C . MET B 1 1 ? 22.203 23.469 24.203 1 27.77 1 MET B C 1
ATOM 2712 O O . MET B 1 1 ? 21.953 24.219 23.25 1 27.77 1 MET B O 1
ATOM 2716 N N . SER B 1 2 ? 22.156 22.156 23.844 1 34.25 2 SER B N 1
ATOM 2717 C CA . SER B 1 2 ? 21.734 21.219 22.797 1 34.25 2 SER B CA 1
ATOM 2718 C C . SER B 1 2 ? 20.219 21.219 22.625 1 34.25 2 SER B C 1
ATOM 2720 O O . SER B 1 2 ? 19.688 20.484 21.781 1 34.25 2 SER B O 1
ATOM 2722 N N . SER B 1 3 ? 19.438 21.344 23.672 1 42.47 3 SER B N 1
ATOM 2723 C CA . SER B 1 3 ? 18.016 21.141 23.953 1 42.47 3 SER B CA 1
ATOM 2724 C C . SER B 1 3 ? 17.156 22.172 23.234 1 42.47 3 SER B C 1
ATOM 2726 O O . SER B 1 3 ? 15.953 21.969 23.047 1 42.47 3 SER B O 1
ATOM 2728 N N . ASN B 1 4 ? 17.656 23.422 23.094 1 47.03 4 ASN B N 1
ATOM 2729 C CA . ASN B 1 4 ? 16.938 24.609 22.688 1 47.03 4 ASN B CA 1
ATOM 2730 C C . ASN B 1 4 ? 16.656 24.609 21.188 1 47.03 4 ASN B C 1
ATOM 2732 O O . ASN B 1 4 ? 16.031 25.516 20.656 1 47.03 4 ASN B O 1
ATOM 2736 N N . THR B 1 5 ? 17.234 23.672 20.484 1 61.59 5 THR B N 1
ATOM 2737 C CA . THR B 1 5 ? 17.328 23.703 19.016 1 61.59 5 THR B CA 1
ATOM 2738 C C . THR B 1 5 ? 16.047 23.125 18.391 1 61.59 5 THR B C 1
ATOM 2740 O O . THR B 1 5 ? 15.844 23.25 17.188 1 61.59 5 THR B O 1
ATOM 2743 N N . THR B 1 6 ? 15.016 22.656 19.234 1 76.75 6 THR B N 1
ATOM 2744 C CA . THR B 1 6 ? 13.852 22.031 18.625 1 76.75 6 THR B CA 1
ATOM 2745 C C . THR B 1 6 ? 12.57 22.781 18.984 1 76.75 6 THR B C 1
ATOM 2747 O O . THR B 1 6 ? 11.477 22.406 18.562 1 76.75 6 THR B O 1
ATOM 2750 N N . MET B 1 7 ? 12.75 23.969 19.641 1 87.56 7 MET B N 1
ATOM 2751 C CA . MET B 1 7 ? 11.555 24.656 20.109 1 87.56 7 MET B CA 1
ATOM 2752 C C . MET B 1 7 ? 10.859 25.375 18.953 1 87.56 7 MET B C 1
ATOM 2754 O O . MET B 1 7 ? 11.516 25.891 18.047 1 87.56 7 MET B O 1
ATOM 2758 N N . LEU B 1 8 ? 9.594 25.438 19.062 1 96 8 LEU B N 1
ATOM 2759 C CA . LEU B 1 8 ? 8.766 26.125 18.078 1 96 8 LEU B CA 1
ATOM 2760 C C . LEU B 1 8 ? 8.711 27.625 18.375 1 96 8 LEU B C 1
ATOM 2762 O O . LEU B 1 8 ? 8.656 28.031 19.547 1 96 8 LEU B O 1
ATOM 2766 N N . LYS B 1 9 ? 8.766 28.359 17.391 1 96.88 9 LYS B N 1
ATOM 2767 C CA . LYS B 1 9 ? 8.5 29.797 17.547 1 96.88 9 LYS B CA 1
ATOM 2768 C C . LYS B 1 9 ? 7 30.078 17.469 1 96.88 9 LYS B C 1
ATOM 2770 O O . LYS B 1 9 ? 6.223 29.234 17.016 1 96.88 9 LYS B O 1
ATOM 2775 N N . TYR B 1 10 ? 6.633 31.172 18.047 1 97.62 10 TYR B N 1
ATOM 2776 C CA . TYR B 1 10 ? 5.266 31.672 17.938 1 97.62 10 TYR B CA 1
ATOM 2777 C C . TYR B 1 10 ? 5.215 32.938 17.094 1 97.62 10 TYR B C 1
ATOM 2779 O O . TYR B 1 10 ? 5.875 33.938 17.422 1 97.62 10 TYR B O 1
ATOM 2787 N N . LEU B 1 11 ? 4.461 32.906 16.016 1 98.06 11 LEU B N 1
ATOM 2788 C CA . LEU B 1 11 ? 4.359 34.031 15.109 1 98.06 11 LEU B CA 1
ATOM 2789 C C . LEU B 1 11 ? 2.959 34.656 15.148 1 98.06 11 LEU B C 1
ATOM 2791 O O . LEU B 1 11 ? 1.968 33.938 15.242 1 98.06 11 LEU B O 1
ATOM 2795 N N . LYS B 1 12 ? 2.875 35.969 15.164 1 97.88 12 LYS B N 1
ATOM 2796 C CA . LYS B 1 12 ? 1.625 36.656 14.93 1 97.88 12 LYS B CA 1
ATOM 2797 C C . LYS B 1 12 ? 1.655 37.406 13.594 1 97.88 12 LYS B C 1
ATOM 2799 O O . LYS B 1 12 ? 2.504 38.281 13.383 1 97.88 12 LYS B O 1
ATOM 2804 N N . ILE B 1 13 ? 0.785 37.031 12.75 1 97.94 13 ILE B N 1
ATOM 2805 C CA . ILE B 1 13 ? 0.792 37.562 11.391 1 97.94 13 ILE B CA 1
ATOM 2806 C C . ILE B 1 13 ? -0.6 38.062 11.031 1 97.94 13 ILE B C 1
ATOM 2808 O O . ILE B 1 13 ? -1.595 37.375 11.211 1 97.94 13 ILE B O 1
ATOM 2812 N N . SER B 1 14 ? -0.704 39.281 10.609 1 96.81 14 SER B N 1
ATOM 2813 C CA . SER B 1 14 ? -1.956 39.875 10.141 1 96.81 14 SER B CA 1
ATOM 2814 C C . SER B 1 14 ? -1.748 40.688 8.852 1 96.81 14 SER B C 1
ATOM 2816 O O . SER B 1 14 ? -0.646 41.156 8.586 1 96.81 14 SER B O 1
ATOM 2818 N N . GLY B 1 15 ? -2.779 40.781 8.055 1 96.69 15 GLY B N 1
ATOM 2819 C CA . GLY B 1 15 ? -2.719 41.562 6.828 1 96.69 15 GLY B CA 1
ATOM 2820 C C . GLY B 1 15 ? -3.4 40.875 5.656 1 96.69 15 GLY B C 1
ATOM 2821 O O . GLY B 1 15 ? -4.332 40.094 5.844 1 96.69 15 GLY B O 1
ATOM 2822 N N . THR B 1 16 ? -3.055 41.312 4.438 1 97.62 16 THR B N 1
ATOM 2823 C CA . THR B 1 16 ? -3.551 40.688 3.219 1 97.62 16 THR B CA 1
ATOM 2824 C C . THR B 1 16 ? -2.916 39.312 3.025 1 97.62 16 THR B C 1
ATOM 2826 O O . THR B 1 16 ? -1.92 39 3.678 1 97.62 16 THR B O 1
ATOM 2829 N N . PRO B 1 17 ? -3.477 38.594 2.199 1 98.12 17 PRO B N 1
ATOM 2830 C CA . PRO B 1 17 ? -2.842 37.312 1.895 1 98.12 17 PRO B CA 1
ATOM 2831 C C . PRO B 1 17 ? -1.384 37.438 1.466 1 98.12 17 PRO B C 1
ATOM 2833 O O . PRO B 1 17 ? -0.523 36.688 1.916 1 98.12 17 PRO B O 1
ATOM 2836 N N . TYR B 1 18 ? -1.074 38.438 0.642 1 98.56 18 TYR B N 1
ATOM 2837 C CA . TYR B 1 18 ? 0.304 38.656 0.223 1 98.56 18 TYR B CA 1
ATOM 2838 C C . TYR B 1 18 ? 1.193 38.969 1.422 1 98.56 18 TYR B C 1
ATOM 2840 O O . TYR B 1 18 ? 2.301 38.438 1.532 1 98.56 18 TYR B O 1
ATOM 2848 N N . ASP B 1 19 ? 0.714 39.781 2.357 1 98.38 19 ASP B N 1
ATOM 2849 C CA . ASP B 1 19 ? 1.486 40.156 3.539 1 98.38 19 ASP B CA 1
ATOM 2850 C C . ASP B 1 19 ? 1.769 38.938 4.414 1 98.38 19 ASP B C 1
ATOM 2852 O O . ASP B 1 19 ? 2.863 38.812 4.969 1 98.38 19 ASP B O 1
ATOM 2856 N N . ALA B 1 20 ? 0.734 38.25 4.582 1 98.38 20 ALA B N 1
ATOM 2857 C CA . ALA B 1 20 ? 0.893 37.031 5.375 1 98.38 20 ALA B CA 1
ATOM 2858 C C . ALA B 1 20 ? 1.938 36.094 4.758 1 98.38 20 ALA B C 1
ATOM 2860 O O . ALA B 1 20 ? 2.795 35.562 5.461 1 98.38 20 ALA B O 1
ATOM 2861 N N . GLY B 1 21 ? 1.879 35.875 3.4 1 98.69 21 GLY B N 1
ATOM 2862 C CA . GLY B 1 21 ? 2.885 35.094 2.697 1 98.69 21 GLY B CA 1
ATOM 2863 C C . GLY B 1 21 ? 4.289 35.656 2.861 1 98.69 21 GLY B C 1
ATOM 2864 O O . GLY B 1 21 ? 5.234 34.875 3.08 1 98.69 21 GLY B O 1
ATOM 2865 N N . LEU B 1 22 ? 4.395 36.969 2.736 1 98.81 22 LEU B N 1
ATOM 2866 C CA . LEU B 1 22 ? 5.695 37.594 2.875 1 98.81 22 LEU B CA 1
ATOM 2867 C C . LEU B 1 22 ? 6.293 37.344 4.254 1 98.81 22 LEU B C 1
ATOM 2869 O O . LEU B 1 22 ? 7.473 37 4.367 1 98.81 22 LEU B O 1
ATOM 2873 N N . ALA B 1 23 ? 5.477 37.438 5.277 1 98.75 23 ALA B N 1
ATOM 2874 C CA . ALA B 1 23 ? 5.938 37.219 6.645 1 98.75 23 ALA B CA 1
ATOM 2875 C C . ALA B 1 23 ? 6.387 35.781 6.84 1 98.75 23 ALA B C 1
ATOM 2877 O O . ALA B 1 23 ? 7.426 35.531 7.449 1 98.75 23 ALA B O 1
ATOM 2878 N N . LEU B 1 24 ? 5.629 34.844 6.363 1 98.75 24 LEU B N 1
ATOM 2879 C CA . LEU B 1 24 ? 5.984 33.438 6.457 1 98.75 24 LEU B CA 1
ATOM 2880 C C . LEU B 1 24 ? 7.266 33.156 5.684 1 98.75 24 LEU B C 1
ATOM 2882 O O . LEU B 1 24 ? 8.109 32.375 6.137 1 98.75 24 LEU B O 1
ATOM 2886 N N . GLY B 1 25 ? 7.344 33.719 4.465 1 98.81 25 GLY B N 1
ATOM 2887 C CA . GLY B 1 25 ? 8.555 33.562 3.672 1 98.81 25 GLY B CA 1
ATOM 2888 C C . GLY B 1 25 ? 9.797 34.094 4.371 1 98.81 25 GLY B C 1
ATOM 2889 O O . GLY B 1 25 ? 10.828 33.406 4.398 1 98.81 25 GLY B O 1
ATOM 2890 N N . GLU B 1 26 ? 9.656 35.281 4.934 1 98.75 26 GLU B N 1
ATOM 2891 C CA . GLU B 1 26 ? 10.781 35.875 5.648 1 98.75 26 GLU B CA 1
ATOM 2892 C C . GLU B 1 26 ? 11.195 35.031 6.844 1 98.75 26 GLU B C 1
ATOM 2894 O O . GLU B 1 26 ? 12.391 34.812 7.086 1 98.75 26 GLU B O 1
ATOM 2899 N N . TYR B 1 27 ? 10.266 34.531 7.5 1 98.31 27 TYR B N 1
ATOM 2900 C CA . TYR B 1 27 ? 10.555 33.688 8.641 1 98.31 27 TYR B CA 1
ATOM 2901 C C . TYR B 1 27 ? 11.305 32.438 8.211 1 98.31 27 TYR B C 1
ATOM 2903 O O . TYR B 1 27 ? 12.25 32 8.883 1 98.31 27 TYR B O 1
ATOM 2911 N N . GLY B 1 28 ? 10.898 31.812 7.117 1 98.31 28 GLY B N 1
ATOM 2912 C CA . GLY B 1 28 ? 11.445 30.531 6.699 1 98.31 28 GLY B CA 1
ATOM 2913 C C . GLY B 1 28 ? 12.703 30.656 5.871 1 98.31 28 GLY B C 1
ATOM 2914 O O . GLY B 1 28 ? 13.344 29.656 5.535 1 98.31 28 GLY B O 1
ATOM 2915 N N . ARG B 1 29 ? 13.133 31.891 5.598 1 98.5 29 ARG B N 1
ATOM 2916 C CA . ARG B 1 29 ? 14.164 32.156 4.598 1 98.5 29 ARG B CA 1
ATOM 2917 C C . ARG B 1 29 ? 15.461 31.438 4.961 1 98.5 29 ARG B C 1
ATOM 2919 O O . ARG B 1 29 ? 16.062 30.75 4.121 1 98.5 29 ARG B O 1
ATOM 2926 N N . GLU B 1 30 ? 15.859 31.516 6.16 1 97.88 30 GLU B N 1
ATOM 2927 C CA . GLU B 1 30 ? 17.125 30.922 6.574 1 97.88 30 GLU B CA 1
ATOM 2928 C C . GLU B 1 30 ? 17.109 29.406 6.402 1 97.88 30 GLU B C 1
ATOM 2930 O O . GLU B 1 30 ? 18 28.844 5.773 1 97.88 30 GLU B O 1
ATOM 2935 N N . ALA B 1 31 ? 16.109 28.75 6.914 1 97.69 31 ALA B N 1
ATOM 2936 C CA . ALA B 1 31 ? 16.016 27.297 6.855 1 97.69 31 ALA B CA 1
ATOM 2937 C C . ALA B 1 31 ? 15.906 26.812 5.41 1 97.69 31 ALA B C 1
ATOM 2939 O O . ALA B 1 31 ? 16.438 25.75 5.066 1 97.69 31 ALA B O 1
ATOM 2940 N N . VAL B 1 32 ? 15.234 27.578 4.586 1 98.44 32 VAL B N 1
ATOM 2941 C CA . VAL B 1 32 ? 15.031 27.188 3.193 1 98.44 32 VAL B CA 1
ATOM 2942 C C . VAL B 1 32 ? 16.359 27.266 2.436 1 98.44 32 VAL B C 1
ATOM 2944 O O . VAL B 1 32 ? 16.734 26.328 1.73 1 98.44 32 VAL B O 1
ATOM 2947 N N . HIS B 1 33 ? 17.125 28.328 2.637 1 98.25 33 HIS B N 1
ATOM 2948 C CA . HIS B 1 33 ? 18.359 28.516 1.887 1 98.25 33 HIS B CA 1
ATOM 2949 C C . HIS B 1 33 ? 19.484 27.688 2.461 1 98.25 33 HIS B C 1
ATOM 2951 O O . HIS B 1 33 ? 20.375 27.25 1.725 1 98.25 33 HIS B O 1
ATOM 2957 N N . GLU B 1 34 ? 19.344 27.375 3.684 1 97.38 34 GLU B N 1
ATOM 2958 C CA . GLU B 1 34 ? 20.438 26.625 4.301 1 97.38 34 GLU B CA 1
ATOM 2959 C C . GLU B 1 34 ? 20.203 25.125 4.184 1 97.38 34 GLU B C 1
ATOM 2961 O O . GLU B 1 34 ? 21.156 24.344 4.18 1 97.38 34 GLU B O 1
ATOM 2966 N N . HIS B 1 35 ? 18.969 24.781 4.051 1 96.62 35 HIS B N 1
ATOM 2967 C CA . HIS B 1 35 ? 18.688 23.344 4.156 1 96.62 35 HIS B CA 1
ATOM 2968 C C . HIS B 1 35 ? 17.797 22.875 3.018 1 96.62 35 HIS B C 1
ATOM 2970 O O . HIS B 1 35 ? 18.203 22.031 2.213 1 96.62 35 HIS B O 1
ATOM 2976 N N . LEU B 1 36 ? 16.656 23.391 2.865 1 96.94 36 LEU B N 1
ATOM 2977 C CA . LEU B 1 36 ? 15.609 22.812 2.029 1 96.94 36 LEU B CA 1
ATOM 2978 C C . LEU B 1 36 ? 16.062 22.703 0.578 1 96.94 36 LEU B C 1
ATOM 2980 O O . LEU B 1 36 ? 15.977 21.641 -0.038 1 96.94 36 LEU B O 1
ATOM 2984 N N . ILE B 1 37 ? 16.594 23.781 0.008 1 96.69 37 ILE B N 1
ATOM 2985 C CA . ILE B 1 37 ? 16.859 23.828 -1.427 1 96.69 37 ILE B CA 1
ATOM 2986 C C . ILE B 1 37 ? 18.047 22.922 -1.765 1 96.69 37 ILE B C 1
ATOM 2988 O O . ILE B 1 37 ? 18.297 22.641 -2.938 1 96.69 37 ILE B O 1
ATOM 2992 N N . HIS B 1 38 ? 18.719 22.406 -0.722 1 94.69 38 HIS B N 1
ATOM 2993 C CA . HIS B 1 38 ? 19.828 21.484 -0.928 1 94.69 38 HIS B CA 1
ATOM 2994 C C . HIS B 1 38 ? 19.391 20.047 -0.66 1 94.69 38 HIS B C 1
ATOM 2996 O O . HIS B 1 38 ? 20.188 19.109 -0.856 1 94.69 38 HIS B O 1
ATOM 3002 N N . SER B 1 39 ? 18.172 19.906 -0.272 1 92.31 39 SER B N 1
ATOM 3003 C CA . SER B 1 39 ? 17.688 18.578 0.112 1 92.31 39 SER B CA 1
ATOM 3004 C C . SER B 1 39 ? 17.344 17.734 -1.112 1 92.31 39 SER B C 1
ATOM 3006 O O . SER B 1 39 ? 16.953 18.266 -2.152 1 92.31 39 SER B O 1
ATOM 3008 N N . PRO B 1 40 ? 17.422 16.406 -0.986 1 88.62 40 PRO B N 1
ATOM 3009 C CA . PRO B 1 40 ? 16.984 15.523 -2.068 1 88.62 40 PRO B CA 1
ATOM 3010 C C . PRO B 1 40 ? 15.508 15.695 -2.408 1 88.62 40 PRO B C 1
ATOM 3012 O O . PRO B 1 40 ? 15.125 15.617 -3.578 1 88.62 40 PRO B O 1
ATOM 3015 N N . ALA B 1 41 ? 14.742 15.961 -1.452 1 90.06 41 ALA B N 1
ATOM 3016 C CA . ALA B 1 41 ? 13.305 16.141 -1.668 1 90.06 41 ALA B CA 1
ATOM 3017 C C . ALA B 1 41 ? 13.031 17.328 -2.576 1 90.06 41 ALA B C 1
ATOM 3019 O O . ALA B 1 41 ? 12.219 17.234 -3.504 1 90.06 41 ALA B O 1
ATOM 3020 N N . TRP B 1 42 ? 13.688 18.422 -2.303 1 93.94 42 TRP B N 1
ATOM 3021 C CA . TRP B 1 42 ? 13.539 19.609 -3.143 1 93.94 42 TRP B CA 1
ATOM 3022 C C . TRP B 1 42 ? 13.945 19.312 -4.582 1 93.94 42 TRP B C 1
ATOM 3024 O O . TRP B 1 42 ? 13.227 19.641 -5.523 1 93.94 42 TRP B O 1
ATOM 3034 N N . HIS B 1 43 ? 15.047 18.609 -4.762 1 92.75 43 HIS B N 1
ATOM 3035 C CA . HIS B 1 43 ? 15.555 18.312 -6.098 1 92.75 43 HIS B CA 1
ATOM 3036 C C . HIS B 1 43 ? 14.586 17.422 -6.875 1 92.75 43 HIS B C 1
ATOM 3038 O O . HIS B 1 43 ? 14.352 17.656 -8.062 1 92.75 43 HIS B O 1
ATOM 3044 N N . LYS B 1 44 ? 14.055 16.5 -6.191 1 91 44 LYS B N 1
ATOM 3045 C CA . LYS B 1 44 ? 13.109 15.594 -6.84 1 91 44 LYS B CA 1
ATOM 3046 C C . LYS B 1 44 ? 11.844 16.344 -7.262 1 91 44 LYS B C 1
ATOM 3048 O O . LYS B 1 44 ? 11.32 16.109 -8.352 1 91 44 LYS B O 1
ATOM 3053 N N . VAL B 1 45 ? 11.352 17.188 -6.43 1 93.94 45 VAL B N 1
ATOM 3054 C CA . VAL B 1 45 ? 10.141 17.938 -6.707 1 93.94 45 VAL B CA 1
ATOM 3055 C C . VAL B 1 45 ? 10.383 18.891 -7.875 1 93.94 45 VAL B C 1
ATOM 3057 O O . VAL B 1 45 ? 9.539 19.031 -8.758 1 93.94 45 VAL B O 1
ATOM 3060 N N . MET B 1 46 ? 11.578 19.469 -7.938 1 95.12 46 MET B N 1
ATOM 3061 C CA . MET B 1 46 ? 11.891 20.484 -8.938 1 95.12 46 MET B CA 1
ATOM 3062 C C . MET B 1 46 ? 11.969 19.875 -10.336 1 95.12 46 MET B C 1
ATOM 3064 O O . MET B 1 46 ? 11.945 20.578 -11.336 1 95.12 46 MET B O 1
ATOM 3068 N N . CYS B 1 47 ? 11.992 18.547 -10.445 1 92.56 47 CYS B N 1
ATOM 3069 C CA . CYS B 1 47 ? 11.969 17.875 -11.734 1 92.56 47 CYS B CA 1
ATOM 3070 C C . CYS B 1 47 ? 10.633 18.078 -12.438 1 92.56 47 CYS B C 1
ATOM 3072 O O . CYS B 1 47 ? 10.523 17.844 -13.641 1 92.56 47 CYS B O 1
ATOM 3074 N N . TRP B 1 48 ? 9.688 18.641 -11.742 1 93 48 TRP B N 1
ATOM 3075 C CA . TRP B 1 48 ? 8.359 18.812 -12.305 1 93 48 TRP B CA 1
ATOM 3076 C C . TRP B 1 48 ? 8.117 20.266 -12.688 1 93 48 TRP B C 1
ATOM 3078 O O . TRP B 1 48 ? 6.996 20.656 -13.039 1 93 48 TRP B O 1
ATOM 3088 N N . ARG B 1 49 ? 9.117 21.078 -12.664 1 93.06 49 ARG B N 1
ATOM 3089 C CA . ARG B 1 49 ? 9.031 22.531 -12.844 1 93.06 49 ARG B CA 1
ATOM 3090 C C . ARG B 1 49 ? 8.367 22.875 -14.172 1 93.06 49 ARG B C 1
ATOM 3092 O O . ARG B 1 49 ? 7.625 23.844 -14.258 1 93.06 49 ARG B O 1
ATOM 3099 N N . ASP B 1 50 ? 8.578 22.094 -15.195 1 92.56 50 ASP B N 1
ATOM 3100 C CA . ASP B 1 50 ? 8.094 22.453 -16.531 1 92.56 50 ASP B CA 1
ATOM 3101 C C . ASP B 1 50 ? 6.988 21.5 -16.984 1 92.56 50 ASP B C 1
ATOM 3103 O O . ASP B 1 50 ? 6.707 21.391 -18.172 1 92.56 50 ASP B O 1
ATOM 3107 N N . SER B 1 51 ? 6.371 20.891 -16.062 1 92.69 51 SER B N 1
ATOM 3108 C CA . SER B 1 51 ? 5.344 19.906 -16.406 1 92.69 51 SER B CA 1
ATOM 3109 C C . SER B 1 51 ? 4.02 20.594 -16.719 1 92.69 51 SER B C 1
ATOM 3111 O O . SER B 1 51 ? 3.709 21.641 -16.172 1 92.69 51 SER B O 1
ATOM 3113 N N . ASP B 1 52 ? 3.197 19.922 -17.594 1 93.5 52 ASP B N 1
ATOM 3114 C CA . ASP B 1 52 ? 1.839 20.375 -17.875 1 93.5 52 ASP B CA 1
ATOM 3115 C C . ASP B 1 52 ? 0.954 20.281 -16.641 1 93.5 52 ASP B C 1
ATOM 3117 O O . ASP B 1 52 ? 0.048 21.094 -16.453 1 93.5 52 ASP B O 1
ATOM 3121 N N . LYS B 1 53 ? 1.257 19.359 -15.852 1 92.12 53 LYS B N 1
ATOM 3122 C CA . LYS B 1 53 ? 0.504 19.156 -14.617 1 92.12 53 LYS B CA 1
ATOM 3123 C C . LYS B 1 53 ? 0.605 20.375 -13.703 1 92.12 53 LYS B C 1
ATOM 3125 O O . LYS B 1 53 ? -0.4 20.828 -13.156 1 92.12 53 LYS B O 1
ATOM 3130 N N . LEU B 1 54 ? 1.809 20.891 -13.555 1 94.88 54 LEU B N 1
ATOM 3131 C CA . LEU B 1 54 ? 2.01 22.062 -12.711 1 94.88 54 LEU B CA 1
ATOM 3132 C C . LEU B 1 54 ? 1.28 23.281 -13.273 1 94.88 54 LEU B C 1
ATOM 3134 O O . LEU B 1 54 ? 0.671 24.047 -12.531 1 94.88 54 LEU B O 1
ATOM 3138 N N . ALA B 1 55 ? 1.403 23.406 -14.57 1 96.19 55 ALA B N 1
ATOM 3139 C CA . ALA B 1 55 ? 0.736 24.531 -15.227 1 96.19 55 ALA B CA 1
ATOM 3140 C C . ALA B 1 55 ? -0.772 24.484 -14.992 1 96.19 55 ALA B C 1
ATOM 3142 O O . ALA B 1 55 ? -1.404 25.516 -14.75 1 96.19 55 ALA B O 1
ATOM 3143 N N . HIS B 1 56 ? -1.283 23.312 -15.062 1 96.75 56 HIS B N 1
ATOM 3144 C CA . HIS B 1 56 ? -2.715 23.125 -14.844 1 96.75 56 HIS B CA 1
ATOM 3145 C C . HIS B 1 56 ? -3.1 23.453 -13.406 1 96.75 56 HIS B C 1
ATOM 3147 O O . HIS B 1 56 ? -4.098 24.141 -13.164 1 96.75 56 HIS B O 1
ATOM 3153 N N . MET B 1 57 ? -2.359 23 -12.484 1 97.38 57 MET B N 1
ATOM 3154 C CA . MET B 1 57 ? -2.615 23.266 -11.07 1 97.38 57 MET B CA 1
ATOM 3155 C C . MET B 1 57 ? -2.537 24.766 -10.781 1 97.38 57 MET B C 1
ATOM 3157 O O . MET B 1 57 ? -3.365 25.297 -10.047 1 97.38 57 MET B O 1
ATOM 3161 N N . GLU B 1 58 ? -1.533 25.375 -11.391 1 97.88 58 GLU B N 1
ATOM 3162 C CA . GLU B 1 58 ? -1.383 26.812 -11.203 1 97.88 58 GLU B CA 1
ATOM 3163 C C . GLU B 1 58 ? -2.621 27.562 -11.695 1 97.88 58 GLU B C 1
ATOM 3165 O O . GLU B 1 58 ? -3.127 28.453 -11 1 97.88 58 GLU B O 1
ATOM 3170 N N . ALA B 1 59 ? -3.033 27.203 -12.836 1 98 59 ALA B N 1
ATOM 3171 C CA . ALA B 1 59 ? -4.203 27.859 -13.414 1 98 59 ALA B CA 1
ATOM 3172 C C . ALA B 1 59 ? -5.43 27.688 -12.523 1 98 59 ALA B C 1
ATOM 3174 O O . ALA B 1 59 ? -6.195 28.625 -12.32 1 98 59 ALA B O 1
ATOM 3175 N N . LEU B 1 60 ? -5.594 26.516 -12 1 97.69 60 LEU B N 1
ATOM 3176 C CA . LEU B 1 60 ? -6.738 26.219 -11.148 1 97.69 60 LEU B CA 1
ATOM 3177 C C . LEU B 1 60 ? -6.676 27.016 -9.844 1 97.69 60 LEU B C 1
ATOM 3179 O O . LEU B 1 60 ? -7.695 27.5 -9.367 1 97.69 60 LEU B O 1
ATOM 3183 N N . VAL B 1 61 ? -5.5 27.109 -9.273 1 98.44 61 VAL B N 1
ATOM 3184 C CA . VAL B 1 61 ? -5.336 27.828 -8.016 1 98.44 61 VAL B CA 1
ATOM 3185 C C . VAL B 1 61 ? -5.617 29.312 -8.219 1 98.44 61 VAL B C 1
ATOM 3187 O O . VAL B 1 61 ? -6.309 29.938 -7.414 1 98.44 61 VAL B O 1
ATOM 3190 N N . ARG B 1 62 ? -5.086 29.875 -9.258 1 98.38 62 ARG B N 1
ATOM 3191 C CA . ARG B 1 62 ? -5.316 31.281 -9.562 1 98.38 62 ARG B CA 1
ATOM 3192 C C . ARG B 1 62 ? -6.801 31.562 -9.75 1 98.38 62 ARG B C 1
ATOM 3194 O O . ARG B 1 62 ? -7.293 32.625 -9.344 1 98.38 62 ARG B O 1
ATOM 3201 N N . GLU B 1 63 ? -7.445 30.609 -10.305 1 97.94 63 GLU B N 1
ATOM 3202 C CA . GLU B 1 63 ? -8.859 30.781 -10.609 1 97.94 63 GLU B CA 1
ATOM 3203 C C . GLU B 1 63 ? -9.727 30.578 -9.367 1 97.94 63 GLU B C 1
ATOM 3205 O O . GLU B 1 63 ? -10.609 31.375 -9.078 1 97.94 63 GLU B O 1
ATOM 3210 N N . ARG B 1 64 ? -9.477 29.562 -8.617 1 97.38 64 ARG B N 1
ATOM 3211 C CA . ARG B 1 64 ? -10.422 29.109 -7.602 1 97.38 64 ARG B CA 1
ATOM 3212 C C . ARG B 1 64 ? -10.016 29.609 -6.219 1 97.38 64 ARG B C 1
ATOM 3214 O O . ARG B 1 64 ? -10.867 29.766 -5.34 1 97.38 64 ARG B O 1
ATOM 3221 N N . HIS B 1 65 ? -8.734 29.797 -6.074 1 97.81 65 HIS B N 1
ATOM 3222 C CA . HIS B 1 65 ? -8.234 30.188 -4.762 1 97.81 65 HIS B CA 1
ATOM 3223 C C . HIS B 1 65 ? -7.219 31.328 -4.871 1 97.81 65 HIS B C 1
ATOM 3225 O O . HIS B 1 65 ? -6.082 31.188 -4.402 1 97.81 65 HIS B O 1
ATOM 3231 N N . PRO B 1 66 ? -7.625 32.469 -5.379 1 97.81 66 PRO B N 1
ATOM 3232 C CA . PRO B 1 66 ? -6.695 33.562 -5.613 1 97.81 66 PRO B CA 1
ATOM 3233 C C . PRO B 1 66 ? -6.031 34.062 -4.332 1 97.81 66 PRO B C 1
ATOM 3235 O O . PRO B 1 66 ? -4.891 34.531 -4.363 1 97.81 66 PRO B O 1
ATOM 3238 N N . SER B 1 67 ? -6.742 33.969 -3.193 1 97.5 67 SER B N 1
ATOM 3239 C CA . SER B 1 67 ? -6.133 34.375 -1.932 1 97.5 67 SER B CA 1
ATOM 3240 C C . SER B 1 67 ? -4.918 33.531 -1.602 1 97.5 67 SER B C 1
ATOM 3242 O O . SER B 1 67 ? -3.893 34.031 -1.146 1 97.5 67 SER B O 1
ATOM 3244 N N . CYS B 1 68 ? -5 32.25 -1.807 1 98.12 68 CYS B N 1
ATOM 3245 C CA . CYS B 1 68 ? -3.865 31.344 -1.59 1 98.12 68 CYS B CA 1
ATOM 3246 C C . CYS B 1 68 ? -2.721 31.688 -2.539 1 98.12 68 CYS B C 1
ATOM 3248 O O . CYS B 1 68 ? -1.551 31.609 -2.16 1 98.12 68 CYS B O 1
ATOM 3250 N N . TRP B 1 69 ? -3.119 32 -3.785 1 98.69 69 TRP B N 1
ATOM 3251 C CA . TRP B 1 69 ? -2.096 32.344 -4.762 1 98.69 69 TRP B CA 1
ATOM 3252 C C . TRP B 1 69 ? -1.322 33.594 -4.312 1 98.69 69 TRP B C 1
ATOM 3254 O O . TRP B 1 69 ? -0.094 33.625 -4.418 1 98.69 69 TRP B O 1
ATOM 3264 N N . ARG B 1 70 ? -2.059 34.594 -3.777 1 98.62 70 ARG B N 1
ATOM 3265 C CA . ARG B 1 70 ? -1.415 35.781 -3.283 1 98.62 70 ARG B CA 1
ATOM 3266 C C . ARG B 1 70 ? -0.49 35.5 -2.109 1 98.62 70 ARG B C 1
ATOM 3268 O O . ARG B 1 70 ? 0.573 36.094 -1.974 1 98.62 70 ARG B O 1
ATOM 3275 N N . GLU B 1 71 ? -0.919 34.594 -1.265 1 98.69 71 GLU B N 1
ATOM 3276 C CA . GLU B 1 71 ? -0.067 34.156 -0.16 1 98.69 71 GLU B CA 1
ATOM 3277 C C . GLU B 1 71 ? 1.218 33.531 -0.672 1 98.69 71 GLU B C 1
ATOM 3279 O O . GLU B 1 71 ? 2.297 33.75 -0.119 1 98.69 71 GLU B O 1
ATOM 3284 N N . LEU B 1 72 ? 1.109 32.75 -1.729 1 98.88 72 LEU B N 1
ATOM 3285 C CA . LEU B 1 72 ? 2.27 32.094 -2.324 1 98.88 72 LEU B CA 1
ATOM 3286 C C . LEU B 1 72 ? 3.199 33.094 -2.969 1 98.88 72 LEU B C 1
ATOM 3288 O O . LEU B 1 72 ? 4.422 32.969 -2.898 1 98.88 72 LEU B O 1
ATOM 3292 N N . GLU B 1 73 ? 2.623 34.094 -3.602 1 98.88 73 GLU B N 1
ATOM 3293 C CA . GLU B 1 73 ? 3.424 35.188 -4.16 1 98.88 73 GLU B CA 1
ATOM 3294 C C . GLU B 1 73 ? 4.234 35.906 -3.072 1 98.88 73 GLU B C 1
ATOM 3296 O O . GLU B 1 73 ? 5.434 36.125 -3.234 1 98.88 73 GLU B O 1
ATOM 3301 N N . GLY B 1 74 ? 3.537 36.25 -1.977 1 98.88 74 GLY B N 1
ATOM 3302 C CA . GLY B 1 74 ? 4.234 36.844 -0.855 1 98.88 74 GLY B CA 1
ATOM 3303 C C . GLY B 1 74 ? 5.32 35.969 -0.273 1 98.88 74 GLY B C 1
ATOM 3304 O O . GLY B 1 74 ? 6.414 36.438 0.041 1 98.88 74 GLY B O 1
ATOM 3305 N N . MET B 1 75 ? 5.02 34.688 -0.13 1 98.88 75 MET B N 1
ATOM 3306 C CA . MET B 1 75 ? 5.969 33.75 0.431 1 98.88 75 MET B CA 1
ATOM 3307 C C . MET B 1 75 ? 7.223 33.656 -0.434 1 98.88 75 MET B C 1
ATOM 3309 O O . MET B 1 75 ? 8.336 33.625 0.083 1 98.88 75 MET B O 1
ATOM 3313 N N . ALA B 1 76 ? 7.012 33.562 -1.771 1 98.88 76 ALA B N 1
ATOM 3314 C CA . ALA B 1 76 ? 8.148 33.5 -2.689 1 98.88 76 ALA B CA 1
ATOM 3315 C C . ALA B 1 76 ? 9.023 34.75 -2.539 1 98.88 76 ALA B C 1
ATOM 3317 O O . ALA B 1 76 ? 10.25 34.656 -2.512 1 98.88 76 ALA B O 1
ATOM 3318 N N . HIS B 1 77 ? 8.367 35.875 -2.443 1 98.88 77 HIS B N 1
ATOM 3319 C CA . HIS B 1 77 ? 9.094 37.156 -2.248 1 98.88 77 HIS B CA 1
ATOM 3320 C C . HIS B 1 77 ? 9.891 37.125 -0.945 1 98.88 77 HIS B C 1
ATOM 3322 O O . HIS B 1 77 ? 11.062 37.469 -0.925 1 98.88 77 HIS B O 1
ATOM 3328 N N . GLY B 1 78 ? 9.281 36.719 0.128 1 98.88 78 GLY B N 1
ATOM 3329 C CA . GLY B 1 78 ? 9.953 36.656 1.414 1 98.88 78 GLY B CA 1
ATOM 3330 C C . GLY B 1 78 ? 11.102 35.688 1.435 1 98.88 78 GLY B C 1
ATOM 3331 O O . GLY B 1 78 ? 12.117 35.906 2.096 1 98.88 78 GLY B O 1
ATOM 3332 N N . LEU B 1 79 ? 10.945 34.594 0.718 1 98.81 79 LEU B N 1
ATOM 3333 C CA . LEU B 1 79 ? 11.969 33.531 0.652 1 98.81 79 LEU B CA 1
ATOM 3334 C C . LEU B 1 79 ? 13.109 33.969 -0.271 1 98.81 79 LEU B C 1
ATOM 3336 O O . LEU B 1 79 ? 14.211 33.406 -0.18 1 98.81 79 LEU B O 1
ATOM 3340 N N . GLY B 1 80 ? 12.797 34.906 -1.124 1 98.69 80 GLY B N 1
ATOM 3341 C CA . GLY B 1 80 ? 13.758 35.188 -2.174 1 98.69 80 GLY B CA 1
ATOM 3342 C C . GLY B 1 80 ? 13.922 34.062 -3.178 1 98.69 80 GLY B C 1
ATOM 3343 O O . GLY B 1 80 ? 15.047 33.781 -3.602 1 98.69 80 GLY B O 1
ATOM 3344 N N . LEU B 1 81 ? 12.883 33.344 -3.533 1 98.75 81 LEU B N 1
ATOM 3345 C CA . LEU B 1 81 ? 12.875 32.25 -4.496 1 98.75 81 LEU B CA 1
ATOM 3346 C C . LEU B 1 81 ? 11.875 32.5 -5.617 1 98.75 81 LEU B C 1
ATOM 3348 O O . LEU B 1 81 ? 10.93 33.281 -5.434 1 98.75 81 LEU B O 1
ATOM 3352 N N . PRO B 1 82 ? 12.078 31.891 -6.801 1 98.44 82 PRO B N 1
ATOM 3353 C CA . PRO B 1 82 ? 11.07 32.031 -7.855 1 98.44 82 PRO B CA 1
ATOM 3354 C C . PRO B 1 82 ? 9.703 31.5 -7.43 1 98.44 82 PRO B C 1
ATOM 3356 O O . PRO B 1 82 ? 9.609 30.453 -6.785 1 98.44 82 PRO B O 1
ATOM 3359 N N . LEU B 1 83 ? 8.711 32.25 -7.762 1 98.62 83 LEU B N 1
ATOM 3360 C CA . LEU B 1 83 ? 7.34 31.906 -7.414 1 98.62 83 LEU B CA 1
ATOM 3361 C C . LEU B 1 83 ? 7.012 30.5 -7.895 1 98.62 83 LEU B C 1
ATOM 3363 O O . LEU B 1 83 ? 6.375 29.719 -7.176 1 98.62 83 LEU B O 1
ATOM 3367 N N . LYS B 1 84 ? 7.457 30.125 -9.055 1 98.06 84 LYS B N 1
ATOM 3368 C CA . LYS B 1 84 ? 7.18 28.812 -9.641 1 98.06 84 LYS B CA 1
ATOM 3369 C C . LYS B 1 84 ? 7.727 27.688 -8.758 1 98.06 84 LYS B C 1
ATOM 3371 O O . LYS B 1 84 ? 7.078 26.656 -8.586 1 98.06 84 LYS B O 1
ATOM 3376 N N . ASP B 1 85 ? 8.891 27.891 -8.188 1 98.25 85 ASP B N 1
ATOM 3377 C CA . ASP B 1 85 ? 9.523 26.891 -7.332 1 98.25 85 ASP B CA 1
ATOM 3378 C C . ASP B 1 85 ? 8.773 26.75 -6.008 1 98.25 85 ASP B C 1
ATOM 3380 O O . ASP B 1 85 ? 8.586 25.641 -5.508 1 98.25 85 ASP B O 1
ATOM 3384 N N . VAL B 1 86 ? 8.391 27.875 -5.457 1 98.75 86 VAL B N 1
ATOM 3385 C CA . VAL B 1 86 ? 7.684 27.859 -4.184 1 98.75 86 VAL B CA 1
ATOM 3386 C C . VAL B 1 86 ? 6.309 27.219 -4.355 1 98.75 86 VAL B C 1
ATOM 3388 O O . VAL B 1 86 ? 5.875 26.438 -3.516 1 98.75 86 VAL B O 1
ATOM 3391 N N . PHE B 1 87 ? 5.68 27.562 -5.504 1 98.69 87 PHE B N 1
ATOM 3392 C CA . PHE B 1 87 ? 4.398 26.938 -5.797 1 98.69 87 PHE B CA 1
ATOM 3393 C C . PHE B 1 87 ? 4.559 25.422 -5.945 1 98.69 87 PHE B C 1
ATOM 3395 O O . PHE B 1 87 ? 3.791 24.656 -5.363 1 98.69 87 PHE B O 1
ATOM 3402 N N . LEU B 1 88 ? 5.527 25.031 -6.656 1 97.88 88 LEU B N 1
ATOM 3403 C CA . LEU B 1 88 ? 5.777 23.609 -6.887 1 97.88 88 LEU B CA 1
ATOM 3404 C C . LEU B 1 88 ? 6.055 22.891 -5.574 1 97.88 88 LEU B C 1
ATOM 3406 O O . LEU B 1 88 ? 5.574 21.781 -5.359 1 97.88 88 LEU B O 1
ATOM 3410 N N . TRP B 1 89 ? 6.785 23.469 -4.699 1 97.69 89 TRP B N 1
ATOM 3411 C CA . TRP B 1 89 ? 7.051 22.859 -3.398 1 97.69 89 TRP B CA 1
ATOM 3412 C C . TRP B 1 89 ? 5.754 22.656 -2.617 1 97.69 89 TRP B C 1
ATOM 3414 O O . TRP B 1 89 ? 5.613 21.688 -1.879 1 97.69 89 TRP B O 1
ATOM 3424 N N . ASN B 1 90 ? 4.836 23.578 -2.752 1 97.88 90 ASN B N 1
ATOM 3425 C CA . ASN B 1 90 ? 3.545 23.453 -2.088 1 97.88 90 ASN B CA 1
ATOM 3426 C C . ASN B 1 90 ? 2.627 22.484 -2.83 1 97.88 90 ASN B C 1
ATOM 3428 O O . ASN B 1 90 ? 1.472 22.297 -2.443 1 97.88 90 ASN B O 1
ATOM 3432 N N . CYS B 1 91 ? 3.129 21.922 -3.936 1 96.94 91 CYS B N 1
ATOM 3433 C CA . CYS B 1 91 ? 2.469 20.844 -4.664 1 96.94 91 CYS B CA 1
ATOM 3434 C C . CYS B 1 91 ? 3.213 19.531 -4.48 1 96.94 91 CYS B C 1
ATOM 3436 O O . CYS B 1 91 ? 2.953 18.562 -5.195 1 96.94 91 CYS B O 1
ATOM 3438 N N . ARG B 1 92 ? 4.113 19.438 -3.582 1 95.62 92 ARG B N 1
ATOM 3439 C CA . ARG B 1 92 ? 5.062 18.328 -3.518 1 95.62 92 ARG B CA 1
ATOM 3440 C C . ARG B 1 92 ? 4.332 17 -3.41 1 95.62 92 ARG B C 1
ATOM 3442 O O . ARG B 1 92 ? 4.711 16.016 -4.066 1 95.62 92 ARG B O 1
ATOM 3449 N N . GLY B 1 93 ? 3.283 16.938 -2.59 1 93.62 93 GLY B N 1
ATOM 3450 C CA . GLY B 1 93 ? 2.527 15.703 -2.441 1 93.62 93 GLY B CA 1
ATOM 3451 C C . GLY B 1 93 ? 1.613 15.422 -3.617 1 93.62 93 GLY B C 1
ATOM 3452 O O . GLY B 1 93 ? 0.994 14.352 -3.686 1 93.62 93 GLY B O 1
ATOM 3453 N N . ASP B 1 94 ? 1.538 16.328 -4.559 1 95.81 94 ASP B N 1
ATOM 3454 C CA . ASP B 1 94 ? 0.682 16.203 -5.734 1 95.81 94 ASP B CA 1
ATOM 3455 C C . ASP B 1 94 ? 1.493 15.805 -6.965 1 95.81 94 ASP B C 1
ATOM 3457 O O . ASP B 1 94 ? 0.928 15.523 -8.023 1 95.81 94 ASP B O 1
ATOM 3461 N N . VAL B 1 95 ? 2.814 15.805 -6.805 1 91.81 95 VAL B N 1
ATOM 3462 C CA . VAL B 1 95 ? 3.648 15.43 -7.941 1 91.81 95 VAL B CA 1
ATOM 3463 C C . VAL B 1 95 ? 4.52 14.227 -7.562 1 91.81 95 VAL B C 1
ATOM 3465 O O . VAL B 1 95 ? 5.031 13.523 -8.438 1 91.81 95 VAL B O 1
ATOM 3468 N N . LEU B 1 96 ? 4.691 14.008 -6.309 1 83.12 96 LEU B N 1
ATOM 3469 C CA . LEU B 1 96 ? 5.461 12.883 -5.789 1 83.12 96 LEU B CA 1
ATOM 3470 C C . LEU B 1 96 ? 4.652 12.094 -4.766 1 83.12 96 LEU B C 1
ATOM 3472 O O . LEU B 1 96 ? 4.09 12.68 -3.834 1 83.12 96 LEU B O 1
ATOM 3476 N N . ALA B 1 97 ? 4.629 10.812 -4.898 1 73.75 97 ALA B N 1
ATOM 3477 C CA . ALA B 1 97 ? 3.928 9.977 -3.93 1 73.75 97 ALA B CA 1
ATOM 3478 C C . ALA B 1 97 ? 4.707 9.883 -2.621 1 73.75 97 ALA B C 1
ATOM 3480 O O . ALA B 1 97 ? 4.117 9.844 -1.54 1 73.75 97 ALA B O 1
ATOM 3481 N N . MET B 1 98 ? 6.035 9.867 -2.77 1 72.88 98 MET B N 1
ATOM 3482 C CA . MET B 1 98 ? 6.883 9.648 -1.603 1 72.88 98 MET B CA 1
ATOM 3483 C C . MET B 1 98 ? 7.422 10.969 -1.063 1 72.88 98 MET B C 1
ATOM 3485 O O . MET B 1 98 ? 8.516 11.398 -1.432 1 72.88 98 MET B O 1
ATOM 3489 N N . THR B 1 99 ? 6.609 11.617 -0.266 1 74.62 99 THR B N 1
ATOM 3490 C CA . THR B 1 99 ? 7.043 12.828 0.425 1 74.62 99 THR B CA 1
ATOM 3491 C C . THR B 1 99 ? 7.359 12.531 1.889 1 74.62 99 THR B C 1
ATOM 3493 O O . THR B 1 99 ? 6.781 11.617 2.48 1 74.62 99 THR B O 1
ATOM 3496 N N . PRO B 1 100 ? 8.352 13.203 2.383 1 70.19 100 PRO B N 1
ATOM 3497 C CA . PRO B 1 100 ? 8.734 12.961 3.775 1 70.19 100 PRO B CA 1
ATOM 3498 C C . PRO B 1 100 ? 7.762 13.586 4.773 1 70.19 100 PRO B C 1
ATOM 3500 O O . PRO B 1 100 ? 8.156 14.469 5.547 1 70.19 100 PRO B O 1
ATOM 3503 N N . ASP B 1 101 ? 6.625 13.266 4.738 1 77.31 101 ASP B N 1
ATOM 3504 C CA . ASP B 1 101 ? 5.598 13.742 5.66 1 77.31 101 ASP B CA 1
ATOM 3505 C C . ASP B 1 101 ? 4.93 12.57 6.387 1 77.31 101 ASP B C 1
ATOM 3507 O O . ASP B 1 101 ? 4.133 11.844 5.797 1 77.31 101 ASP B O 1
ATOM 3511 N N . GLY B 1 102 ? 5.391 12.383 7.648 1 84.06 102 GLY B N 1
ATOM 3512 C CA . GLY B 1 102 ? 4.797 11.375 8.508 1 84.06 102 GLY B CA 1
ATOM 3513 C C . GLY B 1 102 ? 3.947 11.969 9.617 1 84.06 102 GLY B C 1
ATOM 3514 O O . GLY B 1 102 ? 4.273 13.023 10.164 1 84.06 102 GLY B O 1
ATOM 3515 N N . CYS B 1 103 ? 2.785 11.492 9.797 1 94.75 103 CYS B N 1
ATOM 3516 C CA . CY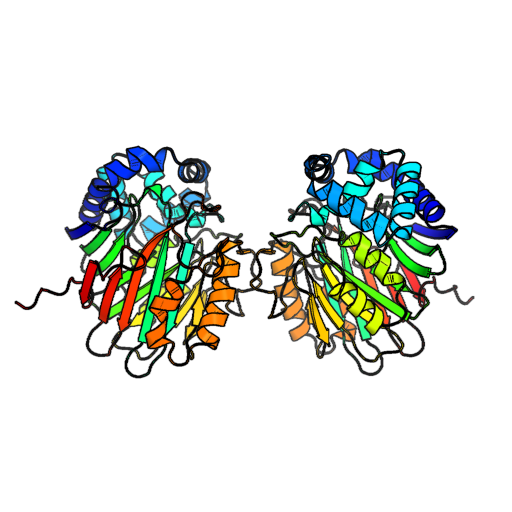S B 1 103 ? 1.834 12 10.781 1 94.75 103 CYS B CA 1
ATOM 3517 C C . CYS B 1 103 ? 1.019 10.867 11.383 1 94.75 103 CYS B C 1
ATOM 3519 O O . CYS B 1 103 ? 0.881 9.805 10.773 1 94.75 103 CYS B O 1
ATOM 3521 N N . THR B 1 104 ? 0.702 11.062 12.578 1 98.56 104 THR B N 1
ATOM 3522 C CA . THR B 1 104 ? -0.196 10.133 13.258 1 98.56 104 THR B CA 1
ATOM 3523 C C . THR B 1 104 ? -1.241 10.898 14.07 1 98.56 104 THR B C 1
ATOM 3525 O O . THR B 1 104 ? -0.907 11.82 14.805 1 98.56 104 THR B O 1
ATOM 3528 N N . THR B 1 105 ? -2.461 10.539 13.938 1 98.88 105 THR B N 1
ATOM 3529 C CA . THR B 1 105 ? -3.539 11.203 14.664 1 98.88 105 THR B CA 1
ATOM 3530 C C . THR B 1 105 ? -4.355 10.18 15.461 1 98.88 105 THR B C 1
ATOM 3532 O O . THR B 1 105 ? -4.703 9.117 14.938 1 98.88 105 THR B O 1
ATOM 3535 N N . VAL B 1 106 ? -4.629 10.461 16.703 1 98.88 106 VAL B N 1
ATOM 3536 C CA . VAL B 1 106 ? -5.645 9.766 17.484 1 98.88 106 VAL B CA 1
ATOM 3537 C C . VAL B 1 106 ? -6.953 10.547 17.453 1 98.88 106 VAL B C 1
ATOM 3539 O O . VAL B 1 106 ? -6.977 11.734 17.781 1 98.88 106 VAL B O 1
ATOM 3542 N N . LEU B 1 107 ? -7.984 9.945 16.969 1 98.94 107 LEU B N 1
ATOM 3543 C CA . LEU B 1 107 ? -9.312 10.531 16.891 1 98.94 107 LEU B CA 1
ATOM 3544 C C . LEU B 1 107 ? -10.18 10.086 18.062 1 98.94 107 LEU B C 1
ATOM 3546 O O . LEU B 1 107 ? -10.375 8.883 18.281 1 98.94 107 LEU B O 1
ATOM 3550 N N . LEU B 1 108 ? -10.742 11.047 18.828 1 98.75 108 LEU B N 1
ATOM 3551 C CA . LEU B 1 108 ? -11.5 10.75 20.047 1 98.75 108 LEU B CA 1
ATOM 3552 C C . LEU B 1 108 ? -12.898 11.344 19.953 1 98.75 108 LEU B C 1
ATOM 3554 O O . LEU B 1 108 ? -13.109 12.516 20.281 1 98.75 108 LEU B O 1
ATOM 3558 N N . PRO B 1 109 ? -13.836 10.508 19.547 1 98.31 109 PRO B N 1
ATOM 3559 C CA . PRO B 1 109 ? -15.211 11.008 19.609 1 98.31 109 PRO B CA 1
ATOM 3560 C C . PRO B 1 109 ? -15.719 11.172 21.031 1 98.31 109 PRO B C 1
ATOM 3562 O O . PRO B 1 109 ? -15.117 10.656 21.969 1 98.31 109 PRO B O 1
ATOM 3565 N N . GLY B 1 110 ? -16.734 12.008 21.172 1 95 110 GLY B N 1
ATOM 3566 C CA . GLY B 1 110 ? -17.344 12.234 22.469 1 95 110 GLY B CA 1
ATOM 3567 C C . GLY B 1 110 ? -18.562 13.133 22.406 1 95 110 GLY B C 1
ATOM 3568 O O . GLY B 1 110 ? -18.688 13.969 21.516 1 95 110 GLY B O 1
ATOM 3569 N N . ARG B 1 111 ? -19.344 12.93 23.328 1 88.56 111 ARG B N 1
ATOM 3570 C CA . ARG B 1 111 ? -20.578 13.711 23.359 1 88.56 111 ARG B CA 1
ATOM 3571 C C . ARG B 1 111 ? -20.312 15.156 23.75 1 88.56 111 ARG B C 1
ATOM 3573 O O . ARG B 1 111 ? -20.828 16.078 23.141 1 88.56 111 ARG B O 1
ATOM 3580 N N . ASP B 1 112 ? -19.453 15.344 24.734 1 93.12 112 ASP B N 1
ATOM 3581 C CA . ASP B 1 112 ? -19.203 16.688 25.25 1 93.12 112 ASP B CA 1
ATOM 3582 C C . ASP B 1 112 ? -17.906 17.25 24.672 1 93.12 112 ASP B C 1
ATOM 3584 O O . ASP B 1 112 ? -17.812 18.453 24.438 1 93.12 112 ASP B O 1
ATOM 3588 N N . VAL B 1 113 ? -16.922 16.406 24.578 1 97.5 113 VAL B N 1
ATOM 3589 C CA . VAL B 1 113 ? -15.617 16.844 24.109 1 97.5 113 VAL B CA 1
ATOM 3590 C C . VAL B 1 113 ? -15.086 15.852 23.078 1 97.5 113 VAL B C 1
ATOM 3592 O O . VAL B 1 113 ? -15.047 14.641 23.328 1 97.5 113 VAL B O 1
ATOM 3595 N N . ARG B 1 114 ? -14.758 16.344 21.906 1 98.38 114 ARG B N 1
ATOM 3596 C CA . ARG B 1 114 ? -14.039 15.555 20.906 1 98.38 114 ARG B CA 1
ATOM 3597 C C . ARG B 1 114 ? -12.547 15.867 20.922 1 98.38 114 ARG B C 1
ATOM 3599 O O . ARG B 1 114 ? -12.141 16.969 21.297 1 98.38 114 ARG B O 1
ATOM 3606 N N . GLY B 1 115 ? -11.789 14.898 20.594 1 98.56 115 GLY B N 1
ATOM 3607 C CA . GLY B 1 115 ? -10.352 15.086 20.625 1 98.56 115 GLY B CA 1
ATOM 3608 C C . GLY B 1 115 ? -9.68 14.719 19.312 1 98.56 115 GLY B C 1
ATOM 3609 O O . GLY B 1 115 ? -10.078 13.758 18.656 1 98.56 115 GLY B O 1
ATOM 3610 N N . LEU B 1 116 ? -8.758 15.516 18.891 1 98.69 116 LEU B N 1
ATOM 3611 C CA . LEU B 1 116 ? -7.77 15.258 17.844 1 98.69 116 LEU B CA 1
ATOM 3612 C C . LEU B 1 116 ? -6.352 15.367 18.406 1 98.69 116 LEU B C 1
ATOM 3614 O O . LEU B 1 116 ? -5.863 16.469 18.656 1 98.69 116 LEU B O 1
ATOM 3618 N N . VAL B 1 117 ? -5.703 14.344 18.609 1 98.88 117 VAL B N 1
ATOM 3619 C CA . VAL B 1 117 ? -4.332 14.359 19.094 1 98.88 117 VAL B CA 1
ATOM 3620 C C . VAL B 1 117 ? -3.379 13.914 18 1 98.88 117 VAL B C 1
ATOM 3622 O O . VAL B 1 117 ? -3.576 12.859 17.391 1 98.88 117 VAL B O 1
ATOM 3625 N N . HIS B 1 118 ? -2.33 14.711 17.719 1 98.81 118 HIS B N 1
ATOM 3626 C CA . HIS B 1 118 ? -1.636 14.578 16.453 1 98.81 118 HIS B CA 1
ATOM 3627 C C . HIS B 1 118 ? -0.131 14.758 16.625 1 98.81 118 HIS B C 1
ATOM 3629 O O . HIS B 1 118 ? 0.317 15.695 17.281 1 98.81 118 HIS B O 1
ATOM 3635 N N . ASN B 1 119 ? 0.621 13.797 16.094 1 98.56 119 ASN B N 1
ATOM 3636 C CA . ASN B 1 119 ? 2.043 14 15.844 1 98.56 119 ASN B CA 1
ATOM 3637 C C . ASN B 1 119 ? 2.285 14.555 14.445 1 98.56 119 ASN B C 1
ATOM 3639 O O . ASN B 1 119 ? 1.756 14.031 13.461 1 98.56 119 ASN B O 1
ATOM 3643 N N . GLU B 1 120 ? 3.055 15.578 14.383 1 97.81 120 GLU B N 1
ATOM 3644 C CA . GLU B 1 120 ? 3.555 16.094 13.109 1 97.81 120 GLU B CA 1
ATOM 3645 C C . GLU B 1 120 ? 5.008 15.68 12.883 1 97.81 120 GLU B C 1
ATOM 3647 O O . GLU B 1 120 ? 5.906 16.156 13.586 1 97.81 120 GLU B O 1
ATOM 3652 N N . ASP B 1 121 ? 5.199 14.781 11.969 1 96.06 121 ASP B N 1
ATOM 3653 C CA . ASP B 1 121 ? 6.535 14.297 11.617 1 96.06 121 ASP B CA 1
ATOM 3654 C C . ASP B 1 121 ? 7 14.891 10.289 1 96.06 121 ASP B C 1
ATOM 3656 O O . ASP B 1 121 ? 6.258 14.875 9.305 1 96.06 121 ASP B O 1
ATOM 3660 N N . GLY B 1 122 ? 8.102 15.422 10.281 1 94.19 122 GLY B N 1
ATOM 3661 C CA . GLY B 1 122 ? 8.648 16.016 9.078 1 94.19 122 GLY B CA 1
ATOM 3662 C C . GLY B 1 122 ? 10.164 15.969 9.023 1 94.19 122 GLY B C 1
ATOM 3663 O O . GLY B 1 122 ? 10.789 15.188 9.742 1 94.19 122 GLY B O 1
ATOM 3664 N N . ASP B 1 123 ? 10.719 16.688 8.102 1 92 123 ASP B N 1
ATOM 3665 C CA . ASP B 1 123 ? 12.164 16.766 7.879 1 92 123 ASP B CA 1
ATOM 3666 C C . ASP B 1 123 ? 12.883 17.281 9.125 1 92 123 ASP B C 1
ATOM 3668 O O . ASP B 1 123 ? 12.656 18.406 9.555 1 92 123 ASP B O 1
ATOM 3672 N N . PRO B 1 124 ? 13.781 16.422 9.672 1 91.88 124 PRO B N 1
ATOM 3673 C CA . PRO B 1 124 ? 14.492 16.844 10.883 1 91.88 124 PRO B CA 1
ATOM 3674 C C . PRO B 1 124 ? 15.289 18.125 10.68 1 91.88 124 PRO B C 1
ATOM 3676 O O . PRO B 1 124 ? 15.578 18.844 11.641 1 91.88 124 PRO B O 1
ATOM 3679 N N . GLY B 1 125 ? 15.586 18.391 9.461 1 91.25 125 GLY B N 1
ATOM 3680 C CA . GLY B 1 125 ? 16.312 19.609 9.156 1 91.25 125 GLY B CA 1
ATOM 3681 C C . GLY B 1 125 ? 15.523 20.859 9.484 1 91.25 125 GLY B C 1
ATOM 3682 O O . GLY B 1 125 ? 16.094 21.953 9.562 1 91.25 125 GLY B O 1
ATOM 3683 N N . PHE B 1 126 ? 14.266 20.766 9.711 1 93.94 126 PHE B N 1
ATOM 3684 C CA . PHE B 1 126 ? 13.422 21.922 10.023 1 93.94 126 PHE B CA 1
ATOM 3685 C C . PHE B 1 126 ? 13.266 22.094 11.531 1 93.94 126 PHE B C 1
ATOM 3687 O O . PHE B 1 126 ? 12.602 23.016 11.992 1 93.94 126 PHE B O 1
ATOM 3694 N N . ALA B 1 127 ? 13.875 21.172 12.281 1 92.56 127 ALA B N 1
ATOM 3695 C CA . ALA B 1 127 ? 13.828 21.328 13.734 1 92.56 127 ALA B CA 1
ATOM 3696 C C . ALA B 1 127 ? 14.352 22.703 14.148 1 92.56 127 ALA B C 1
ATOM 3698 O O . ALA B 1 127 ? 15.43 23.125 13.719 1 92.56 127 ALA B O 1
ATOM 3699 N N . GLY B 1 128 ? 13.547 23.406 14.867 1 93.56 128 GLY B N 1
ATOM 3700 C CA . GLY B 1 128 ? 13.922 24.734 15.32 1 93.56 128 GLY B CA 1
ATOM 3701 C C . GLY B 1 128 ? 13.5 25.828 14.352 1 93.56 128 GLY B C 1
ATOM 3702 O O . GLY B 1 128 ? 13.625 27.016 14.656 1 93.56 128 GLY B O 1
ATOM 3703 N N . HIS B 1 129 ? 12.961 25.406 13.258 1 96.56 129 HIS B N 1
ATOM 3704 C CA . HIS B 1 129 ? 12.602 26.391 12.242 1 96.56 129 HIS B CA 1
ATOM 3705 C C . HIS B 1 129 ? 11.109 26.359 11.945 1 96.56 129 HIS B C 1
ATOM 3707 O O . HIS B 1 129 ? 10.625 27.078 11.062 1 96.56 129 HIS B O 1
ATOM 3713 N N . CYS B 1 130 ? 10.367 25.516 12.664 1 97.62 130 CYS B N 1
ATOM 3714 C CA . CYS B 1 130 ? 8.914 25.484 12.578 1 97.62 130 CYS B CA 1
ATOM 3715 C C . CYS B 1 130 ? 8.289 26.438 13.602 1 97.62 130 CYS B C 1
ATOM 3717 O O . CYS B 1 130 ? 8.977 26.938 14.492 1 97.62 130 CYS B O 1
ATOM 3719 N N . ALA B 1 131 ? 7 26.688 13.438 1 98.19 131 ALA B N 1
ATOM 3720 C CA . ALA B 1 131 ? 6.348 27.625 14.336 1 98.19 131 ALA B CA 1
ATOM 3721 C C . ALA B 1 131 ? 4.855 27.344 14.445 1 98.19 131 ALA B C 1
ATOM 3723 O O . ALA B 1 131 ? 4.301 26.594 13.648 1 98.19 131 ALA B O 1
ATOM 3724 N N . ILE B 1 132 ? 4.285 27.828 15.5 1 98.38 132 ILE B N 1
ATOM 3725 C CA . ILE B 1 132 ? 2.848 28.078 15.516 1 98.38 132 ILE B CA 1
ATOM 3726 C C . ILE B 1 132 ? 2.572 29.516 15.055 1 98.38 132 ILE B C 1
ATOM 3728 O O . ILE B 1 132 ? 3.082 30.469 15.641 1 98.38 132 ILE B O 1
ATOM 3732 N N . ALA B 1 133 ? 1.81 29.656 14.016 1 98.56 133 ALA B N 1
ATOM 3733 C CA . ALA B 1 133 ? 1.476 30.984 13.492 1 98.56 133 ALA B CA 1
ATOM 3734 C C . ALA B 1 133 ? 0.021 31.328 13.789 1 98.56 133 ALA B C 1
ATOM 3736 O O . ALA B 1 133 ? -0.896 30.641 13.344 1 98.56 133 ALA B O 1
ATOM 3737 N N . GLU B 1 134 ? -0.176 32.312 14.547 1 98.31 134 GLU B N 1
ATOM 3738 C CA . GLU B 1 134 ? -1.479 32.938 14.719 1 98.31 134 GLU B CA 1
ATOM 3739 C C . GLU B 1 134 ? -1.751 33.938 13.602 1 98.31 134 GLU B C 1
ATOM 3741 O O . GLU B 1 134 ? -1.057 34.969 13.492 1 98.31 134 GLU B O 1
ATOM 3746 N N . MET B 1 135 ? -2.76 33.656 12.859 1 97.94 135 MET B N 1
ATOM 3747 C CA . MET B 1 135 ? -2.938 34.375 11.602 1 97.94 135 MET B CA 1
ATOM 3748 C C . MET B 1 135 ? -4.297 35.062 11.562 1 97.94 135 MET B C 1
ATOM 3750 O O . MET B 1 135 ? -5.301 34.5 11.992 1 97.94 135 MET B O 1
ATOM 3754 N N . ASP B 1 136 ? -4.34 36.312 11.164 1 97.38 136 ASP B N 1
ATOM 3755 C CA . ASP B 1 136 ? -5.52 37.062 10.773 1 97.38 136 ASP B CA 1
ATOM 3756 C C . ASP B 1 136 ? -5.375 37.594 9.352 1 97.38 136 ASP B C 1
ATOM 3758 O O . ASP B 1 136 ? -4.891 38.719 9.148 1 97.38 136 ASP B O 1
ATOM 3762 N N . VAL B 1 137 ? -5.812 36.844 8.422 1 95.31 137 VAL B N 1
ATOM 3763 C CA . VAL B 1 137 ? -5.523 37.062 7.016 1 95.31 137 VAL B CA 1
ATOM 3764 C C . VAL B 1 137 ? -6.828 37.094 6.219 1 95.31 137 VAL B C 1
ATOM 3766 O O . VAL B 1 137 ? -7.512 36.094 6.105 1 95.31 137 VAL B O 1
ATOM 3769 N N . GLY B 1 138 ? -7.133 38.188 5.602 1 86.44 138 GLY B N 1
ATOM 3770 C CA . GLY B 1 138 ? -8.32 38.312 4.773 1 86.44 138 GLY B CA 1
ATOM 3771 C C . GLY B 1 138 ? -9.602 37.938 5.508 1 86.44 138 GLY B C 1
ATOM 3772 O O . GLY B 1 138 ? -10.492 37.312 4.938 1 86.44 138 GLY B O 1
ATOM 3773 N N . GLY B 1 139 ? -9.656 38.125 6.734 1 88.06 139 GLY B N 1
ATOM 3774 C CA . GLY B 1 139 ? -10.859 37.844 7.508 1 88.06 139 GLY B CA 1
ATOM 3775 C C . GLY B 1 139 ? -10.875 36.469 8.125 1 88.06 139 GLY B C 1
ATOM 3776 O O . GLY B 1 139 ? -11.789 36.125 8.875 1 88.06 139 GLY B O 1
ATOM 3777 N N . VAL B 1 140 ? -9.953 35.688 7.805 1 93.94 140 VAL B N 1
ATOM 3778 C CA . VAL B 1 140 ? -9.859 34.344 8.375 1 93.94 140 VAL B CA 1
ATOM 3779 C C . VAL B 1 140 ? -8.852 34.312 9.523 1 93.94 140 VAL B C 1
ATOM 3781 O O . VAL B 1 140 ? -7.691 34.688 9.336 1 93.94 140 VAL B O 1
ATOM 3784 N N . LYS B 1 141 ? -9.281 34 10.672 1 97.81 141 LYS B N 1
ATOM 3785 C CA . LYS B 1 141 ? -8.445 33.969 11.875 1 97.81 141 LYS B CA 1
ATOM 3786 C C . LYS B 1 141 ? -8.219 32.531 12.344 1 97.81 141 LYS B C 1
ATOM 3788 O O . LYS B 1 141 ? -9.172 31.781 12.578 1 97.81 141 LYS B O 1
ATOM 3793 N N . PHE B 1 142 ? -6.988 32.125 12.445 1 98.44 142 PHE B N 1
ATOM 3794 C CA . PHE B 1 142 ? -6.656 30.766 12.852 1 98.44 142 PHE B CA 1
ATOM 3795 C C . PHE B 1 142 ? -5.227 30.703 13.383 1 98.44 142 PHE B C 1
ATOM 3797 O O . PHE B 1 142 ? -4.461 31.656 13.242 1 98.44 142 PHE B O 1
ATOM 3804 N N . SER B 1 143 ? -4.875 29.641 14.055 1 98.69 143 SER B N 1
ATOM 3805 C CA . SER B 1 143 ? -3.504 29.25 14.367 1 98.69 143 SER B CA 1
ATOM 3806 C C . SER B 1 143 ? -3.166 27.906 13.742 1 98.69 143 SER B C 1
ATOM 3808 O O . SER B 1 143 ? -4.012 27.016 13.68 1 98.69 143 SER B O 1
ATOM 3810 N N . SER B 1 144 ? -1.981 27.844 13.258 1 98.69 144 SER B N 1
ATOM 3811 C CA . SER B 1 144 ? -1.537 26.625 12.578 1 98.69 144 SER B CA 1
ATOM 3812 C C . SER B 1 144 ? -0.054 26.375 12.828 1 98.69 144 SER B C 1
ATOM 3814 O O . SER B 1 144 ? 0.72 27.312 13.023 1 98.69 144 SER B O 1
ATOM 3816 N N . PHE B 1 145 ? 0.302 25.125 12.945 1 98.19 145 PHE B N 1
ATOM 3817 C CA . PHE B 1 145 ? 1.705 24.75 12.805 1 98.19 145 PHE B CA 1
ATOM 3818 C C . PHE B 1 145 ? 2.193 25.016 11.383 1 98.19 145 PHE B C 1
ATOM 3820 O O . PHE B 1 145 ? 1.533 24.625 10.414 1 98.19 145 PHE B O 1
ATOM 3827 N N . VAL B 1 146 ? 3.373 25.625 11.219 1 98.12 146 VAL B N 1
ATOM 3828 C CA . VAL B 1 146 ? 3.826 26 9.883 1 98.12 146 VAL B CA 1
ATOM 3829 C C . VAL B 1 146 ? 5.258 25.5 9.672 1 98.12 146 VAL B C 1
ATOM 3831 O O . VAL B 1 146 ? 6.078 25.547 10.594 1 98.12 146 VAL B O 1
ATOM 3834 N N . TYR B 1 147 ? 5.527 25.016 8.453 1 97.25 147 TYR B N 1
ATOM 3835 C CA . TYR B 1 147 ? 6.855 24.703 7.945 1 97.25 147 TYR B CA 1
ATOM 3836 C C . TYR B 1 147 ? 7.418 25.875 7.133 1 97.25 147 TYR B C 1
ATOM 3838 O O . TYR B 1 147 ? 6.672 26.578 6.461 1 97.25 147 TYR B O 1
ATOM 3846 N N . PRO B 1 148 ? 8.75 25.953 7.191 1 97.81 148 PRO B N 1
ATOM 3847 C CA . PRO B 1 148 ? 9.336 26.875 6.219 1 97.81 148 PRO B CA 1
ATOM 3848 C C . PRO B 1 148 ? 8.898 26.578 4.785 1 97.81 148 PRO B C 1
ATOM 3850 O O . PRO B 1 148 ? 8.836 25.406 4.383 1 97.81 148 PRO B O 1
ATOM 3853 N N . ALA B 1 149 ? 8.438 27.656 4.086 1 98.25 149 ALA B N 1
ATOM 3854 C CA . ALA B 1 149 ? 8.148 27.656 2.652 1 98.25 149 ALA B CA 1
ATOM 3855 C C . ALA B 1 149 ? 6.836 26.922 2.361 1 98.25 149 ALA B C 1
ATOM 3857 O O . ALA B 1 149 ? 6.59 26.516 1.227 1 98.25 149 ALA B O 1
ATOM 3858 N N . SER B 1 150 ? 5.969 26.797 3.344 1 98.12 150 SER B N 1
ATOM 3859 C CA . SER B 1 150 ? 4.73 26.062 3.109 1 98.12 150 SER B CA 1
ATOM 3860 C C . SER B 1 150 ? 3.518 26.859 3.586 1 98.12 150 SER B C 1
ATOM 3862 O O . SER B 1 150 ? 3.578 27.547 4.609 1 98.12 150 SER B O 1
ATOM 3864 N N . LEU B 1 151 ? 2.457 26.703 2.859 1 98.25 151 LEU B N 1
ATOM 3865 C CA . LEU B 1 151 ? 1.179 27.25 3.287 1 98.25 151 LEU B CA 1
ATOM 3866 C C . LEU B 1 151 ? 0.74 26.656 4.617 1 98.25 151 LEU B C 1
ATOM 3868 O O . LEU B 1 151 ? 0.934 25.453 4.852 1 98.25 151 LEU B O 1
ATOM 3872 N N . PRO B 1 152 ? 0.145 27.469 5.461 1 97.81 152 PRO B N 1
ATOM 3873 C CA . PRO B 1 152 ? -0.439 26.906 6.68 1 97.81 152 PRO B CA 1
ATOM 3874 C C . PRO B 1 152 ? -1.67 26.047 6.402 1 97.81 152 PRO B C 1
ATOM 3876 O O . PRO B 1 152 ? -2.363 26.25 5.402 1 97.81 152 PRO B O 1
ATOM 3879 N N . GLY B 1 153 ? -1.884 25.062 7.293 1 95.88 153 GLY B N 1
ATOM 3880 C CA . GLY B 1 153 ? -3.141 24.344 7.219 1 95.88 153 GLY B CA 1
ATOM 3881 C C . GLY B 1 153 ? -2.959 22.859 6.914 1 95.88 153 GLY B C 1
ATOM 3882 O O . GLY B 1 153 ? -3.854 22.062 7.176 1 95.88 153 GLY B O 1
ATOM 3883 N N . HIS B 1 154 ? -1.82 22.406 6.414 1 96 154 HIS B N 1
ATOM 3884 C CA . HIS B 1 154 ? -1.663 21.016 5.977 1 96 154 HIS B CA 1
ATOM 3885 C C . HIS B 1 154 ? -1.083 20.156 7.086 1 96 154 HIS B C 1
ATOM 3887 O O . HIS B 1 154 ? -0.494 19.109 6.816 1 96 154 HIS B O 1
ATOM 3893 N N . THR B 1 155 ? -1.188 20.594 8.336 1 97 155 THR B N 1
ATOM 3894 C CA . THR B 1 155 ? -0.688 19.891 9.516 1 97 155 THR B CA 1
ATOM 3895 C C . THR B 1 155 ? -1.723 19.922 10.633 1 97 155 THR B C 1
ATOM 3897 O O . THR B 1 155 ? -2.676 19.141 10.625 1 97 155 THR B O 1
ATOM 3900 N N . ILE B 1 156 ? -1.583 20.953 11.508 1 97.81 156 ILE B N 1
ATOM 3901 C CA . ILE B 1 156 ? -2.479 21.266 12.617 1 97.81 156 ILE B CA 1
ATOM 3902 C C . ILE B 1 156 ? -2.998 22.688 12.484 1 97.81 156 ILE B C 1
ATOM 3904 O O . ILE B 1 156 ? -2.219 23.625 12.281 1 97.81 156 ILE B O 1
ATOM 3908 N N . ALA B 1 157 ? -4.324 22.828 12.641 1 98.75 157 ALA B N 1
ATOM 3909 C CA . ALA B 1 157 ? -4.863 24.188 12.641 1 98.75 157 ALA B CA 1
ATOM 3910 C C . ALA B 1 157 ? -6.16 24.266 13.445 1 98.75 157 ALA B C 1
ATOM 3912 O O . ALA B 1 157 ? -6.941 23.312 13.461 1 98.75 157 ALA B O 1
ATOM 3913 N N . VAL B 1 158 ? -6.359 25.344 14.062 1 98.75 158 VAL B N 1
ATOM 3914 C CA . VAL B 1 158 ? -7.602 25.672 14.758 1 98.75 158 VAL B CA 1
ATOM 3915 C C . VAL B 1 158 ? -8.031 27.109 14.406 1 98.75 158 VAL B C 1
ATOM 3917 O O . VAL B 1 158 ? -7.219 28.031 14.445 1 98.75 158 VAL B O 1
ATOM 3920 N N . THR B 1 159 ? -9.289 27.234 14.047 1 98.38 159 THR B N 1
ATOM 3921 C CA . THR B 1 159 ? -9.773 28.562 13.656 1 98.38 159 THR B CA 1
ATOM 3922 C C . THR B 1 159 ? -10.547 29.203 14.789 1 98.38 159 THR B C 1
ATOM 3924 O O . THR B 1 159 ? -11.086 28.516 15.656 1 98.38 159 THR B O 1
ATOM 3927 N N . ASP B 1 160 ? -10.672 30.5 14.742 1 96.69 160 ASP B N 1
ATOM 3928 C CA . ASP B 1 160 ? -11.5 31.234 15.688 1 96.69 160 ASP B CA 1
ATOM 3929 C C . ASP B 1 160 ? -12.977 30.938 15.477 1 96.69 160 ASP B C 1
ATOM 3931 O O . ASP B 1 160 ? -13.781 31.062 16.406 1 96.69 160 ASP B O 1
ATOM 3935 N N . SER B 1 161 ? -13.281 30.594 14.289 1 95.75 161 SER B N 1
ATOM 3936 C CA . SER B 1 161 ? -14.672 30.281 13.969 1 95.75 161 SER B CA 1
ATOM 3937 C C . SER B 1 161 ? -15.078 28.938 14.539 1 95.75 161 SER B C 1
ATOM 3939 O O . SER B 1 161 ? -16.25 28.578 14.547 1 95.75 161 SER B O 1
ATOM 3941 N N . GLY B 1 162 ? -14.078 28.141 14.992 1 97.81 162 GLY B N 1
ATOM 3942 C CA . GLY B 1 162 ? -14.445 26.953 15.758 1 97.81 162 GLY B CA 1
ATOM 3943 C C . GLY B 1 162 ? -14.094 25.656 15.062 1 97.81 162 GLY B C 1
ATOM 3944 O O . GLY B 1 162 ? -14.547 24.578 15.461 1 97.81 162 GLY B O 1
ATOM 3945 N N . LEU B 1 163 ? -13.281 25.703 14.039 1 98.5 163 LEU B N 1
ATOM 3946 C CA . LEU B 1 163 ? -12.867 24.516 13.305 1 98.5 163 LEU B CA 1
ATOM 3947 C C . LEU B 1 163 ? -11.508 24.016 13.789 1 98.5 163 LEU B C 1
ATOM 3949 O O . LEU B 1 163 ? -10.594 24.812 14 1 98.5 163 LEU B O 1
ATOM 3953 N N . ALA B 1 164 ? -11.398 22.734 14.086 1 98.88 164 ALA B N 1
ATOM 3954 C CA . ALA B 1 164 ? -10.133 22.062 14.344 1 98.88 164 ALA B CA 1
ATOM 3955 C C . ALA B 1 164 ? -9.812 21.062 13.242 1 98.88 164 ALA B C 1
ATOM 3957 O O . ALA B 1 164 ? -10.695 20.312 12.805 1 98.88 164 ALA B O 1
ATOM 3958 N N . VAL B 1 165 ? -8.555 21.062 12.789 1 98.75 165 VAL B N 1
ATOM 3959 C CA . VAL B 1 165 ? -8.133 20.203 11.688 1 98.75 165 VAL B CA 1
ATOM 3960 C C . VAL B 1 165 ? -6.773 19.594 11.992 1 98.75 165 VAL B C 1
ATOM 3962 O O . VAL B 1 165 ? -5.863 20.281 12.461 1 98.75 165 VAL B O 1
ATOM 3965 N N . THR B 1 166 ? -6.629 18.312 11.812 1 98.81 166 THR B N 1
ATOM 3966 C CA . THR B 1 166 ? -5.328 17.672 11.703 1 98.81 166 THR B CA 1
ATOM 3967 C C . THR B 1 166 ? -5.207 16.906 10.383 1 98.81 166 THR B C 1
ATOM 3969 O O . THR B 1 166 ? -6.211 16.469 9.82 1 98.81 166 THR B O 1
ATOM 3972 N N . VAL B 1 167 ? -3.992 16.797 9.922 1 98.5 167 VAL B N 1
ATOM 3973 C CA . VAL B 1 167 ? -3.795 16.266 8.578 1 98.5 167 VAL B CA 1
ATOM 3974 C C . VAL B 1 167 ? -2.764 15.141 8.609 1 98.5 167 VAL B C 1
ATOM 3976 O O . VAL B 1 167 ? -1.724 15.258 9.266 1 98.5 167 VAL B O 1
ATOM 3979 N N . ASN B 1 168 ? -3.053 14.07 8 1 98.19 168 ASN B N 1
ATOM 3980 C CA . ASN B 1 168 ? -2.109 13 7.699 1 98.19 168 ASN B CA 1
ATOM 3981 C C . ASN B 1 168 ? -1.859 12.875 6.199 1 98.19 168 ASN B C 1
ATOM 3983 O O . ASN B 1 168 ? -2.801 12.906 5.402 1 98.19 168 ASN B O 1
ATOM 3987 N N . ASN B 1 169 ? -0.612 12.742 5.875 1 96.31 169 ASN B N 1
ATOM 3988 C CA . ASN B 1 169 ? -0.228 12.523 4.484 1 96.31 169 ASN B CA 1
ATOM 3989 C C . ASN B 1 169 ? -0.739 11.18 3.969 1 96.31 169 ASN B C 1
ATOM 3991 O O . ASN B 1 169 ? -0.7 10.18 4.684 1 96.31 169 ASN B O 1
ATOM 3995 N N . LEU B 1 170 ? -1.297 11.203 2.801 1 96.25 170 LEU B N 1
ATOM 3996 C CA . LEU B 1 170 ? -1.596 9.969 2.09 1 96.25 170 LEU B CA 1
ATOM 3997 C C . LEU B 1 170 ? -0.694 9.812 0.87 1 96.25 170 LEU B C 1
ATOM 3999 O O . LEU B 1 170 ? -0.418 10.781 0.167 1 96.25 170 LEU B O 1
ATOM 4003 N N . ARG B 1 171 ? -0.269 8.602 0.582 1 92.69 171 ARG B N 1
ATOM 4004 C CA . ARG B 1 171 ? 0.693 8.344 -0.484 1 92.69 171 ARG B CA 1
ATOM 4005 C C . ARG B 1 171 ? 0.045 7.574 -1.632 1 92.69 171 ARG B C 1
ATOM 4007 O O . ARG B 1 171 ? 0.435 6.441 -1.929 1 92.69 171 ARG B O 1
ATOM 4014 N N . GLY B 1 172 ? -0.898 8.242 -2.248 1 92.44 172 GLY B N 1
ATOM 4015 C CA . GLY B 1 172 ? -1.512 7.676 -3.439 1 92.44 172 GLY B CA 1
ATOM 4016 C C . GLY B 1 172 ? -0.581 7.656 -4.637 1 92.44 172 GLY B C 1
ATOM 4017 O O . GLY B 1 172 ? 0.253 8.547 -4.797 1 92.44 172 GLY B O 1
ATOM 4018 N N . LEU B 1 173 ? -0.751 6.621 -5.504 1 90.12 173 LEU B N 1
ATOM 4019 C CA . LEU B 1 173 ? 0.112 6.492 -6.672 1 90.12 173 LEU B CA 1
ATOM 4020 C C . LEU B 1 173 ? -0.469 7.242 -7.867 1 90.12 173 LEU B C 1
ATOM 4022 O O . LEU B 1 173 ? 0.237 7.508 -8.844 1 90.12 173 LEU B O 1
ATOM 4026 N N . HIS B 1 174 ? -1.724 7.52 -7.785 1 86.31 174 HIS B N 1
ATOM 4027 C CA . HIS B 1 174 ? -2.354 8.297 -8.844 1 86.31 174 HIS B CA 1
ATOM 4028 C C . HIS B 1 174 ? -2.723 9.695 -8.359 1 86.31 174 HIS B C 1
ATOM 4030 O O . HIS B 1 174 ? -3.291 9.852 -7.277 1 86.31 174 HIS B O 1
ATOM 4036 N N . VAL B 1 175 ? -2.254 10.633 -9.109 1 84.38 175 VAL B N 1
ATOM 4037 C CA . VAL B 1 175 ? -2.539 12.031 -8.797 1 84.38 175 VAL B CA 1
ATOM 4038 C C . VAL B 1 175 ? -3.307 12.672 -9.945 1 84.38 175 VAL B C 1
ATOM 4040 O O . VAL B 1 175 ? -2.98 12.461 -11.117 1 84.38 175 VAL B O 1
ATOM 4043 N N . GLY B 1 176 ? -4.348 13.398 -9.602 1 85.69 176 GLY B N 1
ATOM 4044 C CA . GLY B 1 176 ? -5.141 14.102 -10.594 1 85.69 176 GLY B CA 1
ATOM 4045 C C . GLY B 1 176 ? -4.59 15.469 -10.938 1 85.69 176 GLY B C 1
ATOM 4046 O O . GLY B 1 176 ? -3.564 15.891 -10.391 1 85.69 176 GLY B O 1
ATOM 4047 N N . ALA B 1 177 ? -5.234 16.078 -11.922 1 85.69 177 ALA B N 1
ATOM 4048 C CA . ALA B 1 177 ? -4.906 17.453 -12.305 1 85.69 177 ALA B CA 1
ATOM 4049 C C . ALA B 1 177 ? -5.855 18.453 -11.633 1 85.69 177 ALA B C 1
ATOM 4051 O O . ALA B 1 177 ? -6.527 19.219 -12.312 1 85.69 177 ALA B O 1
ATOM 4052 N N . GLY B 1 178 ? -5.879 18.422 -10.375 1 96.31 178 GLY B N 1
ATOM 4053 C CA . GLY B 1 178 ? -6.777 19.297 -9.633 1 96.31 178 GLY B CA 1
ATOM 4054 C C . GLY B 1 178 ? -6.055 20.281 -8.742 1 96.31 178 GLY B C 1
ATOM 4055 O O . GLY B 1 178 ? -4.895 20.625 -8.992 1 96.31 178 GLY B O 1
ATOM 4056 N N . VAL B 1 179 ? -6.812 20.859 -7.844 1 98 179 VAL B N 1
ATOM 4057 C CA . VAL B 1 179 ? -6.246 21.797 -6.867 1 98 179 VAL B CA 1
ATOM 4058 C C . VAL B 1 179 ? -5.289 21.047 -5.941 1 98 179 VAL B C 1
ATOM 4060 O O . VAL B 1 179 ? -5.625 19.984 -5.418 1 98 179 VAL B O 1
ATOM 4063 N N . PRO B 1 180 ? -4.09 21.594 -5.805 1 97.94 180 PRO B N 1
ATOM 4064 C CA . PRO B 1 180 ? -3.158 20.938 -4.883 1 97.94 180 PRO B CA 1
ATOM 4065 C C . PRO B 1 180 ? -3.73 20.797 -3.475 1 97.94 180 PRO B C 1
ATOM 4067 O O . PRO B 1 180 ? -4.41 21.703 -2.98 1 97.94 180 PRO B O 1
ATOM 4070 N N . ARG B 1 181 ? -3.428 19.75 -2.883 1 97.38 181 ARG B N 1
ATOM 4071 C CA . ARG B 1 181 ? -4.023 19.359 -1.607 1 97.38 181 ARG B CA 1
ATOM 4072 C C . ARG B 1 181 ? -3.717 20.406 -0.53 1 97.38 181 ARG B C 1
ATOM 4074 O O . ARG B 1 181 ? -4.566 20.703 0.314 1 97.38 181 ARG B O 1
ATOM 4081 N N . MET B 1 182 ? -2.494 21 -0.524 1 97.69 182 MET B N 1
ATOM 4082 C CA . MET B 1 182 ? -2.139 21.984 0.497 1 97.69 182 MET B CA 1
ATOM 4083 C C . MET B 1 182 ? -2.936 23.281 0.314 1 97.69 182 MET B C 1
ATOM 4085 O O . MET B 1 182 ? -3.295 23.938 1.293 1 97.69 182 MET B O 1
ATOM 4089 N N . VAL B 1 183 ? -3.201 23.609 -0.928 1 98.5 183 VAL B N 1
ATOM 4090 C CA . VAL B 1 183 ? -4.039 24.766 -1.199 1 98.5 183 VAL B CA 1
ATOM 4091 C C . VAL B 1 183 ? -5.465 24.5 -0.716 1 98.5 183 VAL B C 1
ATOM 4093 O O . VAL B 1 183 ? -6.098 25.391 -0.128 1 98.5 183 VAL B O 1
ATOM 4096 N N . LEU B 1 184 ? -5.898 23.344 -0.983 1 98 184 LEU B N 1
ATOM 4097 C CA . LEU B 1 184 ? -7.262 22.969 -0.605 1 98 184 LEU B CA 1
ATOM 4098 C C . LEU B 1 184 ? -7.449 23.078 0.905 1 98 184 LEU B C 1
ATOM 4100 O O . LEU B 1 184 ? -8.461 23.594 1.375 1 98 184 LEU B O 1
ATOM 4104 N N . VAL B 1 185 ? -6.516 22.578 1.668 1 98.06 185 VAL B N 1
ATOM 4105 C CA . VAL B 1 185 ? -6.695 22.562 3.115 1 98.06 185 VAL B CA 1
ATOM 4106 C C . VAL B 1 185 ? -6.469 23.969 3.676 1 98.06 185 VAL B C 1
ATOM 4108 O O . VAL B 1 185 ? -7.082 24.359 4.676 1 98.06 185 VAL B O 1
ATOM 4111 N N . ARG B 1 186 ? -5.613 24.75 3.021 1 98.5 186 ARG B N 1
ATOM 4112 C CA . ARG B 1 186 ? -5.523 26.156 3.389 1 98.5 186 ARG B CA 1
ATOM 4113 C C . ARG B 1 186 ? -6.863 26.859 3.189 1 98.5 186 ARG B C 1
ATOM 4115 O O . ARG B 1 186 ? -7.309 27.609 4.062 1 98.5 186 ARG B O 1
ATOM 4122 N N . ALA B 1 187 ? -7.465 26.641 2.1 1 98 187 ALA B N 1
ATOM 4123 C CA . ALA B 1 187 ? -8.766 27.234 1.807 1 98 187 ALA B CA 1
ATOM 4124 C C . ALA B 1 187 ? -9.82 26.75 2.805 1 98 187 ALA B C 1
ATOM 4126 O O . ALA B 1 187 ? -10.703 27.516 3.195 1 98 187 ALA B O 1
ATOM 4127 N N . LEU B 1 188 ? -9.727 25.562 3.205 1 98.31 188 LEU B N 1
ATOM 4128 C CA . LEU B 1 188 ? -10.664 24.922 4.117 1 98.31 188 LEU B CA 1
ATOM 4129 C C . LEU B 1 188 ? -10.742 25.672 5.441 1 98.31 188 LEU B C 1
ATOM 4131 O O . LEU B 1 188 ? -11.797 25.719 6.078 1 98.31 188 LEU B O 1
ATOM 4135 N N . LEU B 1 189 ? -9.664 26.344 5.863 1 98.25 189 LEU B N 1
ATOM 4136 C CA . LEU B 1 189 ? -9.617 27.062 7.137 1 98.25 189 LEU B CA 1
ATOM 4137 C C . LEU B 1 189 ? -10.586 28.234 7.141 1 98.25 189 LEU B C 1
ATOM 4139 O O . LEU B 1 189 ? -10.898 28.781 8.203 1 98.25 189 LEU B O 1
ATOM 4143 N N . GLY B 1 190 ? -11.07 28.625 5.977 1 97.19 190 GLY B N 1
ATOM 4144 C CA . GLY B 1 190 ? -12.016 29.719 5.875 1 97.19 190 GLY B CA 1
ATOM 4145 C C . GLY B 1 190 ? -13.461 29.281 6.031 1 97.19 190 GLY B C 1
ATOM 4146 O O . GLY B 1 190 ? -14.359 30.125 6.105 1 97.19 190 GLY B O 1
ATOM 4147 N N . GLU B 1 191 ? -13.656 28.016 6.09 1 97.44 191 GLU B N 1
ATOM 4148 C CA . GLU B 1 191 ? -15.016 27.516 6.195 1 97.44 191 GLU B CA 1
ATOM 4149 C C . GLU B 1 191 ? -15.57 27.688 7.605 1 97.44 191 GLU B C 1
ATOM 4151 O O . GLU B 1 191 ? -14.82 27.625 8.586 1 97.44 191 GLU B O 1
ATOM 4156 N N . ARG B 1 192 ? -16.906 27.812 7.699 1 95.38 192 ARG B N 1
ATOM 4157 C CA . ARG B 1 192 ? -17.531 28.234 8.953 1 95.38 192 ARG B CA 1
ATOM 4158 C C . ARG B 1 192 ? -18.047 27.031 9.734 1 95.38 192 ARG B C 1
ATOM 4160 O O . ARG B 1 192 ? -18.344 27.141 10.93 1 95.38 192 ARG B O 1
ATOM 4167 N N . ASP B 1 193 ? -18.172 25.938 9.055 1 97.38 193 ASP B N 1
ATOM 4168 C CA . ASP B 1 193 ? -18.703 24.734 9.703 1 97.38 193 ASP B CA 1
ATOM 4169 C C . ASP B 1 193 ? -18.25 23.484 8.969 1 97.38 193 ASP B C 1
ATOM 4171 O O . ASP B 1 193 ? -17.516 23.562 7.973 1 97.38 193 ASP B O 1
ATOM 4175 N N . LEU B 1 194 ? -18.594 22.344 9.516 1 98.19 194 LEU B N 1
ATOM 4176 C CA . LEU B 1 194 ? -18.172 21.078 8.945 1 98.19 194 LEU B CA 1
ATOM 4177 C C . LEU B 1 194 ? -18.797 20.859 7.566 1 98.19 194 LEU B C 1
ATOM 4179 O O . LEU B 1 194 ? -18.172 20.281 6.684 1 98.19 194 LEU B O 1
ATOM 4183 N N . ALA B 1 195 ? -20.031 21.297 7.43 1 98.06 195 ALA B N 1
ATOM 4184 C CA . ALA B 1 195 ? -20.703 21.141 6.145 1 98.06 195 ALA B CA 1
ATOM 4185 C C . ALA B 1 195 ? -19.969 21.875 5.039 1 98.06 195 ALA B C 1
ATOM 4187 O O . ALA B 1 195 ? -19.781 21.344 3.941 1 98.06 195 ALA B O 1
ATOM 4188 N N . GLY B 1 196 ? -19.594 23.094 5.332 1 98.19 196 GLY B N 1
ATOM 4189 C CA . GLY B 1 196 ? -18.812 23.859 4.375 1 98.19 196 GLY B CA 1
ATOM 4190 C C . GLY B 1 196 ? -17.469 23.203 4.051 1 98.19 196 GLY B C 1
ATOM 4191 O O . GLY B 1 196 ? -17.078 23.141 2.887 1 98.19 196 GLY B O 1
ATOM 4192 N N . ALA B 1 197 ? -16.781 22.734 5.074 1 98.38 197 ALA B N 1
ATOM 4193 C CA . ALA B 1 197 ? -15.477 22.094 4.906 1 98.38 197 ALA B CA 1
ATOM 4194 C C . ALA B 1 197 ? -15.586 20.859 4.027 1 98.38 197 ALA B C 1
ATOM 4196 O O . ALA B 1 197 ? -14.805 20.672 3.094 1 98.38 197 ALA B O 1
ATOM 4197 N N . THR B 1 198 ? -16.562 19.984 4.301 1 98.19 198 THR B N 1
ATOM 4198 C CA . THR B 1 198 ? -16.703 18.75 3.555 1 98.19 198 THR B CA 1
ATOM 4199 C C . THR B 1 198 ? -17.188 19.016 2.133 1 98.19 198 THR B C 1
ATOM 4201 O O . THR B 1 198 ? -16.797 18.312 1.197 1 98.19 198 THR B O 1
ATOM 4204 N N . ARG B 1 199 ? -18.016 20.016 1.948 1 98 199 ARG B N 1
ATOM 4205 C CA . ARG B 1 199 ? -18.453 20.391 0.613 1 98 199 ARG B CA 1
ATOM 4206 C C . ARG B 1 199 ? -17.281 20.875 -0.243 1 98 199 ARG B C 1
ATOM 4208 O O . ARG B 1 199 ? -17.188 20.5 -1.416 1 98 199 ARG B O 1
ATOM 4215 N N . LEU B 1 200 ? -16.453 21.688 0.36 1 97.88 200 LEU B N 1
ATOM 4216 C CA . LEU B 1 200 ? -15.266 22.172 -0.349 1 97.88 200 LEU B CA 1
ATOM 4217 C C . LEU B 1 200 ? -14.43 21 -0.859 1 97.88 200 LEU B C 1
ATOM 4219 O O . LEU B 1 200 ? -14.031 20.969 -2.025 1 97.88 200 LEU B O 1
ATOM 4223 N N . LEU B 1 201 ? -14.172 20.016 -0.014 1 97.81 201 LEU B N 1
ATOM 4224 C CA . LEU B 1 201 ? -13.359 18.859 -0.376 1 97.81 201 LEU B CA 1
ATOM 4225 C C . LEU B 1 201 ? -14.055 18.016 -1.447 1 97.81 201 LEU B C 1
ATOM 4227 O O . LEU B 1 201 ? -13.414 17.578 -2.408 1 97.81 201 LEU B O 1
ATOM 4231 N N . ASN B 1 202 ? -15.289 17.859 -1.265 1 95.94 202 ASN B N 1
ATOM 4232 C CA . ASN B 1 202 ? -16.047 16.969 -2.143 1 95.94 202 ASN B CA 1
ATOM 4233 C C . ASN B 1 202 ? -16.234 17.578 -3.527 1 95.94 202 ASN B C 1
ATOM 4235 O O . ASN B 1 202 ? -16.281 16.859 -4.527 1 95.94 202 ASN B O 1
ATOM 4239 N N . GLU B 1 203 ? -16.344 18.828 -3.623 1 95.75 203 GLU B N 1
ATOM 4240 C CA . GLU B 1 203 ? -16.734 19.469 -4.879 1 95.75 203 GLU B CA 1
ATOM 4241 C C . GLU B 1 203 ? -15.516 20 -5.629 1 95.75 203 GLU B C 1
ATOM 4243 O O . GLU B 1 203 ? -15.609 20.328 -6.816 1 95.75 203 GLU B O 1
ATOM 4248 N N . SER B 1 204 ? -14.43 20.094 -5 1 96.19 204 SER B N 1
ATOM 4249 C CA . SER B 1 204 ? -13.227 20.594 -5.66 1 96.19 204 SER B CA 1
ATOM 4250 C C . SER B 1 204 ? -12.586 19.516 -6.531 1 96.19 204 SER B C 1
ATOM 4252 O O . SER B 1 204 ? -12.562 18.344 -6.156 1 96.19 204 SER B O 1
ATOM 4254 N N . PRO B 1 205 ? -12.148 19.953 -7.73 1 96.19 205 PRO B N 1
ATOM 4255 C CA . PRO B 1 205 ? -11.172 19.031 -8.336 1 96.19 205 PRO B CA 1
ATOM 4256 C C . PRO B 1 205 ? -9.914 18.875 -7.492 1 96.19 205 PRO B C 1
ATOM 4258 O O . PRO B 1 205 ? -9.383 19.859 -6.973 1 96.19 205 PRO B O 1
ATOM 4261 N N . ARG B 1 206 ? -9.516 17.672 -7.293 1 96.75 206 ARG B N 1
ATOM 4262 C CA . ARG B 1 206 ? -8.406 17.438 -6.379 1 96.75 206 ARG B CA 1
ATOM 4263 C C . ARG B 1 206 ? -7.223 16.812 -7.113 1 96.75 206 ARG B C 1
ATOM 4265 O O . ARG B 1 206 ? -7.398 16.141 -8.125 1 96.75 206 ARG B O 1
ATOM 4272 N N . ALA B 1 207 ? -6.039 17.062 -6.641 1 95.44 207 ALA B N 1
ATOM 4273 C CA . ALA B 1 207 ? -4.828 16.453 -7.176 1 95.44 207 ALA B CA 1
ATOM 4274 C C . ALA B 1 207 ? -4.375 15.281 -6.309 1 95.44 207 ALA B C 1
ATOM 4276 O O . ALA B 1 207 ? -4.656 14.125 -6.621 1 95.44 207 ALA B O 1
ATOM 4277 N N . GLY B 1 208 ? -3.707 15.594 -5.164 1 94.25 208 GLY B N 1
ATOM 4278 C CA . GLY B 1 208 ? -3.262 14.555 -4.25 1 94.25 208 GLY B CA 1
ATOM 4279 C C . GLY B 1 208 ? -4.227 14.305 -3.105 1 94.25 208 GLY B C 1
ATOM 4280 O O . GLY B 1 208 ? -5.398 14.68 -3.184 1 94.25 208 GLY B O 1
ATOM 4281 N N . GLY B 1 209 ? -3.711 13.562 -2.098 1 94.81 209 GLY B N 1
ATOM 4282 C CA . GLY B 1 209 ? -4.641 13.172 -1.051 1 94.81 209 GLY B CA 1
ATOM 4283 C C . GLY B 1 209 ? -4.105 13.422 0.347 1 94.81 209 GLY B C 1
ATOM 4284 O O . GLY B 1 209 ? -2.895 13.531 0.545 1 94.81 209 GLY B O 1
ATOM 4285 N N . PHE B 1 210 ? -5.012 13.609 1.293 1 97.62 210 PHE B N 1
ATOM 4286 C CA . PHE B 1 210 ? -4.805 13.719 2.732 1 97.62 210 PHE B CA 1
ATOM 4287 C C . PHE B 1 210 ? -5.875 12.945 3.496 1 97.62 210 PHE B C 1
ATOM 4289 O O . PHE B 1 210 ? -6.898 12.562 2.924 1 97.62 210 PHE B O 1
ATOM 4296 N N . HIS B 1 211 ? -5.531 12.648 4.648 1 98.69 211 HIS B N 1
ATOM 4297 C CA . HIS B 1 211 ? -6.555 12.391 5.656 1 98.69 211 HIS B CA 1
ATOM 4298 C C . HIS B 1 211 ? -6.723 13.586 6.586 1 98.69 211 HIS B C 1
ATOM 4300 O O . HIS B 1 211 ? -5.738 14.133 7.09 1 98.69 211 HIS B O 1
ATOM 4306 N N . LEU B 1 212 ? -7.934 14.016 6.758 1 98.81 212 LEU B N 1
ATOM 4307 C CA . LEU B 1 212 ? -8.242 15.078 7.711 1 98.81 212 LEU B CA 1
ATOM 4308 C C . LEU B 1 212 ? -9.094 14.547 8.859 1 98.81 212 LEU B C 1
ATOM 4310 O O . LEU B 1 212 ? -10.016 13.758 8.633 1 98.81 212 LEU B O 1
ATOM 4314 N N . THR B 1 213 ? -8.758 14.922 10.023 1 98.88 213 THR B N 1
ATOM 4315 C CA . THR B 1 213 ? -9.688 14.875 11.148 1 98.88 213 THR B CA 1
ATOM 4316 C C . THR B 1 213 ? -10.297 16.25 11.398 1 98.88 213 THR B C 1
ATOM 4318 O O . THR B 1 213 ? -9.57 17.234 11.586 1 98.88 213 THR B O 1
ATOM 4321 N N . LEU B 1 214 ? -11.609 16.312 11.352 1 98.88 214 LEU B N 1
ATOM 4322 C CA . LEU B 1 214 ? -12.305 17.594 11.469 1 98.88 214 LEU B CA 1
ATOM 4323 C C . LEU B 1 214 ? -13.281 17.578 12.641 1 98.88 214 LEU B C 1
ATOM 4325 O O . LEU B 1 214 ? -14.016 16.594 12.828 1 98.88 214 LEU B O 1
ATOM 4329 N N . ALA B 1 215 ? -13.266 18.609 13.383 1 98.81 215 ALA B N 1
ATOM 4330 C CA . ALA B 1 215 ? -14.281 18.875 14.391 1 98.81 215 ALA B CA 1
ATOM 4331 C C . ALA B 1 215 ? -14.625 20.375 14.445 1 98.81 215 ALA B C 1
ATOM 4333 O O . ALA B 1 215 ? -13.805 21.219 14.07 1 98.81 215 ALA B O 1
ATOM 4334 N N . HIS B 1 216 ? -15.789 20.672 14.789 1 98.31 216 HIS B N 1
ATOM 4335 C CA . HIS B 1 216 ? -16.25 22.047 14.984 1 98.31 216 HIS B CA 1
ATOM 4336 C C . HIS B 1 216 ? -17 22.188 16.297 1 98.31 216 HIS B C 1
ATOM 4338 O O . HIS B 1 216 ? -17.766 21.297 16.688 1 98.31 216 HIS B O 1
ATOM 4344 N N . ARG B 1 217 ? -16.906 23.281 16.906 1 96.94 217 ARG B N 1
ATOM 4345 C CA . ARG B 1 217 ? -17.531 23.531 18.203 1 96.94 217 ARG B CA 1
ATOM 4346 C C . ARG B 1 217 ? -19.047 23.391 18.125 1 96.94 217 ARG B C 1
ATOM 4348 O O . ARG B 1 217 ? -19.688 22.938 19.062 1 96.94 217 ARG B O 1
ATOM 4355 N N . ASP B 1 218 ? -19.578 23.703 16.984 1 96.25 218 ASP B N 1
ATOM 4356 C CA . ASP B 1 218 ? -21.031 23.734 16.844 1 96.25 218 ASP B CA 1
ATOM 4357 C C . ASP B 1 218 ? -21.562 22.406 16.328 1 96.25 218 ASP B C 1
ATOM 4359 O O . ASP B 1 218 ? -22.734 22.312 15.922 1 96.25 218 ASP B O 1
ATOM 4363 N N . SER B 1 219 ? -20.797 21.453 16.203 1 96.62 219 SER B N 1
ATOM 4364 C CA . SER B 1 219 ? -21.203 20.125 15.758 1 96.62 219 SER B CA 1
ATOM 4365 C C . SER B 1 219 ? -20.75 19.047 16.734 1 96.62 219 SER B C 1
ATOM 4367 O O . SER B 1 219 ? -19.641 19.109 17.25 1 96.62 219 SER B O 1
ATOM 4369 N N . PRO B 1 220 ? -21.562 18.078 16.969 1 96.81 220 PRO B N 1
ATOM 4370 C CA . PRO B 1 220 ? -21.141 16.953 17.812 1 96.81 220 PRO B CA 1
ATOM 4371 C C . PRO B 1 220 ? -20.234 15.969 17.062 1 96.81 220 PRO B C 1
ATOM 4373 O O . PRO B 1 220 ? -19.641 15.094 17.688 1 96.81 220 PRO B O 1
ATOM 4376 N N . ASP B 1 221 ? -20.172 16.109 15.773 1 97.81 221 ASP B N 1
ATOM 4377 C CA . ASP B 1 221 ? -19.5 15.102 14.961 1 97.81 221 ASP B CA 1
ATOM 4378 C C . ASP B 1 221 ? -17.984 15.297 14.984 1 97.81 221 ASP B C 1
ATOM 4380 O O . ASP B 1 221 ? -17.5 16.438 14.992 1 97.81 221 ASP B O 1
ATOM 4384 N N . LEU B 1 222 ? -17.266 14.273 15.086 1 98.75 222 LEU B N 1
ATOM 4385 C CA . LEU B 1 222 ? -15.867 14.141 14.703 1 98.75 222 LEU B CA 1
ATOM 4386 C C . LEU B 1 222 ? -15.742 13.398 13.375 1 98.75 222 LEU B C 1
ATOM 4388 O O . LEU B 1 222 ? -16.234 12.281 13.227 1 98.75 222 LEU B O 1
ATOM 4392 N N . LEU B 1 223 ? -15.109 14.062 12.398 1 98.88 223 LEU B N 1
ATOM 4393 C CA . LEU B 1 223 ? -15.086 13.469 11.07 1 98.88 223 LEU B CA 1
ATOM 4394 C C . LEU B 1 223 ? -13.688 12.953 10.727 1 98.88 223 LEU B C 1
ATOM 4396 O O . LEU B 1 223 ? -12.688 13.609 11.039 1 98.88 223 LEU B O 1
ATOM 4400 N N . SER B 1 224 ? -13.625 11.75 10.234 1 98.88 224 SER B N 1
ATOM 4401 C CA . SER B 1 224 ? -12.484 11.195 9.508 1 98.88 224 SER B CA 1
ATOM 4402 C C . SER B 1 224 ? -12.68 11.297 8 1 98.88 224 SER B C 1
ATOM 4404 O O . SER B 1 224 ? -13.594 10.68 7.445 1 98.88 224 SER B O 1
ATOM 4406 N N . VAL B 1 225 ? -11.828 12.109 7.328 1 98.88 225 VAL B N 1
ATOM 4407 C CA . VAL B 1 225 ? -12.008 12.359 5.898 1 98.88 225 VAL B CA 1
ATOM 4408 C C . VAL B 1 225 ? -10.758 11.914 5.141 1 98.88 225 VAL B C 1
ATOM 4410 O O . VAL B 1 225 ? -9.664 12.438 5.367 1 98.88 225 VAL B O 1
ATOM 4413 N N . GLU B 1 226 ? -10.883 10.914 4.273 1 98.62 226 GLU B N 1
ATOM 4414 C CA . GLU B 1 226 ? -9.852 10.578 3.303 1 98.62 226 GLU B CA 1
ATOM 4415 C C . GLU B 1 226 ? -10.219 11.078 1.909 1 98.62 226 GLU B C 1
ATOM 4417 O O . GLU B 1 226 ? -11.312 10.812 1.413 1 98.62 226 GLU B O 1
ATOM 4422 N N . PHE B 1 227 ? -9.281 11.828 1.328 1 97.81 227 PHE B N 1
ATOM 4423 C CA . PHE B 1 227 ? -9.562 12.203 -0.054 1 97.81 227 PHE B CA 1
ATOM 4424 C C . PHE B 1 227 ? -8.328 12.016 -0.927 1 97.81 227 PHE B C 1
ATOM 4426 O O . PHE B 1 227 ? -7.199 12.125 -0.446 1 97.81 227 PHE B O 1
ATOM 4433 N N . ILE B 1 228 ? -8.555 11.68 -2.143 1 95.44 228 ILE B N 1
ATOM 4434 C CA . ILE B 1 228 ? -7.578 11.617 -3.227 1 95.44 228 ILE B CA 1
ATOM 4435 C C . ILE B 1 228 ? -8.141 12.297 -4.469 1 95.44 228 ILE B C 1
ATOM 4437 O O . ILE B 1 228 ? -9.078 13.094 -4.371 1 95.44 228 ILE B O 1
ATOM 4441 N N . ASP B 1 229 ? -7.578 12.078 -5.609 1 93.25 229 ASP B N 1
ATOM 4442 C CA . ASP B 1 229 ? -7.957 12.789 -6.828 1 93.25 229 ASP B CA 1
ATOM 4443 C C . ASP B 1 229 ? -9.422 12.555 -7.172 1 93.25 229 ASP B C 1
ATOM 4445 O O . ASP B 1 229 ? -10.188 13.5 -7.359 1 93.25 229 ASP B O 1
ATOM 4449 N N . THR B 1 230 ? -9.891 11.273 -7.109 1 89.94 230 THR B N 1
ATOM 4450 C CA . THR B 1 230 ? -11.195 10.969 -7.684 1 89.94 230 THR B CA 1
ATOM 4451 C C . THR B 1 230 ? -12.195 10.617 -6.586 1 89.94 230 THR B C 1
ATOM 4453 O O . THR B 1 230 ? -13.383 10.43 -6.859 1 89.94 230 THR B O 1
ATOM 4456 N N . HIS B 1 231 ? -11.758 10.539 -5.355 1 94.25 231 HIS B N 1
ATOM 4457 C CA . HIS B 1 231 ? -12.664 10.047 -4.32 1 94.25 231 HIS B CA 1
ATOM 4458 C C . HIS B 1 231 ? -12.477 10.812 -3.016 1 94.25 231 HIS B C 1
ATOM 4460 O O . HIS B 1 231 ? -11.367 11.258 -2.707 1 94.25 231 HIS B O 1
ATOM 4466 N N . CYS B 1 232 ? -13.516 11.047 -2.316 1 97.69 232 CYS B N 1
ATOM 4467 C CA . CYS B 1 232 ? -13.57 11.664 -0.995 1 97.69 232 CYS B CA 1
ATOM 4468 C C . CYS B 1 232 ? -14.461 10.867 -0.055 1 97.69 232 CYS B C 1
ATOM 4470 O O . CYS B 1 232 ? -15.672 10.781 -0.268 1 97.69 232 CYS B O 1
ATOM 4472 N N . SER B 1 233 ? -13.859 10.203 0.919 1 98.5 233 SER B N 1
ATOM 4473 C CA . SER B 1 233 ? -14.586 9.438 1.927 1 98.5 233 SER B CA 1
ATOM 4474 C C . SER B 1 233 ? -14.727 10.219 3.225 1 98.5 233 SER B C 1
ATOM 4476 O O . SER B 1 233 ? -13.727 10.609 3.836 1 98.5 233 SER B O 1
ATOM 4478 N N . ILE B 1 234 ? -15.961 10.5 3.633 1 98.62 234 ILE B N 1
ATOM 4479 C CA . ILE B 1 234 ? -16.25 11.211 4.871 1 98.62 234 ILE B CA 1
ATOM 4480 C C . ILE B 1 234 ? -16.984 10.289 5.844 1 98.62 234 ILE B C 1
ATOM 4482 O O . ILE B 1 234 ? -18.062 9.797 5.547 1 98.62 234 ILE B O 1
ATOM 4486 N N . GLN B 1 235 ? -16.375 10.062 7.039 1 98.62 235 GLN B N 1
ATOM 4487 C CA . GLN B 1 235 ? -16.953 9.172 8.039 1 98.62 235 GLN B CA 1
ATOM 4488 C C . GLN B 1 235 ? -17.078 9.867 9.391 1 98.62 235 GLN B C 1
ATOM 4490 O O . GLN B 1 235 ? -16.172 10.602 9.797 1 98.62 235 GLN B O 1
ATOM 4495 N N . VAL B 1 236 ? -18.203 9.688 10.031 1 98.62 236 VAL B N 1
ATOM 4496 C CA . VAL B 1 236 ? -18.328 10.086 11.422 1 98.62 236 VAL B CA 1
ATOM 4497 C C . VAL B 1 236 ? -17.594 9.086 12.32 1 98.62 236 VAL B C 1
ATOM 4499 O O . VAL B 1 236 ? -17.828 7.879 12.219 1 98.62 236 VAL B O 1
ATOM 4502 N N . VAL B 1 237 ? -16.719 9.578 13.125 1 98.69 237 VAL B N 1
ATOM 4503 C CA . VAL B 1 237 ? -15.953 8.719 14.023 1 98.69 237 VAL B CA 1
ATOM 4504 C C . VAL B 1 237 ? -16.828 8.312 15.211 1 98.69 237 VAL B C 1
ATOM 4506 O O . VAL B 1 237 ? -17.266 9.164 15.992 1 98.69 237 VAL B O 1
ATOM 4509 N N . GLU B 1 238 ? -17.016 7.055 15.367 1 97.69 238 GLU B N 1
ATOM 4510 C CA . GLU B 1 238 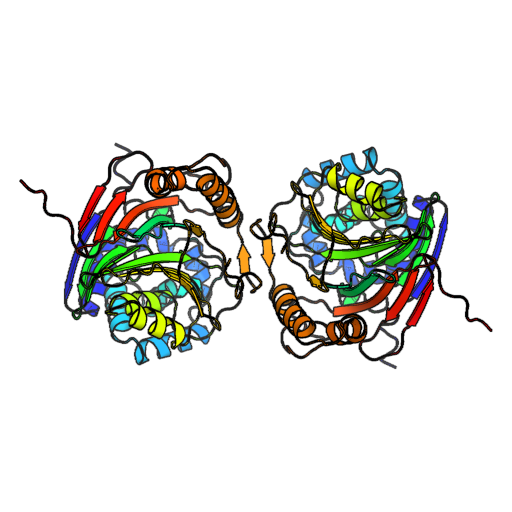? -17.938 6.57 16.391 1 97.69 238 GLU B CA 1
ATOM 4511 C C . GLU B 1 238 ? -17.172 6.031 17.609 1 97.69 238 GLU B C 1
ATOM 4513 O O . GLU B 1 238 ? -17.719 5.965 18.703 1 97.69 238 GLU B O 1
ATOM 4518 N N . ALA B 1 239 ? -15.969 5.578 17.391 1 97.88 239 ALA B N 1
ATOM 4519 C CA . ALA B 1 239 ? -15.109 5.051 18.438 1 97.88 239 ALA B CA 1
ATOM 4520 C C . ALA B 1 239 ? -13.68 5.555 18.281 1 97.88 239 ALA B C 1
ATOM 4522 O O . ALA B 1 239 ? -13.258 5.922 17.188 1 97.88 239 ALA B O 1
ATOM 4523 N N . PRO B 1 240 ? -12.969 5.602 19.422 1 98.56 240 PRO B N 1
ATOM 4524 C CA . PRO B 1 240 ? -11.57 6.027 19.297 1 98.56 240 PRO B CA 1
ATOM 4525 C C . PRO B 1 240 ? -10.812 5.258 18.219 1 98.56 240 PRO B C 1
ATOM 4527 O O . PRO B 1 240 ? -10.984 4.047 18.078 1 98.56 240 PRO B O 1
ATOM 4530 N N . SER B 1 241 ? -10.078 5.965 17.453 1 98.69 241 SER B N 1
ATOM 4531 C CA . SER B 1 241 ? -9.328 5.367 16.344 1 98.69 241 SER B CA 1
ATOM 4532 C C . SER B 1 241 ? -8.023 6.117 16.094 1 98.69 241 SER B C 1
ATOM 4534 O O . SER B 1 241 ? -7.773 7.16 16.703 1 98.69 241 SER B O 1
ATOM 4536 N N . LEU B 1 242 ? -7.184 5.504 15.359 1 98.62 242 LEU B N 1
ATOM 4537 C CA . LEU B 1 242 ? -5.906 6.098 14.977 1 98.62 242 LEU B CA 1
ATOM 4538 C C . LEU B 1 242 ? -5.73 6.09 13.469 1 98.62 242 LEU B C 1
ATOM 4540 O O . LEU B 1 242 ? -6.199 5.172 12.789 1 98.62 242 LEU B O 1
ATOM 4544 N N . HIS B 1 243 ? -5.137 7.098 12.938 1 98.75 243 HIS B N 1
ATOM 4545 C CA . HIS B 1 243 ? -4.828 7.211 11.516 1 98.75 243 HIS B CA 1
ATOM 4546 C C . HIS B 1 243 ? -3.369 7.602 11.305 1 98.75 243 HIS B C 1
ATOM 4548 O O . HIS B 1 243 ? -2.904 8.602 11.852 1 98.75 243 HIS B O 1
ATOM 4554 N N . ALA B 1 244 ? -2.66 6.832 10.508 1 98.06 244 ALA B N 1
ATOM 4555 C CA . ALA B 1 244 ? -1.292 7.176 10.125 1 98.06 244 ALA B CA 1
ATOM 4556 C C . ALA B 1 244 ? -1.242 7.73 8.703 1 98.06 244 ALA B C 1
ATOM 4558 O O . ALA B 1 244 ? -1.935 8.703 8.391 1 98.06 244 ALA B O 1
ATOM 4559 N N . ASN B 1 245 ? -0.443 7.18 7.762 1 97.19 245 ASN B N 1
ATOM 4560 C CA . ASN B 1 245 ? -0.213 7.867 6.496 1 97.19 245 ASN B CA 1
ATOM 4561 C C . ASN B 1 245 ? -0.591 6.992 5.305 1 97.19 245 ASN B C 1
ATOM 4563 O O . ASN B 1 245 ? 0.133 6.949 4.309 1 97.19 245 ASN B O 1
ATOM 4567 N N . HIS B 1 246 ? -1.67 6.23 5.41 1 97.38 246 HIS B N 1
ATOM 4568 C CA . HIS B 1 246 ? -2.191 5.477 4.273 1 97.38 246 HIS B CA 1
ATOM 4569 C C . HIS B 1 246 ? -3.709 5.336 4.359 1 97.38 246 HIS B C 1
ATOM 4571 O O . HIS B 1 246 ? -4.297 5.539 5.422 1 97.38 246 HIS B O 1
ATOM 4577 N N . MET B 1 247 ? -4.32 5.039 3.227 1 97.81 247 MET B N 1
ATOM 4578 C CA . MET B 1 247 ? -5.773 4.965 3.131 1 97.81 247 MET B CA 1
ATOM 4579 C C . MET B 1 247 ? -6.301 3.697 3.797 1 97.81 247 MET B C 1
ATOM 4581 O O . MET B 1 247 ? -5.852 2.594 3.482 1 97.81 247 MET B O 1
ATOM 4585 N N . ILE B 1 248 ? -7.277 3.879 4.688 1 98 248 ILE B N 1
ATOM 4586 C CA . ILE B 1 248 ? -7.77 2.713 5.414 1 98 248 ILE B CA 1
ATOM 4587 C C . ILE B 1 248 ? -9.297 2.668 5.344 1 98 248 ILE B C 1
ATOM 4589 O O . ILE B 1 248 ? -9.914 1.684 5.762 1 98 248 ILE B O 1
ATOM 4593 N N . HIS B 1 249 ? -9.969 3.812 4.848 1 98.06 249 HIS B N 1
ATOM 4594 C CA . HIS B 1 249 ? -11.414 3.742 4.648 1 98.06 249 HIS B CA 1
ATOM 4595 C C . HIS B 1 249 ? -11.781 2.635 3.666 1 98.06 249 HIS B C 1
ATOM 4597 O O . HIS B 1 249 ? -11.078 2.416 2.678 1 98.06 249 HIS B O 1
ATOM 4603 N N . ARG B 1 250 ? -12.875 2.006 3.867 1 94.88 250 ARG B N 1
ATOM 4604 C CA . ARG B 1 250 ? -13.312 0.88 3.049 1 94.88 250 ARG B CA 1
ATOM 4605 C C . ARG B 1 250 ? -13.336 1.252 1.57 1 94.88 250 ARG B C 1
ATOM 4607 O O . ARG B 1 250 ? -12.945 0.453 0.718 1 94.88 250 ARG B O 1
ATOM 4614 N N . SER B 1 251 ? -13.719 2.418 1.254 1 95.06 251 SER B N 1
ATOM 4615 C CA . SER B 1 251 ? -13.898 2.82 -0.137 1 95.06 251 SER B CA 1
ATOM 4616 C C . SER B 1 251 ? -12.562 3.186 -0.783 1 95.06 251 SER B C 1
ATOM 4618 O O . SER B 1 251 ? -12.477 3.322 -2.006 1 95.06 251 SER B O 1
ATOM 4620 N N . LEU B 1 252 ? -11.477 3.301 0.048 1 96.88 252 LEU B N 1
ATOM 4621 C CA . LEU B 1 252 ? -10.234 3.816 -0.519 1 96.88 252 LEU B CA 1
ATOM 4622 C C . LEU B 1 252 ? -9.078 2.861 -0.25 1 96.88 252 LEU B C 1
ATOM 4624 O O . LEU B 1 252 ? -8.016 2.975 -0.87 1 96.88 252 LEU B O 1
ATOM 4628 N N . ARG B 1 253 ? -9.234 1.903 0.648 1 96.12 253 ARG B N 1
ATOM 4629 C CA . ARG B 1 253 ? -8.133 1.113 1.191 1 96.12 253 ARG B CA 1
ATOM 4630 C C . ARG B 1 253 ? -7.441 0.312 0.094 1 96.12 253 ARG B C 1
ATOM 4632 O O . ARG B 1 253 ? -6.258 -0.016 0.21 1 96.12 253 ARG B O 1
ATOM 4639 N N . ASP B 1 254 ? -8.141 -0.01 -1.027 1 94.94 254 ASP B N 1
ATOM 4640 C CA . ASP B 1 254 ? -7.562 -0.831 -2.088 1 94.94 254 ASP B CA 1
ATOM 4641 C C . ASP B 1 254 ? -7.035 0.036 -3.23 1 94.94 254 ASP B C 1
ATOM 4643 O O . ASP B 1 254 ? -6.5 -0.48 -4.215 1 94.94 254 ASP B O 1
ATOM 4647 N N . ARG B 1 255 ? -7.148 1.352 -3.105 1 94.62 255 ARG B N 1
ATOM 4648 C CA . ARG B 1 255 ? -6.625 2.24 -4.137 1 94.62 255 ARG B CA 1
ATOM 4649 C C . ARG B 1 255 ? -5.102 2.166 -4.203 1 94.62 255 ARG B C 1
ATOM 4651 O O . ARG B 1 255 ? -4.445 1.883 -3.201 1 94.62 255 ARG B O 1
ATOM 4658 N N . PRO B 1 256 ? -4.59 2.408 -5.43 1 93.44 256 PRO B N 1
ATOM 4659 C CA . PRO B 1 256 ? -3.135 2.375 -5.57 1 93.44 256 PRO B CA 1
ATOM 4660 C C . PRO B 1 256 ? -2.428 3.312 -4.594 1 93.44 256 PRO B C 1
ATOM 4662 O O . PRO B 1 256 ? -2.713 4.512 -4.57 1 93.44 256 PRO B O 1
ATOM 4665 N N . GLN B 1 257 ? -1.533 2.73 -3.773 1 95.69 257 GLN B N 1
ATOM 4666 C CA . GLN B 1 257 ? -0.838 3.512 -2.756 1 95.69 257 GLN B CA 1
ATOM 4667 C C . GLN B 1 257 ? 0.422 2.797 -2.279 1 95.69 257 GLN B C 1
ATOM 4669 O O . GLN B 1 257 ? 0.63 1.622 -2.586 1 95.69 257 GLN B O 1
ATOM 4674 N N . ILE B 1 258 ? 1.206 3.561 -1.574 1 93.19 258 ILE B N 1
ATOM 4675 C CA . ILE B 1 258 ? 2.344 3.004 -0.851 1 93.19 258 ILE B CA 1
ATOM 4676 C C . ILE B 1 258 ? 2.08 3.064 0.652 1 93.19 258 ILE B C 1
ATOM 4678 O O . ILE B 1 258 ? 1.762 4.129 1.189 1 93.19 258 ILE B O 1
ATOM 4682 N N . ILE B 1 259 ? 2.109 1.941 1.271 1 94.88 259 ILE B N 1
ATOM 4683 C CA . ILE B 1 259 ? 2.152 1.861 2.727 1 94.88 259 ILE B CA 1
ATOM 4684 C C . ILE B 1 259 ? 3.588 1.628 3.189 1 94.88 259 ILE B C 1
ATOM 4686 O O . ILE B 1 259 ? 4.117 0.521 3.061 1 94.88 259 ILE B O 1
ATOM 4690 N N . THR B 1 260 ? 4.223 2.648 3.684 1 92.94 260 THR B N 1
ATOM 4691 C CA . THR B 1 260 ? 5.617 2.549 4.109 1 92.94 260 THR B CA 1
ATOM 4692 C C . THR B 1 260 ? 5.734 1.734 5.395 1 92.94 260 THR B C 1
ATOM 4694 O O . THR B 1 260 ? 4.73 1.478 6.062 1 92.94 260 THR B O 1
ATOM 4697 N N . GLY B 1 261 ? 6.953 1.314 5.75 1 92.31 261 GLY B N 1
ATOM 4698 C CA . GLY B 1 261 ? 7.184 0.672 7.035 1 92.31 261 GLY B CA 1
ATOM 4699 C C . GLY B 1 261 ? 6.684 1.492 8.211 1 92.31 261 GLY B C 1
ATOM 4700 O O . GLY B 1 261 ? 5.934 0.991 9.047 1 92.31 261 GLY B O 1
ATOM 4701 N N . SER B 1 262 ? 7.047 2.734 8.195 1 93.56 262 SER B N 1
ATOM 4702 C CA . SER B 1 262 ? 6.684 3.619 9.297 1 93.56 262 SER B CA 1
ATOM 4703 C C . SER B 1 262 ? 5.168 3.785 9.398 1 93.56 262 SER B C 1
ATOM 4705 O O . SER B 1 262 ? 4.59 3.635 10.477 1 93.56 262 SER B O 1
ATOM 4707 N N . SER B 1 263 ? 4.484 4.039 8.32 1 95.44 263 SER B N 1
ATOM 4708 C CA . SER B 1 263 ? 3.041 4.234 8.352 1 95.44 263 SER B CA 1
ATOM 4709 C C . SER B 1 263 ? 2.322 2.969 8.805 1 95.44 263 SER B C 1
ATOM 4711 O O . SER B 1 263 ? 1.45 3.023 9.68 1 95.44 263 SER B O 1
ATOM 4713 N N . GLY B 1 264 ? 2.695 1.865 8.227 1 96 264 GLY B N 1
ATOM 4714 C CA . GLY B 1 264 ? 2.053 0.604 8.555 1 96 264 GLY B CA 1
ATOM 4715 C C . GLY B 1 264 ? 2.197 0.225 10.016 1 96 264 GLY B C 1
ATOM 4716 O O . GLY B 1 264 ? 1.21 -0.091 10.688 1 96 264 GLY B O 1
ATOM 4717 N N . TRP B 1 265 ? 3.363 0.296 10.523 1 95 265 TRP B N 1
ATOM 4718 C CA . TRP B 1 265 ? 3.613 -0.154 11.891 1 95 265 TRP B CA 1
ATOM 4719 C C . TRP B 1 265 ? 3.023 0.822 12.898 1 95 265 TRP B C 1
ATOM 4721 O O . TRP B 1 265 ? 2.568 0.416 13.977 1 95 265 TRP B O 1
ATOM 4731 N N . ARG B 1 266 ? 3.072 2.107 12.594 1 97.19 266 ARG B N 1
ATOM 4732 C CA . ARG B 1 266 ? 2.4 3.047 13.492 1 97.19 266 ARG B CA 1
ATOM 4733 C C . ARG B 1 266 ? 0.907 2.754 13.57 1 97.19 266 ARG B C 1
ATOM 4735 O O . ARG B 1 266 ? 0.316 2.805 14.648 1 97.19 266 ARG B O 1
ATOM 4742 N N . GLN B 1 267 ? 0.293 2.426 12.406 1 97.88 267 GLN B N 1
ATOM 4743 C CA . GLN B 1 267 ? -1.121 2.068 12.398 1 97.88 267 GLN B CA 1
ATOM 4744 C C . GLN B 1 267 ? -1.382 0.824 13.242 1 97.88 267 GLN B C 1
ATOM 4746 O O . GLN B 1 267 ? -2.283 0.815 14.078 1 97.88 267 GLN B O 1
ATOM 4751 N N . ILE B 1 268 ? -0.589 -0.206 13.055 1 96.44 268 ILE B N 1
ATOM 4752 C CA . ILE B 1 268 ? -0.769 -1.493 13.719 1 96.44 268 ILE B CA 1
ATOM 4753 C C . ILE B 1 268 ? -0.568 -1.33 15.227 1 96.44 268 ILE B C 1
ATOM 4755 O O . ILE B 1 268 ? -1.418 -1.741 16.016 1 96.44 268 ILE B O 1
ATOM 4759 N N . VAL B 1 269 ? 0.517 -0.707 15.641 1 97.5 269 VAL B N 1
ATOM 4760 C CA . VAL B 1 269 ? 0.837 -0.521 17.047 1 97.5 269 VAL B CA 1
ATOM 4761 C C . VAL B 1 269 ? -0.182 0.416 17.688 1 97.5 269 VAL B C 1
ATOM 4763 O O . VAL B 1 269 ? -0.658 0.16 18.797 1 97.5 269 VAL B O 1
ATOM 4766 N N . GLY B 1 270 ? -0.479 1.487 17 1 98 270 GLY B N 1
ATOM 4767 C CA . GLY B 1 270 ? -1.469 2.42 17.516 1 98 270 GLY B CA 1
ATOM 4768 C C . GLY B 1 270 ? -2.82 1.777 17.766 1 98 270 GLY B C 1
ATOM 4769 O O . GLY B 1 270 ? -3.445 2.01 18.797 1 98 270 GLY B O 1
ATOM 4770 N N . ASP B 1 271 ? -3.279 0.998 16.812 1 97.5 271 ASP B N 1
ATOM 4771 C CA . ASP B 1 271 ? -4.543 0.286 16.969 1 97.5 271 ASP B CA 1
ATOM 4772 C C . ASP B 1 271 ? -4.512 -0.633 18.188 1 97.5 271 ASP B C 1
ATOM 4774 O O . ASP B 1 271 ? -5.492 -0.727 18.922 1 97.5 271 ASP B O 1
ATOM 4778 N N . GLN B 1 272 ? -3.406 -1.318 18.328 1 97.5 272 GLN B N 1
ATOM 4779 C CA . GLN B 1 272 ? -3.262 -2.221 19.469 1 97.5 272 GLN B CA 1
ATOM 4780 C C . GLN B 1 272 ? -3.287 -1.454 20.781 1 97.5 272 GLN B C 1
ATOM 4782 O O . GLN B 1 272 ? -3.943 -1.873 21.75 1 97.5 272 GLN B O 1
ATOM 4787 N N . LEU B 1 273 ? -2.57 -0.385 20.875 1 98.12 273 LEU B N 1
ATOM 4788 C CA . LEU B 1 273 ? -2.52 0.425 22.078 1 98.12 273 LEU B CA 1
ATOM 4789 C C . LEU B 1 273 ? -3.9 0.978 22.422 1 98.12 273 LEU B C 1
ATOM 4791 O O . LEU B 1 273 ? -4.281 1.021 23.594 1 98.12 273 LEU B O 1
ATOM 4795 N N . LEU B 1 274 ? -4.637 1.435 21.453 1 97.88 274 LEU B N 1
ATOM 4796 C CA . LEU B 1 274 ? -5.992 1.933 21.672 1 97.88 274 LEU B CA 1
ATOM 4797 C C . LEU B 1 274 ? -6.898 0.829 22.203 1 97.88 274 LEU B C 1
ATOM 4799 O O . LEU B 1 274 ? -7.684 1.059 23.125 1 97.88 274 LEU B O 1
ATOM 4803 N N . ALA B 1 275 ? -6.777 -0.322 21.578 1 96.81 275 ALA B N 1
ATOM 4804 C CA . ALA B 1 275 ? -7.598 -1.454 22 1 96.81 275 ALA B CA 1
ATOM 4805 C C . ALA B 1 275 ? -7.309 -1.826 23.453 1 96.81 275 ALA B C 1
ATOM 4807 O O . ALA B 1 275 ? -8.211 -2.244 24.188 1 96.81 275 ALA B O 1
ATOM 4808 N N . ASP B 1 276 ? -6.105 -1.641 23.891 1 97.12 276 ASP B N 1
ATOM 4809 C CA . ASP B 1 276 ? -5.668 -2.023 25.234 1 97.12 276 ASP B CA 1
ATOM 4810 C C . ASP B 1 276 ? -5.965 -0.918 26.234 1 97.12 276 ASP B C 1
ATOM 4812 O O . ASP B 1 276 ? -5.871 -1.135 27.453 1 97.12 276 ASP B O 1
ATOM 4816 N N . SER B 1 277 ? -6.359 0.218 25.734 1 97.56 277 SER B N 1
ATOM 4817 C CA . SER B 1 277 ? -6.555 1.368 26.625 1 97.56 277 SER B CA 1
ATOM 4818 C C . SER B 1 277 ? -7.926 1.33 27.281 1 97.56 277 SER B C 1
ATOM 4820 O O . SER B 1 277 ? -8.938 1.108 26.609 1 97.56 277 SER B O 1
ATOM 4822 N N . ALA B 1 278 ? -7.977 1.544 28.609 1 96.44 278 ALA B N 1
ATOM 4823 C CA . ALA B 1 278 ? -9.234 1.656 29.328 1 96.44 278 ALA B CA 1
ATOM 4824 C C . ALA B 1 278 ? -9.883 3.02 29.109 1 96.44 278 ALA B C 1
ATOM 4826 O O . ALA B 1 278 ? -11.109 3.148 29.156 1 96.44 278 ALA B O 1
ATOM 4827 N N . ASP B 1 279 ? -9.047 4.016 28.844 1 96.94 279 ASP B N 1
ATOM 4828 C CA . ASP B 1 279 ? -9.516 5.375 28.609 1 96.94 279 ASP B CA 1
ATOM 4829 C C . ASP B 1 279 ? -8.672 6.062 27.531 1 96.94 279 ASP B C 1
ATOM 4831 O O . ASP B 1 279 ? -7.781 6.855 27.844 1 96.94 279 ASP B O 1
ATOM 4835 N N . PRO B 1 280 ? -9.023 5.859 26.312 1 95.88 280 PRO B N 1
ATOM 4836 C CA . PRO B 1 280 ? -8.25 6.426 25.203 1 95.88 280 PRO B CA 1
ATOM 4837 C C . PRO B 1 280 ? -8.102 7.945 25.312 1 95.88 280 PRO B C 1
ATOM 4839 O O . PRO B 1 280 ? -7.086 8.5 24.891 1 95.88 280 PRO B O 1
ATOM 4842 N N . SER B 1 281 ? -9.086 8.617 25.844 1 95.31 281 SER B N 1
ATOM 4843 C CA . SER B 1 281 ? -9.016 10.07 25.969 1 95.31 281 SER B CA 1
ATOM 4844 C C . SER B 1 281 ? -7.855 10.484 26.875 1 95.31 281 SER B C 1
ATOM 4846 O O . SER B 1 281 ? -7.207 11.508 26.625 1 95.31 281 SER B O 1
ATOM 4848 N N . LYS B 1 282 ? -7.57 9.719 27.812 1 95.25 282 LYS B N 1
ATOM 4849 C CA . LYS B 1 282 ? -6.484 10.008 28.75 1 95.25 282 LYS B CA 1
ATOM 4850 C C . LYS B 1 282 ? -5.152 9.492 28.219 1 95.25 282 LYS B C 1
ATOM 4852 O O . LYS B 1 282 ? -4.094 10.047 28.531 1 95.25 282 LYS B O 1
ATOM 4857 N N . ASP B 1 283 ? -5.254 8.516 27.375 1 97.12 283 ASP B N 1
ATOM 4858 C CA . ASP B 1 283 ? -4.039 7.805 27 1 97.12 283 ASP B CA 1
ATOM 4859 C C . ASP B 1 283 ? -3.531 8.273 25.641 1 97.12 283 ASP B C 1
ATOM 4861 O O . ASP B 1 283 ? -2.477 7.828 25.172 1 97.12 283 ASP B O 1
ATOM 4865 N N . ALA B 1 284 ? -4.23 9.164 24.969 1 98.31 284 ALA B N 1
ATOM 4866 C CA . ALA B 1 284 ? -3.922 9.539 23.594 1 98.31 284 ALA B CA 1
ATOM 4867 C C . ALA B 1 284 ? -2.5 10.086 23.469 1 98.31 284 ALA B C 1
ATOM 4869 O O . ALA B 1 284 ? -1.757 9.703 22.562 1 98.31 284 ALA B O 1
ATOM 4870 N N . LEU B 1 285 ? -2.111 10.961 24.359 1 98.19 285 LEU B N 1
ATOM 4871 C CA . LEU B 1 285 ? -0.768 11.531 24.328 1 98.19 285 LEU B CA 1
ATOM 4872 C C . LEU B 1 285 ? 0.284 10.445 24.562 1 98.19 285 LEU B C 1
ATOM 4874 O O . LEU B 1 285 ? 1.337 10.453 23.922 1 98.19 285 LEU B O 1
ATOM 4878 N N . ALA B 1 286 ? 0.02 9.562 25.469 1 98.06 286 ALA B N 1
ATOM 4879 C CA . ALA B 1 286 ? 0.946 8.461 25.734 1 98.06 286 ALA B CA 1
ATOM 4880 C C . ALA B 1 286 ? 1.096 7.566 24.5 1 98.06 286 ALA B C 1
ATOM 4882 O O . ALA B 1 286 ? 2.189 7.074 24.219 1 98.06 286 ALA B O 1
ATOM 4883 N N . ILE B 1 287 ? 0.011 7.309 23.828 1 98.5 287 ILE B N 1
ATOM 4884 C CA . ILE B 1 287 ? 0.036 6.512 22.609 1 98.5 287 ILE B CA 1
ATOM 4885 C C . ILE B 1 287 ? 0.938 7.18 21.578 1 98.5 287 ILE B C 1
ATOM 4887 O O . ILE B 1 287 ? 1.778 6.523 20.953 1 98.5 287 ILE B O 1
ATOM 4891 N N . LEU B 1 288 ? 0.846 8.516 21.422 1 98.56 288 LEU B N 1
ATOM 4892 C CA . LEU B 1 288 ? 1.608 9.25 20.406 1 98.56 288 LEU B CA 1
ATOM 4893 C C . LEU B 1 288 ? 3.072 9.367 20.812 1 98.56 288 LEU B C 1
ATOM 4895 O O . LEU B 1 288 ? 3.93 9.68 19.984 1 98.56 288 LEU B O 1
ATOM 4899 N N . ARG B 1 289 ? 3.363 9.094 22.094 1 98.12 289 ARG B N 1
ATOM 4900 C CA . ARG B 1 289 ? 4.73 9.156 22.594 1 98.12 289 ARG B CA 1
ATOM 4901 C C . ARG B 1 289 ? 5.395 7.781 22.562 1 98.12 289 ARG B C 1
ATOM 4903 O O . ARG B 1 289 ? 6.57 7.645 22.906 1 98.12 289 ARG B O 1
ATOM 4910 N N . ASN B 1 290 ? 4.695 6.797 22.094 1 98.06 290 ASN B N 1
ATOM 4911 C CA . ASN B 1 290 ? 5.129 5.406 22.172 1 98.06 290 ASN B CA 1
ATOM 4912 C C . ASN B 1 290 ? 6.324 5.145 21.266 1 98.06 290 ASN B C 1
ATOM 4914 O O . ASN B 1 290 ? 6.371 5.637 20.125 1 98.06 290 ASN B O 1
ATOM 4918 N N . GLN B 1 291 ? 7.32 4.379 21.797 1 96.88 291 GLN B N 1
ATOM 4919 C CA . GLN B 1 291 ? 8.492 3.988 21.031 1 96.88 291 GLN B CA 1
ATOM 4920 C C . GLN B 1 291 ? 8.797 2.502 21.203 1 96.88 291 GLN B C 1
ATOM 4922 O O . GLN B 1 291 ? 9.961 2.092 21.172 1 96.88 291 GLN B O 1
ATOM 4927 N N . ASP B 1 292 ? 7.742 1.747 21.422 1 93.5 292 ASP B N 1
ATOM 4928 C CA . ASP B 1 292 ? 7.914 0.318 21.656 1 93.5 292 ASP B CA 1
ATOM 4929 C C . ASP B 1 292 ? 8.531 -0.372 20.438 1 93.5 292 ASP B C 1
ATOM 4931 O O . ASP B 1 292 ? 9.367 -1.264 20.578 1 93.5 292 ASP B O 1
ATOM 4935 N N . ASN B 1 293 ? 7.996 -0.049 19.312 1 92.88 293 ASN B N 1
ATOM 4936 C CA . ASN B 1 293 ? 8.648 -0.536 18.094 1 92.88 293 ASN B CA 1
ATOM 4937 C C . ASN B 1 293 ? 9.922 0.246 17.797 1 92.88 293 ASN B C 1
ATOM 4939 O O . ASN B 1 293 ? 9.859 1.397 17.359 1 92.88 293 ASN B O 1
ATOM 4943 N N . GLN B 1 294 ? 11.039 -0.341 17.875 1 89.12 294 GLN B N 1
ATOM 4944 C CA . GLN B 1 294 ? 12.312 0.358 17.797 1 89.12 294 GLN B CA 1
ATOM 4945 C C . GLN B 1 294 ? 12.602 0.837 16.375 1 89.12 294 GLN B C 1
ATOM 4947 O O . GLN B 1 294 ? 13.164 1.914 16.188 1 89.12 294 GLN B O 1
ATOM 4952 N N . ASN B 1 295 ? 12.211 0.061 15.445 1 88.56 295 ASN B N 1
ATOM 4953 C CA . ASN B 1 295 ? 12.5 0.395 14.047 1 88.56 295 ASN B CA 1
ATOM 4954 C C . ASN B 1 295 ? 11.492 1.403 13.5 1 88.56 295 ASN B C 1
ATOM 4956 O O . ASN B 1 295 ? 11.828 2.201 12.625 1 88.56 295 ASN B O 1
ATOM 4960 N N . PHE B 1 296 ? 10.266 1.296 14.047 1 92.94 296 PHE B N 1
ATOM 4961 C CA . PHE B 1 296 ? 9.195 2.152 13.547 1 92.94 296 PHE B CA 1
ATOM 4962 C C . PHE B 1 296 ? 8.359 2.703 14.695 1 92.94 296 PHE B C 1
ATOM 4964 O O . PHE B 1 296 ? 7.172 2.389 14.812 1 92.94 296 PHE B O 1
ATOM 4971 N N . PRO B 1 297 ? 8.938 3.564 15.469 1 96 297 PRO B N 1
ATOM 4972 C CA . PRO B 1 297 ? 8.203 4.141 16.609 1 96 297 PRO B CA 1
ATOM 4973 C C . PRO B 1 297 ? 7.121 5.125 16.172 1 96 297 PRO B C 1
ATOM 4975 O O . PRO B 1 297 ? 7.195 5.684 15.07 1 96 297 PRO B O 1
ATOM 4978 N N . ILE B 1 298 ? 6.129 5.285 17.016 1 97.81 298 ILE B N 1
ATOM 4979 C CA . ILE B 1 298 ? 5.113 6.297 16.734 1 97.81 298 ILE B CA 1
ATOM 4980 C C . ILE B 1 298 ? 5.715 7.688 16.922 1 97.81 298 ILE B C 1
ATOM 4982 O O . ILE B 1 298 ? 5.59 8.547 16.047 1 97.81 298 ILE B O 1
ATOM 4986 N N . TYR B 1 299 ? 6.387 7.895 18.047 1 97.75 299 TYR B N 1
ATOM 4987 C CA . TYR B 1 299 ? 7.164 9.117 18.188 1 97.75 299 TYR B CA 1
ATOM 4988 C C . TYR B 1 299 ? 8.562 8.945 17.609 1 97.75 299 TYR B C 1
ATOM 4990 O O . TYR B 1 299 ? 9.344 8.117 18.094 1 97.75 299 TYR B O 1
ATOM 4998 N N . ARG B 1 300 ? 8.844 9.664 16.688 1 95.38 300 ARG B N 1
ATOM 4999 C CA . ARG B 1 300 ? 10.086 9.5 15.93 1 95.38 300 ARG B CA 1
ATOM 5000 C C . ARG B 1 300 ? 11.094 10.578 16.297 1 95.38 300 ARG B C 1
ATOM 5002 O O . ARG B 1 300 ? 10.844 11.766 16.094 1 95.38 300 ARG B O 1
ATOM 5009 N N . ASP B 1 301 ? 12.25 10.18 16.812 1 93.12 301 ASP B N 1
ATOM 5010 C CA . ASP B 1 301 ? 13.266 11.172 17.141 1 93.12 301 ASP B CA 1
ATOM 5011 C C . ASP B 1 301 ? 14.672 10.609 16.922 1 93.12 301 ASP B C 1
ATOM 5013 O O . ASP B 1 301 ? 15.648 11.156 17.438 1 93.12 301 ASP B O 1
ATOM 5017 N N . ALA B 1 302 ? 14.695 9.508 16.188 1 89.19 302 ALA B N 1
ATOM 5018 C CA . ALA B 1 302 ? 16 8.93 15.922 1 89.19 302 ALA B CA 1
ATOM 5019 C C . ALA B 1 302 ? 16.75 9.734 14.867 1 89.19 302 ALA B C 1
ATOM 5021 O O . ALA B 1 302 ? 16.156 10.195 13.883 1 89.19 302 ALA B O 1
ATOM 5022 N N . SER B 1 303 ? 18.031 9.883 15.016 1 85.62 303 SER B N 1
ATOM 5023 C CA . SER B 1 303 ? 18.859 10.633 14.07 1 85.62 303 SER B CA 1
ATOM 5024 C C . SER B 1 303 ? 19.016 9.867 12.758 1 85.62 303 SER B C 1
ATOM 5026 O O . SER B 1 303 ? 19.203 10.469 11.703 1 85.62 303 SER B O 1
ATOM 5028 N N . ASP B 1 304 ? 18.922 8.586 12.828 1 81.75 304 ASP B N 1
ATOM 5029 C CA . ASP B 1 304 ? 19.125 7.742 11.656 1 81.75 304 ASP B CA 1
ATOM 5030 C C . ASP B 1 304 ? 17.797 7.164 11.164 1 81.75 304 ASP B C 1
ATOM 5032 O O . ASP B 1 304 ? 17.75 6.059 10.617 1 81.75 304 ASP B O 1
ATOM 5036 N N . ASP B 1 305 ? 16.781 7.938 11.391 1 83.81 305 ASP B N 1
ATOM 5037 C CA . ASP B 1 305 ? 15.461 7.512 10.922 1 83.81 305 ASP B CA 1
ATOM 5038 C C . ASP B 1 305 ? 15.492 7.184 9.43 1 83.81 305 ASP B C 1
ATOM 5040 O O . ASP B 1 305 ? 15.977 7.977 8.625 1 83.81 305 ASP B O 1
ATOM 5044 N N . CYS B 1 306 ? 14.953 6.062 8.992 1 75.44 306 CYS B N 1
ATOM 5045 C CA . CYS B 1 306 ? 15.055 5.539 7.633 1 75.44 306 CYS B CA 1
ATOM 5046 C C . CYS B 1 306 ? 14.25 6.387 6.656 1 75.44 306 CYS B C 1
ATOM 5048 O O . CYS B 1 306 ? 14.562 6.426 5.461 1 75.44 306 CYS B O 1
ATOM 5050 N N . ASP B 1 307 ? 13.273 7.059 7.152 1 79.25 307 ASP B N 1
ATOM 5051 C CA . ASP B 1 307 ? 12.445 7.898 6.289 1 79.25 307 ASP B CA 1
ATOM 5052 C C . ASP B 1 307 ? 12.891 9.359 6.359 1 79.25 307 ASP B C 1
ATOM 5054 O O . ASP B 1 307 ? 12.305 10.227 5.699 1 79.25 307 ASP B O 1
ATOM 5058 N N . HIS B 1 308 ? 13.82 9.648 7.203 1 83.19 308 HIS B N 1
ATOM 5059 C CA . HIS B 1 308 ? 14.297 11.016 7.43 1 83.19 308 HIS B CA 1
ATOM 5060 C C . HIS B 1 308 ? 13.172 11.906 7.93 1 83.19 308 HIS B C 1
ATOM 5062 O O . HIS B 1 308 ? 12.961 13 7.402 1 83.19 308 HIS B O 1
ATOM 5068 N N . GLU B 1 309 ? 12.43 11.406 8.828 1 91.19 309 GLU B N 1
ATOM 5069 C CA . GLU B 1 309 ? 11.336 12.133 9.484 1 91.19 309 GLU B CA 1
ATOM 5070 C C . GLU B 1 309 ? 11.445 12.039 11 1 91.19 309 GLU B C 1
ATOM 5072 O O . GLU B 1 309 ? 11.805 10.992 11.539 1 91.19 309 GLU B O 1
ATOM 5077 N N . ASN B 1 310 ? 11.203 13.125 11.641 1 94.25 310 ASN B N 1
ATOM 5078 C CA . ASN B 1 310 ? 11.094 13.172 13.094 1 94.25 310 ASN B CA 1
ATOM 5079 C C . ASN B 1 310 ? 9.836 13.922 13.531 1 94.25 310 ASN B C 1
ATOM 5081 O O . ASN B 1 310 ? 9.289 14.727 12.781 1 94.25 310 ASN B O 1
ATOM 5085 N N . THR B 1 311 ? 9.391 13.555 14.688 1 96.56 311 THR B N 1
ATOM 5086 C CA . THR B 1 311 ? 8.281 14.305 15.266 1 96.56 311 THR B CA 1
ATOM 5087 C C . THR B 1 311 ? 8.727 15.719 15.641 1 96.56 311 THR B C 1
ATOM 5089 O O . THR B 1 311 ? 9.617 15.891 16.469 1 96.56 311 THR B O 1
ATOM 5092 N N . LEU B 1 312 ? 8.109 16.672 15.016 1 96.5 312 LEU B N 1
ATOM 5093 C CA . LEU B 1 312 ? 8.484 18.062 15.234 1 96.5 312 LEU B CA 1
ATOM 5094 C C . LEU B 1 312 ? 7.539 18.734 16.219 1 96.5 312 LEU B C 1
ATOM 5096 O O . LEU B 1 312 ? 7.898 19.734 16.844 1 96.5 312 LEU B O 1
ATOM 5100 N N . ALA B 1 313 ? 6.344 18.188 16.328 1 97.38 313 ALA B N 1
ATOM 5101 C CA . ALA B 1 313 ? 5.359 18.703 17.266 1 97.38 313 ALA B CA 1
ATOM 5102 C C . ALA B 1 313 ? 4.27 17.672 17.547 1 97.38 313 ALA B C 1
ATOM 5104 O O . ALA B 1 313 ? 4.004 16.797 16.719 1 97.38 313 ALA B O 1
ATOM 5105 N N . THR B 1 314 ? 3.723 17.75 18.656 1 98.38 314 THR B N 1
ATOM 5106 C CA . THR B 1 314 ? 2.5 17.047 19.031 1 98.38 314 THR B CA 1
ATOM 5107 C C . THR B 1 314 ? 1.439 18.031 19.516 1 98.38 314 THR B C 1
ATOM 5109 O O . THR B 1 314 ? 1.743 18.953 20.281 1 98.38 314 THR B O 1
ATOM 5112 N N . ALA B 1 315 ? 0.271 17.891 19.047 1 98.62 315 ALA B N 1
ATOM 5113 C CA . ALA B 1 315 ? -0.828 18.734 19.516 1 98.62 315 ALA B CA 1
ATOM 5114 C C . ALA B 1 315 ? -1.945 17.891 20.125 1 98.62 315 ALA B C 1
ATOM 5116 O O . ALA B 1 315 ? -2.299 16.844 19.594 1 98.62 315 ALA B O 1
ATOM 5117 N N . ASP B 1 316 ? -2.418 18.281 21.234 1 98.75 316 ASP B N 1
ATOM 5118 C CA . ASP B 1 316 ? -3.605 17.734 21.875 1 98.75 316 ASP B CA 1
ATOM 5119 C C . ASP B 1 316 ? -4.762 18.734 21.828 1 98.75 316 ASP B C 1
ATOM 5121 O O . ASP B 1 316 ? -4.848 19.641 22.672 1 98.75 316 ASP B O 1
ATOM 5125 N N . ILE B 1 317 ? -5.672 18.516 20.922 1 98.88 317 ILE B N 1
ATOM 5126 C CA . ILE B 1 317 ? -6.781 19.422 20.688 1 98.88 317 ILE B CA 1
ATOM 5127 C C . ILE B 1 317 ? -8.07 18.844 21.281 1 98.88 317 ILE B C 1
ATOM 5129 O O . ILE B 1 317 ? -8.438 17.703 20.969 1 98.88 317 ILE B O 1
ATOM 5133 N N . ARG B 1 318 ? -8.727 19.578 22.062 1 98.75 318 ARG B N 1
ATOM 5134 C CA . ARG B 1 318 ? -10 19.219 22.656 1 98.75 318 ARG B CA 1
ATOM 5135 C C . ARG B 1 318 ? -11.094 20.219 22.281 1 98.75 318 ARG B C 1
ATOM 5137 O O . ARG B 1 318 ? -11 21.406 22.609 1 98.75 318 ARG B O 1
ATOM 5144 N N . VAL B 1 319 ? -12.102 19.703 21.641 1 98.75 319 VAL B N 1
ATOM 5145 C CA . VAL B 1 319 ? -13.164 20.562 21.109 1 98.75 319 VAL B CA 1
ATOM 5146 C C . VAL B 1 319 ? -14.414 20.422 21.969 1 98.75 319 VAL B C 1
ATOM 5148 O O . VAL B 1 319 ? -15.031 19.359 22.016 1 98.75 319 VAL B O 1
ATOM 5151 N N . SER B 1 320 ? -14.766 21.453 22.625 1 97.88 320 SER B N 1
ATOM 5152 C CA . SER B 1 320 ? -16.016 21.547 23.375 1 97.88 320 SER B CA 1
ATOM 5153 C C . SER B 1 320 ? -16.984 22.516 22.703 1 97.88 320 SER B C 1
ATOM 5155 O O . SER B 1 320 ? -16.656 23.141 21.688 1 97.88 320 SER B O 1
ATOM 5157 N N . ARG B 1 321 ? -18.203 22.594 23.281 1 94.88 321 ARG B N 1
ATOM 5158 C CA . ARG B 1 321 ? -19.234 23.438 22.688 1 94.88 321 ARG B CA 1
ATOM 5159 C C . ARG B 1 321 ? -18.844 24.922 22.797 1 94.88 321 ARG B C 1
ATOM 5161 O O . ARG B 1 321 ? -19.219 25.719 21.938 1 94.88 321 ARG B O 1
ATOM 5168 N N . ASN B 1 322 ? -18.062 25.297 23.75 1 94.69 322 ASN B N 1
ATOM 5169 C CA . ASN B 1 322 ? -17.812 26.719 24.031 1 94.69 322 ASN B CA 1
ATOM 5170 C C . ASN B 1 322 ? -16.469 27.156 23.469 1 94.69 322 ASN B C 1
ATOM 5172 O O . ASN B 1 322 ? -16.281 28.344 23.188 1 94.69 322 ASN B O 1
ATOM 5176 N N . ARG B 1 323 ? -15.516 26.25 23.438 1 96.19 323 ARG B N 1
ATOM 5177 C CA . ARG B 1 323 ? -14.195 26.625 22.938 1 96.19 323 ARG B CA 1
ATOM 5178 C C . ARG B 1 323 ? -13.398 25.391 22.531 1 96.19 323 ARG B C 1
ATOM 5180 O O . ARG B 1 323 ? -13.766 24.266 22.891 1 96.19 323 ARG B O 1
ATOM 5187 N N . ILE B 1 324 ? -12.359 25.625 21.828 1 98.56 324 ILE B N 1
ATOM 5188 C CA . ILE B 1 324 ? -11.336 24.625 21.531 1 98.56 324 ILE B CA 1
ATOM 5189 C C . ILE B 1 324 ? -10.078 24.922 22.344 1 98.56 324 ILE B C 1
ATOM 5191 O O . ILE B 1 324 ? -9.516 26.016 22.25 1 98.56 324 ILE B O 1
ATOM 5195 N N . GLU B 1 325 ? -9.703 23.984 23.141 1 98.31 325 GLU B N 1
ATOM 5196 C CA . GLU B 1 325 ? -8.461 24.094 23.906 1 98.31 325 GLU B CA 1
ATOM 5197 C C . GLU B 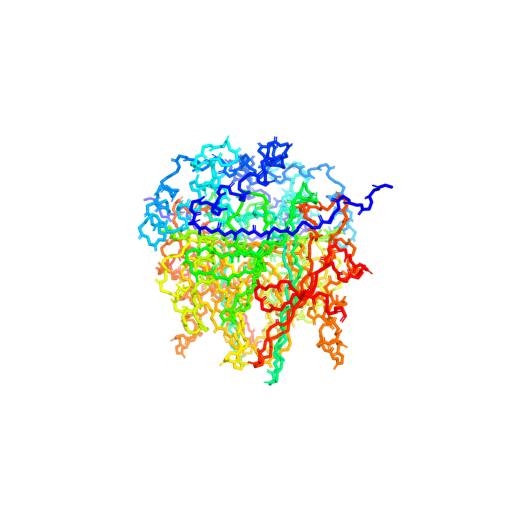1 325 ? -7.418 23.109 23.391 1 98.31 325 GLU B C 1
ATOM 5199 O O . GLU B 1 325 ? -7.723 21.938 23.141 1 98.31 325 GLU B O 1
ATOM 5204 N N . TRP B 1 326 ? -6.211 23.656 23.156 1 98.38 326 TRP B N 1
ATOM 5205 C CA . TRP B 1 326 ? -5.215 22.719 22.656 1 98.38 326 TRP B CA 1
ATOM 5206 C C . TRP B 1 326 ? -3.82 23.094 23.141 1 98.38 326 TRP B C 1
ATOM 5208 O O . TRP B 1 326 ? -3.557 24.25 23.453 1 98.38 326 TRP B O 1
ATOM 5218 N N . GLN B 1 327 ? -3.059 22.094 23.422 1 98.31 327 GLN B N 1
ATOM 5219 C CA . GLN B 1 327 ? -1.669 22.188 23.859 1 98.31 327 GLN B CA 1
ATOM 5220 C C . GLN B 1 327 ? -0.718 21.703 22.766 1 98.31 327 GLN B C 1
ATOM 5222 O O . GLN B 1 327 ? -1.024 20.75 22.031 1 98.31 327 GLN B O 1
ATOM 5227 N N . VAL B 1 328 ? 0.4 22.391 22.641 1 98.25 328 VAL B N 1
ATOM 5228 C CA . VAL B 1 328 ? 1.417 22.031 21.656 1 98.25 328 VAL B CA 1
ATOM 5229 C C . VAL B 1 328 ? 2.709 21.641 22.359 1 98.25 328 VAL B C 1
ATOM 5231 O O . VAL B 1 328 ? 3.199 22.359 23.219 1 98.25 328 VAL B O 1
ATOM 5234 N N . TYR B 1 329 ? 3.172 20.5 22 1 97.44 329 TYR B N 1
ATOM 5235 C CA . TYR B 1 329 ? 4.414 19.953 22.531 1 97.44 329 TYR B CA 1
ATOM 5236 C C . TYR B 1 329 ? 5.508 19.922 21.484 1 97.44 329 TYR B C 1
ATOM 5238 O O . TYR B 1 329 ? 5.254 19.578 20.328 1 97.44 329 TYR B O 1
ATOM 5246 N N . SER B 1 330 ? 6.738 20.281 21.891 1 95.38 330 SER B N 1
ATOM 5247 C CA . SER B 1 330 ? 7.871 20.25 20.969 1 95.38 330 SER B CA 1
ATOM 5248 C C . SER B 1 330 ? 8.883 19.188 21.375 1 95.38 330 SER B C 1
ATOM 5250 O O . SER B 1 330 ? 9.977 19.125 20.812 1 95.38 330 SER B O 1
ATOM 5252 N N . SER B 1 331 ? 8.531 18.469 22.406 1 94.56 331 SER B N 1
ATOM 5253 C CA . SER B 1 331 ? 9.352 17.359 22.859 1 94.56 331 SER B CA 1
ATOM 5254 C C . SER B 1 331 ? 8.484 16.203 23.359 1 94.56 331 SER B C 1
ATOM 5256 O O . SER B 1 331 ? 7.312 16.406 23.688 1 94.56 331 SER B O 1
ATOM 5258 N N . ARG B 1 332 ? 9.039 15.055 23.406 1 94.94 332 ARG B N 1
ATOM 5259 C CA . ARG B 1 332 ? 8.297 13.836 23.703 1 94.94 332 ARG B CA 1
ATOM 5260 C C . ARG B 1 332 ? 7.801 13.852 25.156 1 94.94 332 ARG B C 1
ATOM 5262 O O . ARG B 1 332 ? 6.641 13.539 25.422 1 94.94 332 ARG B O 1
ATOM 5269 N N . ASN B 1 333 ? 8.648 14.234 26.062 1 91.62 333 ASN B N 1
ATOM 5270 C CA . ASN B 1 333 ? 8.344 14.07 27.484 1 91.62 333 ASN B CA 1
ATOM 5271 C C . ASN B 1 333 ? 8.273 15.414 28.203 1 91.62 333 ASN B C 1
ATOM 5273 O O . ASN B 1 333 ? 8.125 15.461 29.422 1 91.62 333 ASN B O 1
ATOM 5277 N N . GLY B 1 334 ? 8.422 16.469 27.531 1 91.62 334 GLY B N 1
ATOM 5278 C CA . GLY B 1 334 ? 8.383 17.781 28.141 1 91.62 334 GLY B CA 1
ATOM 5279 C C . GLY B 1 334 ? 6.977 18.328 28.312 1 91.62 334 GLY B C 1
ATOM 5280 O O . GLY B 1 334 ? 6.016 17.75 27.812 1 91.62 334 GLY B O 1
ATOM 5281 N N . PRO B 1 335 ? 6.895 19.375 29.109 1 94.94 335 PRO B N 1
ATOM 5282 C CA . PRO B 1 335 ? 5.602 20.047 29.234 1 94.94 335 PRO B CA 1
ATOM 5283 C C . PRO B 1 335 ? 5.16 20.719 27.938 1 94.94 335 PRO B C 1
ATOM 5285 O O . PRO B 1 335 ? 5.973 20.922 27.031 1 94.94 335 PRO B O 1
ATOM 5288 N N . PRO B 1 336 ? 3.896 21.047 27.844 1 96.81 336 PRO B N 1
ATOM 5289 C CA . PRO B 1 336 ? 3.459 21.781 26.656 1 96.81 336 PRO B CA 1
ATOM 5290 C C . PRO B 1 336 ? 4.172 23.125 26.5 1 96.81 336 PRO B C 1
ATOM 5292 O O . PRO B 1 336 ? 4.418 23.828 27.484 1 96.81 336 PRO B O 1
ATOM 5295 N N . GLN B 1 337 ? 4.508 23.422 25.297 1 96.19 337 GLN B N 1
ATOM 5296 C CA . GLN B 1 337 ? 5.148 24.688 25 1 96.19 337 GLN B CA 1
ATOM 5297 C C . GLN B 1 337 ? 4.113 25.812 24.859 1 96.19 337 GLN B C 1
ATOM 5299 O O . GLN B 1 337 ? 4.383 26.953 25.219 1 96.19 337 GLN B O 1
ATOM 5304 N N . PHE B 1 338 ? 3 25.5 24.297 1 97.19 338 PHE B N 1
ATOM 5305 C CA . PHE B 1 338 ? 1.945 26.484 24.125 1 97.19 338 PHE B CA 1
ATOM 5306 C C . PHE B 1 338 ? 0.605 25.938 24.609 1 97.19 338 PHE B C 1
ATOM 5308 O O . PHE B 1 338 ? 0.313 24.766 24.438 1 97.19 338 PHE B O 1
ATOM 5315 N N . HIS B 1 339 ? -0.129 26.766 25.25 1 97.94 339 HIS B N 1
ATOM 5316 C CA . HIS B 1 339 ? -1.545 26.562 25.547 1 97.94 339 HIS B CA 1
ATOM 5317 C C . HIS B 1 339 ? -2.412 27.5 24.719 1 97.94 339 HIS B C 1
ATOM 5319 O O . HIS B 1 339 ? -2.277 28.734 24.797 1 97.94 339 HIS B O 1
ATOM 5325 N N . MET B 1 340 ? -3.225 26.891 23.938 1 98.06 340 MET B N 1
ATOM 5326 C CA . MET B 1 340 ? -4.008 27.656 22.969 1 98.06 340 MET B CA 1
ATOM 5327 C C . MET B 1 340 ? -5.5 27.516 23.25 1 98.06 340 MET B C 1
ATOM 5329 O O . MET B 1 340 ? -5.957 26.484 23.75 1 98.06 340 MET B O 1
ATOM 5333 N N . ILE B 1 341 ? -6.262 28.547 22.969 1 97.81 341 ILE B N 1
ATOM 5334 C CA . ILE B 1 341 ? -7.723 28.578 22.984 1 97.81 341 ILE B CA 1
ATOM 5335 C C . ILE B 1 341 ? -8.234 29.109 21.641 1 97.81 341 ILE B C 1
ATOM 5337 O O . ILE B 1 341 ? -7.934 30.234 21.266 1 97.81 341 ILE B O 1
ATOM 5341 N N . ASP B 1 342 ? -9.023 28.281 21.016 1 96.75 342 ASP B N 1
ATOM 5342 C CA . ASP B 1 342 ? -9.414 28.594 19.656 1 96.75 342 ASP B CA 1
ATOM 5343 C C . ASP B 1 342 ? -8.211 29 18.812 1 96.75 342 ASP B C 1
ATOM 5345 O O . ASP B 1 342 ? -7.16 28.359 18.875 1 96.75 342 ASP B O 1
ATOM 5349 N N . GLY B 1 343 ? -8.242 29.969 18 1 95.44 343 GLY B N 1
ATOM 5350 C CA . GLY B 1 343 ? -7.156 30.344 17.109 1 95.44 343 GLY B CA 1
ATOM 5351 C C . GLY B 1 343 ? -6.129 31.25 17.766 1 95.44 343 GLY B C 1
ATOM 5352 O O . GLY B 1 343 ? -5.414 31.984 17.062 1 95.44 343 GLY B O 1
ATOM 5353 N N . ARG B 1 344 ? -6.07 31.188 19.188 1 94.94 344 ARG B N 1
ATOM 5354 C CA . ARG B 1 344 ? -5.188 32.156 19.828 1 94.94 344 ARG B CA 1
ATOM 5355 C C . ARG B 1 344 ? -4.477 31.516 21.031 1 94.94 344 ARG B C 1
ATOM 5357 O O . ARG B 1 344 ? -4.973 30.562 21.609 1 94.94 344 ARG B O 1
ATOM 5364 N N . ARG B 1 345 ? -3.354 32.125 21.312 1 94.44 345 ARG B N 1
ATOM 5365 C CA . ARG B 1 345 ? -2.633 31.688 22.5 1 94.44 345 ARG B CA 1
ATOM 5366 C C . ARG B 1 345 ? -3.365 32.125 23.766 1 94.44 345 ARG B C 1
ATOM 5368 O O . ARG B 1 345 ? -3.875 33.25 23.844 1 94.44 345 ARG B O 1
ATOM 5375 N N . ALA B 1 346 ? -3.457 31.141 24.703 1 89.56 346 ALA B N 1
ATOM 5376 C CA . ALA B 1 346 ? -4.129 31.469 25.969 1 89.56 346 ALA B CA 1
ATOM 5377 C C . ALA B 1 346 ? -3.328 32.469 26.766 1 89.56 346 ALA B C 1
ATOM 5379 O O . ALA B 1 346 ? -2.096 32.406 26.812 1 89.56 346 ALA B O 1
ATOM 5380 N N . GLU B 1 347 ? -3.838 33.656 27 1 73.31 347 GLU B N 1
ATOM 5381 C CA . GLU B 1 347 ? -3.215 34.656 27.844 1 73.31 347 GLU B CA 1
ATOM 5382 C C . GLU B 1 347 ? -2.967 34.125 29.25 1 73.31 347 GLU B C 1
ATOM 5384 O O . GLU B 1 347 ? -3.752 33.312 29.766 1 73.31 347 GLU B O 1
ATOM 5389 N N . LYS B 1 348 ? -1.581 34.031 29.734 1 57.81 348 LYS B N 1
ATOM 5390 C CA . LYS B 1 348 ? -1.271 33.719 31.125 1 57.81 348 LYS B CA 1
ATOM 5391 C C . LYS B 1 348 ? -2.195 34.438 32.094 1 57.81 348 LYS B C 1
ATOM 5393 O O . LYS B 1 348 ? -2.424 35.656 31.938 1 57.81 348 LYS B O 1
ATOM 5398 N N . GLN B 1 349 ? -3.262 33.875 32.562 1 42.44 349 GLN B N 1
ATOM 5399 C CA . GLN B 1 349 ? -3.934 34.531 33.688 1 42.44 349 GLN B CA 1
ATOM 5400 C C . GLN B 1 349 ? -2.941 34.906 34.781 1 42.44 349 GLN B C 1
ATOM 5402 O O . GLN B 1 349 ? -2.205 34.062 35.281 1 42.44 349 GLN B O 1
ATOM 5407 N N . ASP B 1 350 ? -2.459 36 34.656 1 36.06 350 ASP B N 1
ATOM 5408 C CA . ASP B 1 350 ? -1.886 36.531 35.906 1 36.06 350 ASP B CA 1
ATOM 5409 C C . ASP B 1 350 ? -2.729 36.125 37.094 1 36.06 350 ASP B C 1
ATOM 5411 O O . ASP B 1 350 ? -3.959 36.156 37.062 1 36.06 350 ASP B O 1
#

Foldseek 3Di:
DPPLQQDAAEAEFEDALLRRLLVLLLLLQVLCVVPVCPDPLLVVLCVCLPPPLLVLQVVQCCPPPVSNLSSLNSNCVNNVHDSSSLSSVQLSVLVALQALWKKKWKWAADQFKTKIKMFTKGFCSCRNSWHWYFYHYPNWTKTAIDTRSYQGQQAWMFTLLFKTKGKAAARAPFFDSWHRPRSLRSVLSRDNDPVRSLCSQVVGQYTAWIWMWMDGLQDSFTWTWIDGRPDIDIDTDDHIAMAIHYDDPPVPRPGHGDDDPQRVVLRVQLRVVRVVDPDCLVCVLVSCLACPPPLHGSAADDPVNVSSMGGSKIKMWMHGNVWIWMFIDRDSPDDTPFIDIGRGTDDPPD/DPPLQQDAAEAEFEDALLRRLLVLLLLLQVLCVVPVCPDPLLVVLCVCLPPPLLVLQVVQCCVPPVSNLSSLNSNCVNNVHDSSSLSSVQLSVLVALQALWKKKWKWAADQFKTKIKMFTKGFPSCRNSWHWYFYHYPNWTKTAIDTRSYQGQQAWMFTLLFKTKGKAAARAPFFDSWHRPRSLRSVLSRDNDPVRSLCSQVVGQYTAWIWMFMDGLQDSFTWTWIDGRPDIDIDTDDHIAMAIHYDDPPVPRPGHGDDDPQRVVLRVQLRVVRVVDPDCLVCVLVSCLACPPPLHGSAADDPVNVSNMGGSKIKMWMHGNVWIWMFIDRDSPDDTPFIDIGRGTDDPPD

Organism: Herbaspirillum seropedicae (strain SmR1) (NCBI:txid757424)